Protein AF-A0A7J4LGB4-F1 (afdb_monomer_lite)

Secondary structure (DSSP, 8-state):
--PPP--SSSHHHHHHHTTSPPPGGGB--TTTS-HHHHHHHHHHTT----HHHHHHHHHHHTSPPBHHHHHHHHHHTSHHHH-TTTHHHHTTS----TTEEE-TTSSSEEEESSSSEEEEEEEEE-HHHHHHSHHHHHHHHHHHHHHHHHHTTPEEEEEEEEEEE------TT-S-HHHHHHHHHHHHHHHHHHHHHHHHHHHHHHHHT--EEEEEEEE-GGGSS--EEEEEEEEEEETT-PPBSSPPTT-TTPEEEEEESPB-STTTTHHHHTTS---GGGTTTTGGG-----HHHHHHHHHHHHHHHHHHHHHT---EEEE--TTHHHHHHHHHHHHTT-EEEEEGGGS-BSSTT--HHHHHH---SSEEEEEE-HHHHHHHHHIIIIIS-HHHHSTT-EEEEEEEEESSSEEEEEETTEEEEEEEHHHHHS--------------S--TTPPP-----S--HHHHHHHHHSTTTS--HHHHTTS-SSTTS-EEE-TTTSSSEEE--STTS---EEE-----HHHHHH-HHHHHHHHHHHHHHHHHHTTPPP---------S-TTSTT-

Sequence (571 aa):
MKGHETGNKQEKLDSNSAKNEVDNSELVNISEMNDKQVAEFLKKNAISLKLNEARKIVELIGRNPTITELHIFNIQWSEHSSYKSSKNSLKLLPTTGPTVILGPKEDAGILKLNDEYGIVISHESHNHPSQVVPYEGAATGIGGNVRDVLCMGAKVIGGADPLRFGDPFYDEEDKNKENKNTNKAVANRTKYIASQVINGIATYGNAIGVPVIAGDIYMNSSFNDNCLVNVVHIGLIKNNEIIHSCAPENSIDYDVIVIGKPTDNSGFGGAAFASLILDEKDKENNRGAVQVPDPFLKNVLMRASYKVFEAARKEKVTLGFKDCGAGGIMCATSELGASGDIGIELNLDDFPVSMQNLPPYVIACSETQERFCWISPKSFTKTILDIYNKEFELPNVAEGACAKVIGKVIAEKKYILKFNNKIVCNADIHVITEGIRYNRESKAPEEKKQDKNSEPELIDTADFNSPLLDVLKLPQIASKYTVYEHYDNTVQANTIIRCGEADAGLIAPLPGKKYGVALKVDSNPRYNRVNPYHGAVNAIAEVMRNIAAIGATPIGLTDCLNYGNPEKPEQ

pLDDT: mean 89.27, std 14.19, range [26.67, 98.81]

Radius of gyration: 25.84 Å; chains: 1; bounding box: 91×68×90 Å

Structure (mmCIF, N/CA/C/O backbone):
data_AF-A0A7J4LGB4-F1
#
_entry.id   AF-A0A7J4LGB4-F1
#
loop_
_atom_site.group_PDB
_atom_site.id
_atom_site.type_symbol
_atom_site.label_atom_id
_atom_site.label_alt_id
_atom_site.label_comp_id
_atom_site.label_asym_id
_atom_site.label_entity_id
_atom_site.label_seq_id
_atom_site.pdbx_PDB_ins_code
_atom_site.Cartn_x
_atom_site.Cartn_y
_atom_site.Cartn_z
_atom_site.occupancy
_atom_site.B_iso_or_equiv
_atom_site.auth_seq_id
_atom_site.auth_comp_id
_atom_site.auth_asym_id
_atom_site.auth_atom_id
_atom_site.pdbx_PDB_model_num
ATOM 1 N N . MET A 1 1 ? -52.699 24.214 44.625 1.00 32.88 1 MET A N 1
ATOM 2 C CA . MET A 1 1 ? -52.831 22.982 43.818 1.00 32.88 1 MET A CA 1
ATOM 3 C C . MET A 1 1 ? -51.985 23.145 42.563 1.00 32.88 1 MET A C 1
ATOM 5 O O . MET A 1 1 ? -52.264 24.035 41.781 1.00 32.88 1 MET A O 1
ATOM 9 N N . LYS A 1 2 ? -50.914 22.343 42.497 1.00 32.97 2 LYS A N 1
ATOM 10 C CA . LYS A 1 2 ? -50.026 21.964 41.377 1.00 32.97 2 LYS A CA 1
ATOM 11 C C . LYS A 1 2 ? -49.891 22.909 40.165 1.00 32.97 2 LYS A C 1
ATOM 13 O O . LYS A 1 2 ? -50.711 22.870 39.257 1.00 32.97 2 LYS A O 1
ATOM 18 N N . GLY A 1 3 ? -48.762 23.622 40.112 1.00 26.67 3 GLY A N 1
ATOM 19 C CA . GLY A 1 3 ? -48.079 23.999 38.868 1.00 26.67 3 GLY A CA 1
ATOM 20 C C . GLY A 1 3 ? -46.990 22.963 38.558 1.00 26.67 3 GLY A C 1
ATOM 21 O O . GLY A 1 3 ? -46.319 22.504 39.481 1.00 26.67 3 GLY A O 1
ATOM 22 N N . HIS A 1 4 ? -46.874 22.546 37.296 1.00 34.12 4 HIS A N 1
ATOM 23 C CA . HIS A 1 4 ? -45.909 21.546 36.830 1.00 34.12 4 HIS A CA 1
ATOM 24 C C . HIS A 1 4 ? -44.738 22.219 36.105 1.00 34.12 4 HIS A C 1
ATOM 26 O O . HIS A 1 4 ? -44.942 23.030 35.206 1.00 34.12 4 HIS A O 1
ATOM 32 N N . GLU A 1 5 ? -43.528 21.847 36.520 1.00 34.09 5 GLU A N 1
ATOM 33 C CA . GLU A 1 5 ? -42.230 22.264 35.992 1.00 34.09 5 GLU A CA 1
ATOM 34 C C . GLU A 1 5 ? -41.967 21.712 34.582 1.00 34.09 5 GLU A C 1
ATOM 36 O O . GLU A 1 5 ? -42.004 20.504 34.347 1.00 34.09 5 GLU A O 1
ATOM 41 N N . THR A 1 6 ? -41.620 22.604 33.654 1.00 36.06 6 THR A N 1
ATOM 42 C CA . THR A 1 6 ? -40.965 22.289 32.380 1.00 36.06 6 THR A CA 1
ATOM 43 C C . THR A 1 6 ? -39.550 22.855 32.413 1.00 36.06 6 THR A C 1
ATOM 45 O O . THR A 1 6 ? -39.317 23.991 32.012 1.00 36.06 6 THR A O 1
ATOM 48 N N . GLY A 1 7 ? -38.598 22.073 32.910 1.00 37.19 7 GLY A N 1
ATOM 49 C CA . GLY A 1 7 ? -37.188 22.451 32.910 1.00 37.19 7 GLY A CA 1
ATOM 50 C C . GLY A 1 7 ? -36.309 21.243 33.175 1.00 37.19 7 GLY A C 1
ATOM 51 O O . GLY A 1 7 ? -36.002 20.986 34.328 1.00 37.19 7 GLY A O 1
ATOM 52 N N . ASN A 1 8 ? -35.975 20.461 32.133 1.00 38.06 8 ASN A N 1
ATOM 53 C CA . ASN A 1 8 ? -34.799 19.567 32.160 1.00 38.06 8 ASN A CA 1
ATOM 54 C C . ASN A 1 8 ? -34.442 18.857 30.828 1.00 38.06 8 ASN A C 1
ATOM 56 O O . ASN A 1 8 ? -33.962 17.722 30.836 1.00 38.06 8 ASN A O 1
ATOM 60 N N . LYS A 1 9 ? -34.695 19.464 29.657 1.00 35.50 9 LYS A N 1
ATOM 61 C CA . LYS A 1 9 ? -34.266 18.873 28.366 1.00 35.50 9 LYS A CA 1
ATOM 62 C C . LYS A 1 9 ? -33.287 19.721 27.549 1.00 35.50 9 LYS A C 1
ATOM 64 O O . LYS A 1 9 ? -32.547 19.134 26.772 1.00 35.50 9 LYS A O 1
ATOM 69 N N . GLN A 1 10 ? -33.209 21.036 27.769 1.00 32.78 10 GLN A N 1
ATOM 70 C CA . GLN A 1 10 ? -32.269 21.901 27.042 1.00 32.78 10 GLN A CA 1
ATOM 71 C C . GLN A 1 10 ? -30.850 21.887 27.659 1.00 32.78 10 GLN A C 1
ATOM 73 O O . GLN A 1 10 ? -29.873 21.748 26.937 1.00 32.78 10 GLN A O 1
ATOM 78 N N . GLU A 1 11 ? -30.718 21.876 28.993 1.00 31.70 11 GLU A N 1
ATOM 79 C CA . GLU A 1 11 ? -29.404 21.903 29.680 1.00 31.70 11 GLU A CA 1
ATOM 80 C C . GLU A 1 11 ? -28.575 20.607 29.536 1.00 31.70 11 GLU A C 1
ATOM 82 O O . GLU A 1 11 ? -27.354 20.606 29.708 1.00 31.70 11 GLU A O 1
ATOM 87 N N . LYS A 1 12 ? -29.207 19.484 29.170 1.00 31.12 12 LYS A N 1
ATOM 88 C CA . LYS A 1 12 ? -28.497 18.225 28.873 1.00 31.12 12 LYS A CA 1
ATOM 89 C C . LYS A 1 12 ? -27.947 18.137 27.445 1.00 31.12 12 LYS A C 1
ATOM 91 O O . LYS A 1 12 ? -27.126 17.263 27.191 1.00 31.12 12 LYS A O 1
ATOM 96 N N . LEU A 1 13 ? -28.374 19.016 26.536 1.00 30.92 13 LEU A N 1
ATOM 97 C CA . LEU A 1 13 ? -27.829 19.103 25.174 1.00 30.92 13 LEU A CA 1
ATOM 98 C C . LEU A 1 13 ? -26.638 20.073 25.104 1.00 30.92 13 LEU A C 1
ATOM 100 O O . LEU A 1 13 ? -25.662 19.768 24.425 1.00 30.92 13 LEU A O 1
ATOM 104 N N . ASP A 1 14 ? -26.647 21.149 25.897 1.00 32.06 14 ASP A N 1
ATOM 105 C CA . ASP A 1 14 ? -25.541 22.123 25.944 1.00 32.06 14 ASP A CA 1
ATOM 106 C C . ASP A 1 14 ? -24.332 21.665 26.786 1.00 32.06 14 ASP A C 1
ATOM 108 O O . ASP A 1 14 ? -23.228 22.175 26.625 1.00 32.06 14 ASP A O 1
ATOM 112 N N . SER A 1 15 ? -24.483 20.663 27.661 1.00 31.41 15 SER A N 1
ATOM 113 C CA . SER A 1 15 ? -23.363 20.149 28.477 1.00 31.41 15 SER A CA 1
ATOM 114 C C . SER A 1 15 ? -22.503 19.082 27.781 1.00 31.41 15 SER A C 1
ATOM 116 O O . SER A 1 15 ? -21.417 18.762 28.270 1.00 31.41 15 SER A O 1
ATOM 118 N N . ASN A 1 16 ? -22.948 18.547 26.636 1.00 35.66 16 ASN A N 1
ATOM 119 C CA . ASN A 1 16 ? -22.161 17.620 25.813 1.00 35.66 16 ASN A CA 1
ATOM 120 C C . ASN A 1 16 ? -21.396 18.316 24.673 1.00 35.66 16 ASN A C 1
ATOM 122 O O . ASN A 1 16 ? -20.383 17.776 24.233 1.00 35.66 16 ASN A O 1
ATOM 126 N N . SER A 1 17 ? -21.810 19.508 24.225 1.00 38.28 17 SER A N 1
ATOM 127 C CA . SER A 1 17 ? -21.081 20.272 23.197 1.00 38.28 17 SER A CA 1
ATOM 128 C C . SER A 1 17 ? -19.741 20.807 23.718 1.00 38.28 17 SER A C 1
ATOM 130 O O . SER A 1 17 ? -18.737 20.715 23.019 1.00 38.28 17 SER A O 1
ATOM 132 N N . ALA A 1 18 ? -19.682 21.230 24.986 1.00 38.62 18 ALA A N 1
ATOM 133 C CA . ALA A 1 18 ? -18.454 21.715 25.627 1.00 38.62 18 ALA A CA 1
ATOM 134 C C . ALA A 1 18 ? -17.389 20.624 25.886 1.00 38.62 18 ALA A C 1
ATOM 136 O O . ALA A 1 18 ? -16.239 20.945 26.174 1.00 38.62 18 ALA A O 1
ATOM 137 N N . LYS A 1 19 ? -17.736 19.328 25.803 1.00 49.28 19 LYS A N 1
ATOM 138 C CA . LYS A 1 19 ? -16.784 18.219 26.030 1.00 49.28 19 LYS A CA 1
ATOM 139 C C . LYS A 1 19 ? -15.946 17.851 24.808 1.00 49.28 19 LYS A C 1
ATOM 141 O O . LYS A 1 19 ? -14.990 17.096 24.958 1.00 49.28 19 LYS A O 1
ATOM 146 N N . ASN A 1 20 ? -16.301 18.376 23.637 1.00 59.12 20 ASN A N 1
ATOM 147 C CA . ASN A 1 20 ? -15.670 18.021 22.371 1.00 59.12 20 ASN A CA 1
ATOM 148 C C . ASN A 1 20 ? -14.921 19.194 21.719 1.00 59.12 20 ASN A C 1
ATOM 150 O O . ASN A 1 20 ? -14.515 19.085 20.566 1.00 59.12 20 ASN A O 1
ATOM 154 N N . GLU A 1 21 ? -14.712 20.313 22.411 1.00 72.62 21 GLU A N 1
ATOM 155 C CA . GLU A 1 21 ? -13.921 21.415 21.858 1.00 72.62 21 GLU A CA 1
ATOM 156 C C . GLU A 1 21 ? -12.415 21.152 21.980 1.00 72.62 21 GLU A C 1
ATOM 158 O O . GLU A 1 21 ? -11.928 20.584 22.960 1.00 72.62 21 GLU A O 1
ATOM 163 N N . VAL A 1 22 ? -11.676 21.553 20.946 1.00 76.50 22 VAL A N 1
ATOM 164 C CA . VAL A 1 22 ? -10.212 21.529 20.953 1.00 76.50 22 VAL A CA 1
ATOM 165 C C . VAL A 1 22 ? -9.700 22.540 21.973 1.00 76.50 22 VAL A C 1
ATOM 167 O O . VAL A 1 22 ? -10.222 23.648 22.071 1.00 76.50 22 VAL A O 1
ATOM 170 N N . ASP A 1 23 ? -8.659 22.171 22.717 1.00 76.38 23 ASP A N 1
ATOM 171 C CA . ASP A 1 23 ? -8.026 23.073 23.678 1.00 76.38 23 ASP A CA 1
ATOM 172 C C . ASP A 1 23 ? -7.416 24.284 22.944 1.00 76.38 23 ASP A C 1
ATOM 174 O O . ASP A 1 23 ? -6.593 24.130 22.041 1.00 76.38 23 ASP A O 1
ATOM 178 N N . ASN A 1 24 ? -7.794 25.501 23.355 1.00 77.50 24 ASN A N 1
ATOM 179 C CA . ASN A 1 24 ? -7.306 26.753 22.766 1.00 77.50 24 ASN A CA 1
ATOM 180 C C . ASN A 1 24 ? -5.771 26.870 22.759 1.00 77.50 24 ASN A C 1
ATOM 182 O O . ASN A 1 24 ? -5.224 27.571 21.910 1.00 77.50 24 ASN A O 1
ATOM 186 N N . SER A 1 25 ? -5.072 26.196 23.680 1.00 75.12 25 SER A N 1
ATOM 187 C CA . SER A 1 25 ? -3.602 26.169 23.720 1.00 75.12 25 SER A CA 1
ATOM 188 C C . SER A 1 25 ? -2.954 25.378 22.576 1.00 75.12 25 SER A C 1
ATOM 190 O O . SER A 1 25 ? -1.773 25.580 22.303 1.00 75.12 25 SER A O 1
ATOM 192 N N . GLU A 1 26 ? -3.713 24.530 21.880 1.00 80.19 26 GLU A N 1
ATOM 193 C CA . GLU A 1 26 ? -3.234 23.720 20.753 1.00 80.19 26 GLU A CA 1
ATOM 194 C C . GLU A 1 26 ? -3.434 24.415 19.394 1.00 80.19 26 GLU A C 1
ATOM 196 O O . GLU A 1 26 ? -2.951 23.925 18.369 1.00 80.19 26 GLU A O 1
ATOM 201 N N . LEU A 1 27 ? -4.164 25.538 19.359 1.00 91.44 27 LEU A N 1
ATOM 202 C CA . LEU A 1 27 ? -4.563 26.209 18.122 1.00 91.44 27 LEU A CA 1
ATOM 203 C C . LEU A 1 27 ? -3.417 27.015 17.499 1.00 91.44 27 LEU A C 1
ATOM 205 O O . LEU A 1 27 ? -2.733 27.803 18.153 1.00 91.44 27 LEU A O 1
ATOM 209 N N . VAL A 1 28 ? -3.261 26.870 16.185 1.00 93.25 28 VAL A N 1
ATOM 210 C CA . VAL A 1 28 ? -2.331 27.644 15.363 1.00 93.25 28 VAL A CA 1
ATOM 211 C C . VAL A 1 28 ? -3.110 28.748 14.657 1.00 93.25 28 VAL A C 1
ATOM 213 O O . VAL A 1 28 ? -3.972 28.458 13.832 1.00 93.25 28 VAL A O 1
ATOM 216 N N . ASN A 1 29 ? -2.778 30.015 14.926 1.00 93.25 29 ASN A N 1
ATOM 217 C CA . ASN A 1 29 ? -3.496 31.198 14.419 1.00 93.25 29 ASN A CA 1
ATOM 218 C C . ASN A 1 29 ? -3.276 31.479 12.919 1.00 93.25 29 ASN A C 1
ATOM 220 O O . ASN A 1 29 ? -2.911 32.590 12.529 1.00 93.25 29 ASN A O 1
ATOM 224 N N . ILE A 1 30 ? -3.505 30.484 12.060 1.00 94.25 30 ILE A N 1
ATOM 225 C CA . ILE A 1 30 ? -3.377 30.604 10.608 1.00 94.25 30 ILE A CA 1
ATOM 226 C C . ILE A 1 30 ? -4.215 31.777 10.107 1.00 94.25 30 ILE A C 1
ATOM 228 O O . ILE A 1 30 ? -3.681 32.574 9.341 1.00 94.25 30 ILE A O 1
ATOM 232 N N . SER A 1 31 ? -5.461 31.939 10.574 1.00 92.25 31 SER A N 1
ATOM 233 C CA . SER A 1 31 ? -6.394 32.991 10.139 1.00 92.25 31 SER A CA 1
ATOM 234 C C . SER A 1 31 ? -5.831 34.410 10.257 1.00 92.25 31 SER A C 1
ATOM 236 O O . SER A 1 31 ? -6.064 35.225 9.368 1.00 92.25 31 SER A O 1
ATOM 238 N N . GLU A 1 32 ? -5.056 34.688 11.303 1.00 92.75 32 GLU A N 1
ATOM 239 C CA . GLU A 1 32 ? -4.542 36.026 11.631 1.00 92.75 32 GLU A CA 1
ATOM 240 C C . GLU A 1 32 ? -3.146 36.299 11.059 1.00 92.75 32 GLU A C 1
ATOM 242 O O . GLU A 1 32 ? -2.752 37.454 10.902 1.00 92.75 32 GLU A O 1
ATOM 247 N N . MET A 1 33 ? -2.388 35.249 10.733 1.00 94.69 33 MET A N 1
ATOM 248 C CA . MET A 1 33 ? -1.077 35.383 10.101 1.00 94.69 33 MET A CA 1
ATOM 249 C C . MET A 1 33 ? -1.198 36.024 8.710 1.00 94.69 33 MET A C 1
ATOM 251 O O . MET A 1 33 ? -2.168 35.800 7.987 1.00 94.69 33 MET A O 1
ATOM 255 N N . ASN A 1 34 ? -0.191 36.779 8.280 1.00 95.62 34 ASN A N 1
ATOM 256 C CA . ASN A 1 34 ? -0.026 37.115 6.864 1.00 95.62 34 ASN A CA 1
ATOM 257 C C . ASN A 1 34 ? 0.615 35.945 6.089 1.00 95.62 34 ASN A C 1
ATOM 259 O O . ASN A 1 34 ? 1.135 35.000 6.685 1.00 95.62 34 ASN A O 1
ATOM 263 N N . ASP A 1 35 ? 0.615 36.013 4.757 1.00 95.88 35 ASP A N 1
ATOM 264 C CA . ASP A 1 35 ? 1.115 34.934 3.890 1.00 95.88 35 ASP A CA 1
ATOM 265 C C . ASP A 1 35 ? 2.566 34.535 4.187 1.00 95.88 35 ASP A C 1
ATOM 267 O O . ASP A 1 35 ? 2.905 33.351 4.191 1.00 95.88 35 ASP A O 1
ATOM 271 N N . LYS A 1 36 ? 3.425 35.514 4.495 1.00 95.88 36 LYS A N 1
ATOM 272 C CA . LYS A 1 36 ? 4.827 35.258 4.842 1.00 95.88 36 LYS A CA 1
ATOM 273 C C . LYS A 1 36 ? 4.935 34.485 6.157 1.00 95.88 36 LYS A C 1
ATOM 275 O O . LYS A 1 36 ? 5.696 33.526 6.233 1.00 95.88 36 LYS A O 1
ATOM 280 N N . GLN A 1 37 ? 4.151 34.866 7.163 1.00 96.12 37 GLN A N 1
ATOM 281 C CA . GLN A 1 37 ? 4.115 34.184 8.457 1.00 96.12 37 GLN A CA 1
ATOM 282 C C . GLN A 1 37 ? 3.601 32.746 8.331 1.00 96.12 37 GLN A C 1
ATOM 284 O O . GLN A 1 37 ? 4.180 31.849 8.940 1.00 96.12 37 GLN A O 1
ATOM 289 N N . VAL A 1 38 ? 2.570 32.501 7.511 1.00 95.50 38 VAL A N 1
ATOM 290 C CA . VAL A 1 38 ? 2.094 31.131 7.255 1.00 95.50 38 VAL A CA 1
ATOM 291 C C . VAL A 1 38 ? 3.167 30.311 6.548 1.00 95.50 38 VAL A C 1
ATOM 293 O O . VAL A 1 38 ? 3.469 29.209 6.995 1.00 95.50 38 VAL A O 1
ATOM 296 N N . ALA A 1 39 ? 3.791 30.840 5.493 1.00 94.12 39 ALA A N 1
ATOM 297 C CA . ALA A 1 39 ? 4.852 30.129 4.777 1.00 94.12 39 ALA A CA 1
ATOM 298 C C . ALA A 1 39 ? 6.029 29.765 5.701 1.00 94.12 39 ALA A C 1
ATOM 300 O O . ALA A 1 39 ? 6.516 28.633 5.679 1.00 94.12 39 ALA A O 1
ATOM 301 N N . GLU A 1 40 ? 6.468 30.707 6.540 1.00 94.06 40 GLU A N 1
ATOM 302 C CA . GLU A 1 40 ? 7.527 30.478 7.527 1.00 94.06 40 GLU A CA 1
ATOM 303 C C . GLU A 1 40 ? 7.120 29.428 8.567 1.00 94.06 40 GLU A C 1
ATOM 305 O O . GLU A 1 40 ? 7.925 28.553 8.895 1.00 94.06 40 GLU A O 1
ATOM 310 N N . PHE A 1 41 ? 5.873 29.465 9.047 1.00 94.50 41 PHE A N 1
ATOM 311 C CA . PHE A 1 41 ? 5.346 28.478 9.987 1.00 94.50 41 PHE A CA 1
ATOM 312 C C . PHE A 1 41 ? 5.314 27.070 9.383 1.00 94.50 41 PHE A C 1
ATOM 314 O O . PHE A 1 41 ? 5.828 26.134 9.997 1.00 94.50 41 PHE A O 1
ATOM 321 N N . LEU A 1 42 ? 4.740 26.911 8.188 1.00 93.25 42 LEU A N 1
ATOM 322 C CA . LEU A 1 42 ? 4.620 25.610 7.526 1.00 93.25 42 LEU A CA 1
ATOM 323 C C . LEU A 1 42 ? 6.007 25.011 7.270 1.00 93.25 42 LEU A C 1
ATOM 325 O O . LEU A 1 42 ? 6.271 23.874 7.659 1.00 93.25 42 LEU A O 1
ATOM 329 N N . LYS A 1 43 ? 6.940 25.817 6.746 1.00 89.44 43 LYS A N 1
ATOM 330 C CA . LYS A 1 43 ? 8.328 25.397 6.523 1.00 89.44 43 LYS A CA 1
ATOM 331 C C . LYS A 1 43 ? 9.024 24.979 7.819 1.00 89.44 43 LYS A C 1
ATOM 333 O O . LYS A 1 43 ? 9.687 23.946 7.846 1.00 89.44 43 LYS A O 1
ATOM 338 N N . LYS A 1 44 ? 8.881 25.764 8.893 1.00 88.69 44 LYS A N 1
ATOM 339 C CA . LYS A 1 44 ? 9.504 25.476 10.196 1.00 88.69 44 LYS A CA 1
ATOM 340 C C . LYS A 1 44 ? 9.030 24.147 10.790 1.00 88.69 44 LYS A C 1
ATOM 342 O O . LYS A 1 44 ? 9.801 23.504 11.493 1.00 88.69 44 LYS A O 1
ATOM 347 N N . ASN A 1 45 ? 7.791 23.748 10.510 1.00 88.44 45 ASN A N 1
ATOM 348 C CA . ASN A 1 45 ? 7.187 22.523 11.034 1.00 88.44 45 ASN A CA 1
ATOM 349 C C . ASN A 1 45 ? 7.181 21.363 10.018 1.00 88.44 45 ASN A C 1
ATOM 351 O O . ASN A 1 45 ? 6.486 20.379 10.237 1.00 88.44 45 ASN A O 1
ATOM 355 N N . ALA A 1 46 ? 7.940 21.462 8.918 1.00 87.62 46 ALA A N 1
ATOM 356 C CA . ALA A 1 46 ? 7.995 20.441 7.863 1.00 87.62 46 ALA A CA 1
ATOM 357 C C . ALA A 1 46 ? 6.613 20.086 7.267 1.00 87.62 46 ALA A C 1
ATOM 359 O O . ALA A 1 46 ? 6.308 18.929 6.980 1.00 87.62 46 ALA A O 1
ATOM 360 N N . ILE A 1 47 ? 5.769 21.101 7.074 1.00 90.12 47 ILE A N 1
ATOM 361 C CA . ILE A 1 47 ? 4.443 20.980 6.468 1.00 90.12 47 ILE A CA 1
ATOM 362 C C . ILE A 1 47 ? 4.518 21.501 5.030 1.00 90.12 47 ILE A C 1
ATOM 364 O O . ILE A 1 47 ? 4.913 22.641 4.791 1.00 90.12 47 ILE A O 1
ATOM 368 N N . SER A 1 48 ? 4.130 20.659 4.075 1.00 90.31 48 SER A N 1
ATOM 369 C CA . SER A 1 48 ? 4.210 20.904 2.626 1.00 90.31 48 SER A CA 1
ATOM 370 C C . SER A 1 48 ? 2.940 21.499 2.006 1.00 90.31 48 SER A C 1
ATOM 372 O O . SER A 1 48 ? 2.892 21.718 0.796 1.00 90.31 48 SER A O 1
ATOM 374 N N . LEU A 1 49 ? 1.918 21.773 2.823 1.00 91.94 49 LEU A N 1
ATOM 375 C CA . LEU A 1 49 ? 0.690 22.435 2.387 1.00 91.94 49 LEU A CA 1
ATOM 376 C C . LEU A 1 49 ? 0.989 23.772 1.698 1.00 91.94 49 LEU A C 1
ATOM 378 O O . LEU A 1 49 ? 1.817 24.567 2.150 1.00 91.94 49 LEU A O 1
AT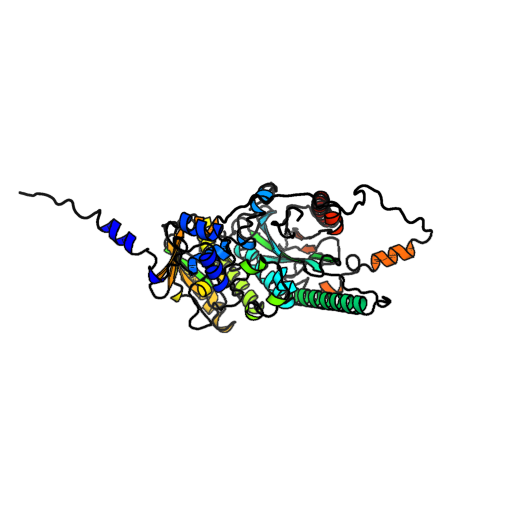OM 382 N N . LYS A 1 50 ? 0.249 24.064 0.632 1.00 92.19 50 LYS A N 1
ATOM 383 C CA . LYS A 1 50 ? 0.252 25.389 0.007 1.00 92.19 50 LYS A CA 1
ATOM 384 C C . LYS A 1 50 ? -0.481 26.396 0.893 1.00 92.19 50 LYS A C 1
ATOM 386 O O . LYS A 1 50 ? -1.364 26.043 1.672 1.00 92.19 50 LYS A O 1
ATOM 391 N N . LEU A 1 51 ? -0.171 27.683 0.722 1.00 93.12 51 LEU A N 1
ATOM 392 C CA . LEU A 1 51 ? -0.818 28.770 1.471 1.00 93.12 51 LEU A CA 1
ATOM 393 C C . LEU A 1 51 ? -2.349 28.714 1.374 1.00 93.12 51 LEU A C 1
ATOM 395 O O . LEU A 1 51 ? -3.041 28.790 2.386 1.00 93.12 51 LEU A O 1
ATOM 399 N N . ASN A 1 52 ? -2.881 28.530 0.166 1.00 93.31 52 ASN A N 1
ATOM 400 C CA . ASN A 1 52 ? -4.318 28.407 -0.060 1.00 93.31 52 ASN A CA 1
ATOM 401 C C . ASN A 1 52 ? -4.910 27.127 0.553 1.00 93.31 52 ASN A C 1
ATOM 403 O O . ASN A 1 52 ? -6.030 27.176 1.049 1.00 93.31 52 ASN A O 1
ATOM 407 N N . GLU A 1 53 ? -4.177 26.009 0.560 1.00 94.62 53 GLU A N 1
ATOM 408 C CA . GLU A 1 53 ? -4.604 24.769 1.224 1.00 94.62 53 GLU A CA 1
ATOM 409 C C . GLU A 1 53 ? -4.708 24.986 2.747 1.00 94.62 53 GLU A C 1
ATOM 411 O O . GLU A 1 53 ? -5.749 24.702 3.334 1.00 94.62 53 GLU A O 1
ATOM 416 N N . ALA A 1 54 ? -3.698 25.602 3.376 1.00 95.25 54 ALA A N 1
ATOM 417 C CA . ALA A 1 54 ? -3.711 25.926 4.807 1.00 95.25 54 ALA A CA 1
ATOM 418 C C . ALA A 1 54 ? -4.873 26.857 5.199 1.00 95.25 54 ALA A C 1
ATOM 420 O O . ALA A 1 54 ? -5.517 26.664 6.229 1.00 95.25 54 ALA A O 1
ATOM 421 N N . ARG A 1 55 ? -5.184 27.850 4.357 1.00 95.06 55 ARG A N 1
ATOM 422 C CA . ARG A 1 55 ? -6.346 28.736 4.546 1.00 95.06 55 ARG A CA 1
ATOM 423 C C . ARG A 1 55 ? -7.664 27.989 4.391 1.00 95.06 55 ARG A C 1
ATOM 425 O O . ARG A 1 55 ? -8.576 28.193 5.186 1.00 95.06 55 ARG A O 1
ATOM 432 N N . LYS A 1 56 ? -7.746 27.086 3.412 1.00 94.88 56 LYS A N 1
ATOM 433 C CA . LYS A 1 56 ? -8.941 26.277 3.167 1.00 94.88 56 LYS A CA 1
ATOM 434 C C . LYS A 1 56 ? -9.277 25.371 4.349 1.00 94.88 56 LYS A C 1
ATOM 436 O O . LYS A 1 56 ? -10.452 25.202 4.654 1.00 94.88 56 LYS A O 1
ATOM 441 N N . ILE A 1 57 ? -8.270 24.842 5.042 1.00 95.06 57 ILE A N 1
ATOM 442 C CA . ILE A 1 57 ? -8.466 24.045 6.262 1.00 95.06 57 ILE A CA 1
ATOM 443 C C . ILE A 1 57 ? -9.216 24.855 7.332 1.00 95.06 57 ILE A C 1
ATOM 445 O O . ILE A 1 57 ? -10.172 24.348 7.913 1.00 95.06 57 ILE A O 1
ATOM 449 N N . VAL A 1 58 ? -8.848 26.126 7.544 1.00 95.12 58 VAL A N 1
ATOM 450 C CA . VAL A 1 58 ? -9.544 27.016 8.496 1.00 95.12 58 VAL A CA 1
ATOM 451 C C . VAL A 1 58 ? -11.021 27.165 8.123 1.00 95.12 58 VAL A C 1
ATOM 453 O O . VAL A 1 58 ? -11.890 27.060 8.986 1.00 95.12 58 VAL A O 1
ATOM 456 N N . GLU A 1 59 ? -11.316 27.374 6.836 1.00 92.94 59 GLU A N 1
ATOM 457 C CA . GLU A 1 59 ? -12.693 27.498 6.339 1.00 92.94 59 GLU A CA 1
ATOM 458 C C . GLU A 1 59 ? -13.507 26.213 6.539 1.00 92.94 59 GLU A C 1
ATOM 460 O O . GLU A 1 59 ? -14.671 26.284 6.924 1.00 92.94 59 GLU A O 1
ATOM 465 N N . LEU A 1 60 ? -12.910 25.047 6.272 1.00 92.56 60 LEU A N 1
ATOM 466 C CA . LEU A 1 60 ? -13.600 23.755 6.337 1.00 92.56 60 LEU A CA 1
ATOM 467 C C . LEU A 1 60 ? -13.846 23.286 7.775 1.00 92.56 60 LEU A C 1
ATOM 469 O O . LEU A 1 60 ? -14.891 22.704 8.055 1.00 92.56 60 LEU A O 1
ATOM 473 N N . ILE A 1 61 ? -12.903 23.537 8.686 1.00 91.56 61 ILE A N 1
ATOM 474 C CA . ILE A 1 61 ? -13.059 23.191 10.107 1.00 91.56 61 ILE A CA 1
ATOM 475 C C . ILE A 1 61 ? -13.898 24.254 10.839 1.00 91.56 61 ILE A C 1
ATOM 477 O O . ILE A 1 61 ? -14.555 23.944 11.832 1.00 91.56 61 ILE A O 1
ATOM 481 N N . GLY A 1 62 ? -13.902 25.503 10.361 1.00 92.81 62 GLY A N 1
ATOM 482 C CA . GLY A 1 62 ? -14.631 26.625 10.966 1.00 92.81 62 GLY A CA 1
ATOM 483 C C . GLY A 1 62 ? -13.909 27.287 12.146 1.00 92.81 62 GLY A C 1
ATOM 484 O O . GLY A 1 62 ? -14.492 28.121 12.836 1.00 92.81 62 GLY A O 1
ATOM 485 N N . ARG A 1 63 ? -12.643 26.930 12.385 1.00 94.56 63 ARG A N 1
ATOM 486 C CA . ARG A 1 63 ? -11.749 27.522 13.393 1.00 94.56 63 ARG A CA 1
ATOM 487 C C . ARG A 1 63 ? -10.292 27.383 12.956 1.00 94.56 63 ARG A C 1
ATOM 489 O O . ARG A 1 63 ? -9.987 26.681 11.994 1.00 94.56 63 ARG A O 1
ATOM 496 N N . ASN A 1 64 ? -9.383 28.016 13.693 1.00 96.12 64 ASN A N 1
ATOM 497 C CA . ASN A 1 64 ? -7.958 27.736 13.546 1.00 96.12 64 ASN A CA 1
ATOM 498 C C . ASN A 1 64 ? -7.663 26.243 13.823 1.00 96.12 64 ASN A C 1
ATOM 500 O O . ASN A 1 64 ? -8.289 25.664 14.718 1.00 96.12 64 ASN A O 1
ATOM 504 N N . PRO A 1 65 ? -6.766 25.599 13.054 1.00 96.75 65 PRO A N 1
ATOM 505 C CA . PRO A 1 65 ? -6.424 24.191 13.233 1.00 96.75 65 PRO A CA 1
ATOM 506 C C . PRO A 1 65 ? -5.394 23.996 14.351 1.00 96.75 65 PRO A C 1
ATOM 508 O O . PRO A 1 65 ? -4.632 24.912 14.669 1.00 96.75 65 PRO A O 1
ATOM 511 N N . THR A 1 66 ? -5.316 22.791 14.910 1.00 97.06 66 THR A N 1
ATOM 512 C CA . THR A 1 66 ? -4.155 22.383 15.717 1.00 97.06 66 THR A CA 1
ATOM 513 C C . THR A 1 66 ? -2.956 22.034 14.840 1.00 97.06 66 THR A C 1
ATOM 515 O O . THR A 1 66 ? -3.087 21.798 13.635 1.00 97.06 66 THR A O 1
ATOM 518 N N . ILE A 1 67 ? -1.769 21.927 15.444 1.00 94.88 67 ILE A N 1
ATOM 519 C CA . ILE A 1 67 ? -0.596 21.381 14.744 1.00 94.88 67 ILE A CA 1
ATOM 520 C C . ILE A 1 67 ? -0.836 19.939 14.260 1.00 94.88 67 ILE A C 1
ATOM 522 O O . ILE A 1 67 ? -0.439 19.585 13.152 1.00 94.88 67 ILE A O 1
ATOM 526 N N . THR A 1 68 ? -1.545 19.126 15.049 1.00 95.62 68 THR A N 1
ATOM 527 C CA . THR A 1 68 ? -1.922 17.753 14.686 1.00 95.62 68 THR A CA 1
ATOM 528 C C . THR A 1 68 ? -2.845 17.735 13.479 1.00 95.62 68 THR A C 1
ATOM 530 O O . THR A 1 68 ? -2.595 16.986 12.540 1.00 95.62 68 THR A O 1
ATOM 533 N N . GLU A 1 69 ? -3.863 18.593 13.449 1.00 96.81 69 GLU A N 1
ATOM 534 C CA . GLU A 1 69 ? -4.761 18.723 12.300 1.00 96.81 69 GLU A CA 1
ATOM 535 C C . GLU A 1 69 ? -3.997 19.154 11.051 1.00 96.81 69 GLU A C 1
ATOM 537 O O . GLU A 1 69 ? -4.163 18.541 10.001 1.00 96.81 69 GLU A O 1
ATOM 542 N N . LEU A 1 70 ? -3.093 20.132 11.156 1.00 96.06 70 LEU A N 1
ATOM 543 C CA . LEU A 1 70 ? -2.267 20.542 10.019 1.00 96.06 70 LEU A CA 1
ATOM 544 C C . LEU A 1 70 ? -1.417 19.389 9.463 1.00 96.06 70 LEU A C 1
ATOM 546 O O . LEU A 1 70 ? -1.328 19.259 8.245 1.00 96.06 70 LEU A O 1
ATOM 550 N N . HIS A 1 71 ? -0.834 18.533 10.309 1.00 95.06 71 HIS A N 1
ATOM 551 C CA . HIS A 1 71 ? -0.105 17.344 9.844 1.00 95.06 71 HIS A CA 1
ATOM 552 C C . HIS A 1 71 ? -1.024 16.283 9.226 1.00 95.06 71 HIS A C 1
ATOM 554 O O . HIS A 1 71 ? -0.665 15.709 8.197 1.00 95.06 71 HIS A O 1
ATOM 560 N N . ILE A 1 72 ? -2.211 16.064 9.798 1.00 95.75 72 ILE A N 1
ATOM 561 C CA . ILE A 1 72 ? -3.228 15.163 9.239 1.00 95.75 72 ILE A CA 1
ATOM 562 C C . ILE A 1 72 ? -3.605 15.609 7.824 1.00 95.75 72 ILE A C 1
ATOM 564 O O . ILE A 1 72 ? -3.491 14.827 6.882 1.00 95.75 72 ILE A O 1
ATOM 568 N N . PHE A 1 73 ? -3.972 16.881 7.653 1.00 95.19 73 PHE A N 1
ATOM 569 C CA . PHE A 1 73 ? -4.319 17.431 6.344 1.00 95.19 73 PHE A CA 1
ATOM 570 C C . PHE A 1 73 ? -3.125 17.457 5.390 1.00 95.19 73 PHE A C 1
ATOM 572 O O . PHE A 1 73 ? -3.292 17.164 4.214 1.00 95.19 73 PHE A O 1
ATOM 579 N N . ASN A 1 74 ? -1.914 17.749 5.870 1.00 93.56 74 ASN A N 1
ATOM 580 C CA . ASN A 1 74 ? -0.702 17.709 5.048 1.00 93.56 74 ASN A CA 1
ATOM 581 C C . ASN A 1 74 ? -0.478 16.347 4.383 1.00 93.56 74 ASN A C 1
ATOM 583 O O . ASN A 1 74 ? -0.054 16.285 3.232 1.00 93.56 74 ASN A O 1
ATOM 587 N N . ILE A 1 75 ? -0.766 15.271 5.109 1.00 91.94 75 ILE A N 1
ATOM 588 C CA . ILE A 1 75 ? -0.636 13.904 4.610 1.00 91.94 75 ILE A CA 1
ATOM 589 C C . ILE A 1 75 ? -1.819 13.562 3.707 1.00 91.94 75 ILE A C 1
ATOM 591 O O . ILE A 1 75 ? -1.617 13.214 2.547 1.00 91.94 75 ILE A O 1
ATOM 595 N N . GLN A 1 76 ? -3.047 13.736 4.198 1.00 93.00 76 GLN A N 1
ATOM 596 C CA . GLN A 1 76 ? -4.261 13.359 3.470 1.00 93.00 76 GLN A CA 1
ATOM 597 C C . GLN A 1 76 ? -4.445 14.142 2.165 1.00 93.00 76 GLN A C 1
ATOM 599 O O . GLN A 1 76 ? -4.983 13.623 1.194 1.00 93.00 76 GLN A O 1
ATOM 604 N N . TRP A 1 77 ? -3.971 15.390 2.103 1.00 92.62 77 TRP A N 1
ATOM 605 C CA . TRP A 1 77 ? -4.028 16.238 0.906 1.00 92.62 77 TRP A CA 1
ATOM 606 C C . TRP A 1 77 ? -2.726 16.231 0.087 1.00 92.62 77 TRP A C 1
ATOM 608 O O . TRP A 1 77 ? -2.570 17.027 -0.850 1.00 92.62 77 TRP A O 1
ATOM 618 N N . SER A 1 78 ? -1.784 15.337 0.404 1.00 90.06 78 SER A N 1
ATOM 619 C CA . SER A 1 78 ? -0.629 15.055 -0.456 1.00 90.06 78 SER A CA 1
ATOM 620 C C . SER A 1 78 ? -1.084 14.456 -1.794 1.00 90.06 78 SER A C 1
ATOM 622 O O . SER A 1 78 ? -2.196 13.932 -1.903 1.00 90.06 78 SER A O 1
ATOM 624 N N . GLU A 1 79 ? -0.248 14.534 -2.835 1.00 89.00 79 GLU A N 1
ATOM 625 C CA . GLU A 1 79 ? -0.569 13.886 -4.119 1.00 89.00 79 GLU A CA 1
ATOM 626 C C . GLU A 1 79 ? -0.688 12.367 -3.942 1.00 89.00 79 GLU A C 1
ATOM 628 O O . GLU A 1 79 ? -1.602 11.766 -4.499 1.00 89.00 79 GLU A O 1
ATOM 633 N N . HIS A 1 80 ? 0.171 11.789 -3.097 1.00 87.69 80 HIS A N 1
ATOM 634 C CA . HIS A 1 80 ? 0.210 10.363 -2.790 1.00 87.69 80 HIS A CA 1
ATOM 635 C C . HIS A 1 80 ? -1.108 9.827 -2.201 1.00 87.69 80 HIS A C 1
ATOM 637 O O . HIS A 1 80 ? -1.583 8.787 -2.644 1.00 87.69 80 HIS A O 1
ATOM 643 N N . SER A 1 81 ? -1.725 10.542 -1.252 1.00 89.00 81 SER A N 1
ATOM 644 C CA . SER A 1 81 ? -2.968 10.084 -0.603 1.00 89.00 81 SER A CA 1
ATOM 645 C C . SER A 1 81 ? -4.234 10.532 -1.340 1.00 89.00 81 SER A C 1
ATOM 647 O O . SER A 1 81 ? -5.173 9.760 -1.508 1.00 89.00 81 SER A O 1
ATOM 649 N N . SER A 1 82 ? -4.286 11.780 -1.816 1.00 90.06 82 SER A N 1
ATOM 650 C CA . SER A 1 82 ? -5.528 12.342 -2.377 1.00 90.06 82 SER A CA 1
ATOM 651 C C . SER A 1 82 ? -5.714 12.107 -3.873 1.00 90.06 82 SER A C 1
ATOM 653 O O . SER A 1 82 ? -6.833 12.277 -4.378 1.00 90.06 82 SER A O 1
ATOM 655 N N . TYR A 1 83 ? -4.633 11.780 -4.595 1.00 90.88 83 TYR A N 1
ATOM 656 C CA . TYR A 1 83 ? -4.609 11.737 -6.059 1.00 90.88 83 TYR A CA 1
ATOM 657 C C . TYR A 1 83 ? -5.107 13.063 -6.663 1.00 90.88 83 TYR A C 1
ATOM 659 O O . TYR A 1 83 ? -5.825 13.084 -7.667 1.00 90.88 83 TYR A O 1
ATOM 667 N N . LYS A 1 84 ? -4.803 14.198 -6.014 1.00 90.94 84 LYS A N 1
ATOM 668 C CA . LYS A 1 84 ? -5.424 15.497 -6.322 1.00 90.94 84 LYS A CA 1
ATOM 669 C C . LYS A 1 84 ? -5.266 15.944 -7.769 1.00 90.94 84 LYS A C 1
ATOM 671 O O . LYS A 1 84 ? -6.119 16.700 -8.236 1.00 90.94 84 LYS A O 1
ATOM 676 N N . SER A 1 85 ? -4.241 15.486 -8.483 1.00 92.31 85 SER A N 1
ATOM 677 C CA . SER A 1 85 ? -4.035 15.804 -9.898 1.00 92.31 85 SER A CA 1
ATOM 678 C C . SER A 1 85 ? -4.577 14.720 -10.845 1.00 92.31 85 SER A C 1
ATOM 680 O O . SER A 1 85 ? -4.978 15.041 -11.961 1.00 92.31 85 SER A O 1
ATOM 682 N N . SER A 1 86 ? -4.655 13.456 -10.416 1.00 91.31 86 SER A N 1
ATOM 683 C CA . SER A 1 86 ? -5.000 12.307 -11.278 1.00 91.31 86 SER A CA 1
ATOM 684 C C . SER A 1 86 ? -6.420 11.754 -11.086 1.00 91.31 86 SER A C 1
ATOM 686 O O . SER A 1 86 ? -6.977 11.167 -12.016 1.00 91.31 86 SER A O 1
ATOM 688 N N . LYS A 1 87 ? -7.070 11.995 -9.939 1.00 90.31 87 LYS A N 1
ATOM 689 C CA . LYS A 1 87 ? -8.400 11.453 -9.573 1.00 90.31 87 LYS A CA 1
ATOM 690 C C . LYS A 1 87 ? -9.494 11.754 -10.599 1.00 90.31 87 LYS A C 1
ATOM 692 O O . LYS A 1 87 ? -10.441 10.983 -10.729 1.00 90.31 87 LYS A O 1
ATOM 697 N N . ASN A 1 88 ? -9.397 12.867 -11.327 1.00 89.50 88 ASN A N 1
ATOM 698 C CA . ASN A 1 88 ? -10.349 13.194 -12.393 1.00 89.50 88 ASN A CA 1
ATOM 699 C C . ASN A 1 88 ? -10.134 12.336 -13.647 1.00 89.50 88 ASN A C 1
ATOM 701 O O . ASN A 1 88 ? -11.112 11.867 -14.224 1.00 89.50 88 ASN A O 1
ATOM 705 N N . SER A 1 89 ? -8.882 12.088 -14.028 1.00 90.06 89 SER A N 1
ATOM 706 C CA . SER A 1 89 ? -8.529 11.252 -15.180 1.00 90.06 89 SER A CA 1
ATOM 707 C C . SER A 1 89 ? -8.816 9.774 -14.917 1.00 90.06 89 SER A C 1
ATOM 709 O O . SER A 1 89 ? -9.343 9.089 -15.787 1.00 90.06 89 SER A O 1
ATOM 711 N N . LEU A 1 90 ? -8.561 9.290 -13.696 1.00 90.81 90 LEU A N 1
ATOM 712 C CA . LEU A 1 90 ? -8.800 7.892 -13.311 1.00 90.81 90 LEU A CA 1
ATOM 713 C C . LEU A 1 90 ? -10.278 7.481 -13.404 1.00 90.81 90 LEU A C 1
ATOM 715 O O . LEU A 1 90 ? -10.584 6.329 -13.695 1.00 90.81 90 LEU A O 1
ATOM 719 N N . LYS A 1 91 ? -11.215 8.425 -13.243 1.00 88.69 91 LYS A N 1
ATOM 720 C CA . LYS A 1 91 ? -12.659 8.166 -13.408 1.00 88.69 91 LYS A CA 1
ATOM 721 C C . LYS A 1 91 ? -13.065 7.796 -14.835 1.00 88.69 91 LYS A C 1
ATOM 723 O O . LYS A 1 91 ? -14.188 7.342 -15.033 1.00 88.69 91 LYS A O 1
ATOM 728 N N . LEU A 1 92 ? -12.194 8.027 -15.817 1.00 90.75 92 LEU A N 1
ATOM 729 C CA . LEU A 1 92 ? -12.437 7.672 -17.214 1.00 90.75 92 LEU A CA 1
ATOM 730 C C . LEU A 1 92 ? -12.211 6.176 -17.476 1.00 90.75 92 LEU A C 1
ATOM 732 O O . LEU A 1 92 ? -12.660 5.669 -18.503 1.00 90.75 92 LEU A O 1
ATOM 736 N N . LEU A 1 93 ? -11.518 5.473 -16.574 1.00 91.50 93 LEU A N 1
ATOM 737 C CA . LEU A 1 93 ? -11.218 4.055 -16.729 1.00 91.50 93 LEU A CA 1
ATOM 738 C C . LEU A 1 93 ? -12.457 3.190 -16.428 1.00 91.50 93 LEU A C 1
ATOM 740 O O . LEU A 1 93 ? -13.195 3.468 -15.477 1.00 91.50 93 LEU A O 1
ATOM 744 N N . PRO A 1 94 ? -12.702 2.121 -17.206 1.00 90.75 94 PRO A N 1
ATOM 745 C CA . PRO A 1 94 ? -13.786 1.190 -16.925 1.00 90.75 94 PRO A CA 1
ATOM 746 C C . PRO A 1 94 ? -13.464 0.361 -15.675 1.00 90.75 94 PRO A C 1
ATOM 748 O O . PRO A 1 94 ? -12.516 -0.416 -15.657 1.00 90.75 94 PRO A O 1
ATOM 751 N N . THR A 1 95 ? -14.286 0.502 -14.637 1.00 91.31 95 THR A N 1
ATOM 752 C CA . THR A 1 95 ? -14.091 -0.154 -13.327 1.00 91.31 95 THR A CA 1
ATOM 753 C C . THR A 1 95 ? -15.142 -1.215 -13.001 1.00 91.31 95 THR A C 1
ATOM 755 O O . THR A 1 95 ? -15.161 -1.764 -11.901 1.00 91.31 95 THR A O 1
ATOM 758 N N . THR A 1 96 ? -16.036 -1.511 -13.945 1.00 91.31 96 THR A N 1
ATOM 759 C CA . THR A 1 96 ? -17.096 -2.515 -13.794 1.00 91.31 96 THR A CA 1
ATOM 760 C C . THR A 1 96 ? -17.046 -3.508 -14.946 1.00 91.31 96 THR A C 1
ATOM 762 O O . THR A 1 96 ? -16.638 -3.170 -16.057 1.00 91.31 96 THR A O 1
ATOM 765 N N . GLY A 1 97 ? -17.462 -4.744 -14.686 1.00 91.56 97 GLY A N 1
ATOM 766 C CA . GLY A 1 97 ? -17.504 -5.797 -15.692 1.00 91.56 97 GLY A CA 1
ATOM 767 C C . GLY A 1 97 ? -18.025 -7.115 -15.117 1.00 91.56 97 GLY A C 1
ATOM 768 O O . GLY A 1 97 ? -18.128 -7.243 -13.898 1.00 91.56 97 GLY A O 1
ATOM 769 N N . PRO A 1 98 ? -18.340 -8.114 -15.962 1.00 92.00 98 PRO A N 1
ATOM 770 C CA . PRO A 1 98 ? -18.936 -9.383 -15.522 1.00 92.00 98 PRO A CA 1
ATOM 771 C C . PRO A 1 98 ? -18.070 -10.189 -14.545 1.00 92.00 98 PRO A C 1
ATOM 773 O O . PRO A 1 98 ? -18.580 -11.000 -13.776 1.00 92.00 98 PRO A O 1
ATOM 776 N N . THR A 1 99 ? -16.756 -9.988 -14.605 1.00 93.88 99 THR A N 1
ATOM 777 C CA . THR A 1 99 ? -15.752 -10.642 -13.763 1.00 93.88 99 THR A CA 1
ATOM 778 C C . THR A 1 99 ? -15.354 -9.799 -12.556 1.00 93.88 99 THR A C 1
ATOM 780 O O . THR A 1 99 ? -14.589 -10.281 -11.734 1.00 93.88 99 THR A O 1
ATOM 783 N N . VAL A 1 100 ? -15.845 -8.567 -12.409 1.00 95.56 100 VAL A N 1
ATOM 784 C CA . VAL A 1 100 ? -15.478 -7.688 -11.290 1.00 95.56 100 VAL A CA 1
ATOM 785 C C . VAL A 1 100 ? -16.426 -7.942 -10.121 1.00 95.56 100 VAL A C 1
ATOM 787 O O . VAL A 1 100 ? -17.617 -7.654 -10.216 1.00 95.56 100 VAL A O 1
ATOM 790 N N . ILE A 1 101 ? -15.896 -8.473 -9.017 1.00 94.94 101 ILE A N 1
ATOM 791 C CA . ILE A 1 101 ? -16.618 -8.600 -7.741 1.00 94.94 101 ILE A CA 1
ATOM 792 C C . ILE A 1 101 ? -16.543 -7.271 -6.986 1.00 94.94 101 ILE A C 1
ATOM 794 O O . ILE A 1 101 ? -17.559 -6.775 -6.504 1.00 94.94 101 ILE A O 1
ATOM 798 N N . LEU A 1 102 ? -15.348 -6.677 -6.934 1.00 94.19 102 LEU A N 1
ATOM 799 C CA . LEU A 1 102 ? -15.094 -5.386 -6.305 1.00 94.19 102 LEU A CA 1
ATOM 800 C C . LEU A 1 102 ? -14.118 -4.581 -7.171 1.00 94.19 102 LEU A C 1
ATOM 802 O O . LEU A 1 102 ? -13.045 -5.069 -7.523 1.00 94.19 102 LEU A O 1
ATOM 806 N N . GLY A 1 103 ? -14.516 -3.364 -7.548 1.00 90.69 103 GLY A N 1
ATOM 807 C CA . GLY A 1 103 ? -13.661 -2.423 -8.280 1.00 90.69 103 GLY A CA 1
ATOM 808 C C . GLY A 1 103 ? -12.686 -1.666 -7.360 1.00 90.69 103 GLY A C 1
ATOM 809 O O . GLY A 1 103 ? -12.598 -1.980 -6.176 1.00 90.69 103 GLY A O 1
ATOM 810 N N . PRO A 1 104 ? -11.995 -0.628 -7.864 1.00 81.62 104 PRO A N 1
ATOM 811 C CA . PRO A 1 104 ? -11.022 0.159 -7.102 1.00 81.62 104 PRO A CA 1
ATOM 812 C C . PRO A 1 104 ? -11.729 1.128 -6.137 1.00 81.62 104 PRO A C 1
ATOM 814 O O . PRO A 1 104 ? -11.867 2.321 -6.413 1.00 81.62 104 PRO A O 1
ATOM 817 N N . LYS A 1 105 ? -12.269 0.592 -5.040 1.00 81.69 105 LYS A N 1
ATOM 818 C CA . LYS A 1 105 ? -12.937 1.356 -3.970 1.00 81.69 105 LYS A CA 1
ATOM 819 C C . LYS A 1 105 ? -12.338 1.123 -2.587 1.00 81.69 105 LYS A C 1
ATOM 821 O O . LYS A 1 105 ? -12.484 1.982 -1.729 1.00 81.69 105 LYS A O 1
ATOM 826 N N . GLU A 1 106 ? -11.734 -0.038 -2.391 1.00 88.75 106 GLU A N 1
ATOM 827 C CA . GLU A 1 106 ? -11.104 -0.471 -1.145 1.00 88.75 106 GLU A CA 1
ATOM 828 C C . GLU A 1 106 ? -9.612 -0.711 -1.413 1.00 88.75 106 GLU A C 1
ATOM 830 O O . GLU A 1 106 ? -9.128 -0.367 -2.495 1.00 88.75 106 GLU A O 1
ATOM 835 N N . ASP A 1 107 ? -8.890 -1.294 -0.454 1.00 86.31 107 ASP A N 1
ATOM 836 C CA . ASP A 1 107 ? -7.428 -1.447 -0.531 1.00 86.31 107 ASP A CA 1
ATOM 837 C C . ASP A 1 107 ? -6.987 -2.282 -1.752 1.00 86.31 107 ASP A C 1
ATOM 839 O O . ASP A 1 107 ? -5.909 -2.077 -2.302 1.00 86.31 107 ASP A O 1
ATOM 843 N N . ALA A 1 108 ? -7.836 -3.201 -2.228 1.00 93.31 108 ALA A N 1
ATOM 844 C CA . ALA A 1 108 ? -7.562 -4.008 -3.411 1.00 93.31 108 ALA A CA 1
ATOM 845 C C . ALA A 1 108 ? -8.823 -4.316 -4.238 1.00 93.31 108 ALA A C 1
ATOM 847 O O . ALA A 1 108 ? -9.947 -4.371 -3.732 1.00 93.31 108 ALA A O 1
ATOM 848 N N . GLY A 1 109 ? -8.631 -4.565 -5.537 1.00 95.12 109 GLY A N 1
ATOM 849 C CA . GLY A 1 109 ? -9.696 -5.022 -6.434 1.00 95.12 109 GLY A CA 1
ATOM 850 C C . GLY A 1 109 ? -9.921 -6.531 -6.326 1.00 95.12 109 GLY A C 1
ATOM 851 O O . GLY A 1 109 ? -8.998 -7.278 -6.005 1.00 95.12 109 GLY A O 1
ATOM 852 N N . ILE A 1 110 ? -11.133 -7.007 -6.630 1.00 96.69 110 ILE A N 1
ATOM 853 C CA . ILE A 1 110 ? -11.466 -8.440 -6.608 1.00 96.69 110 ILE A CA 1
ATOM 854 C C . ILE A 1 110 ? -12.086 -8.867 -7.936 1.00 96.69 110 ILE A C 1
ATOM 856 O O . ILE A 1 110 ? -13.129 -8.355 -8.356 1.00 96.69 110 ILE A O 1
ATOM 860 N N . LEU A 1 111 ? -11.473 -9.867 -8.566 1.00 96.25 111 LEU A N 1
ATOM 861 C CA . LEU A 1 111 ? -11.947 -10.499 -9.792 1.00 96.25 111 LEU A CA 1
ATOM 862 C C . LEU A 1 111 ? -12.492 -11.901 -9.509 1.00 96.25 111 LEU A C 1
ATOM 864 O O . LEU A 1 111 ? -11.927 -12.661 -8.729 1.00 96.25 111 LEU A O 1
ATOM 868 N N . LYS A 1 112 ? -13.580 -12.281 -10.171 1.00 95.81 112 LYS A N 1
ATOM 869 C CA . LYS A 1 112 ? -14.197 -13.602 -10.074 1.00 95.81 112 LYS A CA 1
ATOM 870 C C . LYS A 1 112 ? -13.320 -14.647 -10.762 1.00 95.81 112 LYS A C 1
ATOM 872 O O . LYS A 1 112 ? -13.121 -14.582 -11.973 1.00 95.81 112 LYS A O 1
ATOM 877 N N . LEU A 1 113 ? -12.872 -15.650 -10.006 1.00 95.00 113 LEU A N 1
ATOM 878 C CA . LEU A 1 113 ? -12.200 -16.833 -10.553 1.00 95.00 113 LEU A CA 1
ATOM 879 C C . LEU A 1 113 ? -13.219 -17.895 -10.979 1.00 95.00 113 LEU A C 1
ATOM 881 O O . LEU A 1 113 ? -13.106 -18.492 -12.046 1.00 95.00 113 LEU A O 1
ATOM 885 N N . ASN A 1 114 ? -14.214 -18.144 -10.128 1.00 93.25 114 ASN A N 1
ATOM 886 C CA . ASN A 1 114 ? -15.360 -19.012 -10.391 1.00 93.25 114 ASN A CA 1
ATOM 887 C C . ASN A 1 114 ? -16.524 -18.633 -9.453 1.00 93.25 114 ASN A C 1
ATOM 889 O O . ASN A 1 114 ? -16.498 -17.585 -8.810 1.00 93.25 114 ASN A O 1
ATOM 893 N N . ASP A 1 115 ? -17.575 -19.450 -9.388 1.00 93.06 115 ASP A N 1
ATOM 894 C CA . ASP A 1 115 ? -18.762 -19.144 -8.574 1.00 93.06 115 ASP A CA 1
ATOM 895 C C . ASP A 1 115 ? -18.496 -19.124 -7.057 1.00 93.06 115 ASP A C 1
ATOM 897 O O . ASP A 1 115 ? -19.228 -18.467 -6.319 1.00 93.06 115 ASP A O 1
ATOM 901 N N . GLU A 1 116 ? -17.436 -19.785 -6.588 1.00 95.44 116 GLU A N 1
ATOM 902 C CA . GLU A 1 116 ? -17.092 -19.893 -5.164 1.00 95.44 116 GLU A CA 1
ATOM 903 C C . GLU A 1 116 ? -15.940 -18.954 -4.755 1.00 95.44 116 GLU A C 1
ATOM 905 O O . GLU A 1 116 ? -15.924 -18.475 -3.621 1.00 95.44 116 GLU A O 1
ATOM 910 N N . TYR A 1 117 ? -14.998 -18.666 -5.661 1.00 97.00 117 TYR A N 1
ATOM 911 C CA . TYR A 1 117 ? -13.758 -17.944 -5.356 1.00 97.00 117 TYR A CA 1
ATOM 912 C C . TYR A 1 117 ? -13.535 -16.695 -6.208 1.00 97.00 117 TYR A C 1
ATOM 914 O O . TYR A 1 117 ? -13.866 -16.653 -7.399 1.00 97.00 117 TYR A O 1
ATOM 922 N N . GLY A 1 118 ? -12.847 -15.736 -5.595 1.00 96.94 118 GLY A N 1
ATOM 923 C CA . GLY A 1 118 ? -12.300 -14.539 -6.210 1.00 96.94 118 GLY A CA 1
ATOM 924 C C . GLY A 1 118 ? -10.786 -14.452 -6.018 1.00 96.94 118 GLY A C 1
ATOM 925 O O . GLY A 1 118 ? -10.212 -15.093 -5.132 1.00 96.94 118 GLY A O 1
ATOM 926 N N . ILE A 1 119 ? -10.154 -13.652 -6.871 1.00 97.44 119 ILE A N 1
ATOM 927 C CA . ILE A 1 119 ? -8.764 -13.229 -6.766 1.00 97.44 119 ILE A CA 1
ATOM 928 C C . ILE A 1 119 ? -8.731 -11.755 -6.396 1.00 97.44 119 ILE A C 1
ATOM 930 O O . ILE A 1 119 ? -9.202 -10.910 -7.156 1.00 97.44 119 ILE A O 1
ATOM 934 N N . VAL A 1 120 ? -8.165 -11.474 -5.230 1.00 97.56 120 VAL A N 1
ATOM 935 C CA . VAL A 1 120 ? -7.808 -10.125 -4.798 1.00 97.56 120 VAL A CA 1
ATOM 936 C C . VAL A 1 120 ? -6.520 -9.721 -5.504 1.00 97.56 120 VAL A C 1
ATOM 938 O O . VAL A 1 120 ? -5.615 -10.548 -5.601 1.00 97.56 120 VAL A O 1
ATOM 941 N N . ILE A 1 121 ? -6.432 -8.490 -5.996 1.00 96.69 121 ILE A N 1
ATOM 942 C CA . ILE A 1 121 ? -5.251 -7.951 -6.673 1.00 96.69 121 ILE A CA 1
ATOM 943 C C . ILE A 1 121 ? -4.940 -6.538 -6.171 1.00 96.69 121 ILE A C 1
ATOM 945 O O . ILE A 1 121 ? -5.801 -5.658 -6.226 1.00 96.69 121 ILE A O 1
ATOM 949 N N . SER A 1 122 ? -3.703 -6.327 -5.714 1.00 96.56 122 SER A N 1
ATOM 950 C CA . SER A 1 122 ? -3.142 -5.002 -5.407 1.00 96.56 122 SER A CA 1
ATOM 951 C C . SER A 1 122 ? -1.898 -4.754 -6.262 1.00 96.56 122 SER A C 1
ATOM 953 O O . SER A 1 122 ? -1.124 -5.676 -6.531 1.00 96.56 122 SER A O 1
ATOM 955 N N . HIS A 1 123 ? -1.710 -3.515 -6.720 1.00 96.12 123 HIS A N 1
ATOM 956 C CA . HIS A 1 123 ? -0.588 -3.079 -7.554 1.00 96.12 123 HIS A CA 1
ATOM 957 C C . HIS A 1 123 ? -0.117 -1.704 -7.082 1.00 96.12 123 HIS A C 1
ATOM 959 O O . HIS A 1 123 ? -0.815 -0.709 -7.255 1.00 96.12 123 HIS A O 1
ATOM 965 N N . GLU A 1 124 ? 1.080 -1.652 -6.509 1.00 94.38 124 GLU A N 1
ATOM 966 C CA . GLU A 1 124 ? 1.614 -0.452 -5.864 1.00 94.38 124 GLU A CA 1
ATOM 967 C C . GLU A 1 124 ? 3.013 -0.111 -6.377 1.00 94.38 124 GLU A C 1
ATOM 969 O O . GLU A 1 124 ? 3.662 -0.919 -7.044 1.00 94.38 124 GLU A O 1
ATOM 974 N N . SER A 1 125 ? 3.490 1.088 -6.032 1.00 94.50 125 SER A N 1
ATOM 975 C CA . SER A 1 125 ? 4.852 1.538 -6.322 1.00 94.50 125 SER A CA 1
ATOM 976 C C . SER A 1 125 ? 5.553 2.056 -5.075 1.00 94.50 125 SER A C 1
ATOM 978 O O . SER A 1 125 ? 4.933 2.684 -4.220 1.00 94.50 125 SER A O 1
ATOM 980 N N . HIS A 1 126 ? 6.866 1.852 -5.012 1.00 93.19 126 HIS A N 1
ATOM 981 C CA . HIS A 1 126 ? 7.724 2.327 -3.929 1.00 93.19 126 HIS A CA 1
ATOM 982 C C . HIS A 1 126 ? 8.991 3.007 -4.481 1.00 93.19 126 HIS A C 1
ATOM 984 O O . HIS A 1 126 ? 10.120 2.758 -4.053 1.00 93.19 126 HIS A O 1
ATOM 990 N N . ASN A 1 127 ? 8.789 3.876 -5.476 1.00 93.38 127 ASN A N 1
ATOM 991 C CA . ASN A 1 127 ? 9.832 4.458 -6.331 1.00 93.38 127 ASN A CA 1
ATOM 992 C C . ASN A 1 127 ? 10.828 5.337 -5.559 1.00 93.38 127 ASN A C 1
ATOM 994 O O . ASN A 1 127 ? 12.028 5.062 -5.535 1.00 93.38 127 ASN A O 1
ATOM 998 N N . HIS A 1 128 ? 10.331 6.393 -4.902 1.00 87.06 128 HIS A N 1
ATOM 999 C CA . HIS A 1 128 ? 11.181 7.378 -4.227 1.00 87.06 128 HIS A CA 1
ATOM 1000 C C . HIS A 1 128 ? 12.045 6.758 -3.119 1.00 87.06 128 HIS A C 1
ATOM 1002 O O . HIS A 1 128 ? 13.260 6.983 -3.139 1.00 87.06 128 HIS A O 1
ATOM 1008 N N . PRO A 1 129 ? 11.499 5.940 -2.195 1.00 87.94 129 PRO A N 1
ATOM 1009 C CA . PRO A 1 129 ? 12.322 5.288 -1.181 1.00 87.94 129 PRO A CA 1
ATOM 1010 C C . PRO A 1 129 ? 13.350 4.338 -1.798 1.00 87.94 129 PRO A C 1
ATOM 1012 O O . PRO A 1 129 ? 14.510 4.358 -1.392 1.00 87.94 129 PRO A O 1
ATOM 1015 N N . SER A 1 130 ? 12.977 3.590 -2.843 1.00 93.12 130 SER A N 1
ATOM 1016 C CA . SER A 1 130 ? 13.892 2.668 -3.529 1.00 93.12 130 SER A CA 1
ATOM 1017 C C . SER A 1 130 ? 15.036 3.375 -4.268 1.00 93.12 130 SER A C 1
ATOM 1019 O O . SER A 1 130 ? 16.097 2.796 -4.482 1.00 93.12 130 SER A O 1
ATOM 1021 N N . GLN A 1 131 ? 14.879 4.649 -4.626 1.00 91.88 131 GLN A N 1
ATOM 1022 C CA . GLN A 1 131 ? 15.960 5.434 -5.224 1.00 91.88 131 GLN A CA 1
ATOM 1023 C C . GLN A 1 131 ? 17.004 5.905 -4.193 1.00 91.88 131 GLN A C 1
ATOM 1025 O O . GLN A 1 131 ? 18.153 6.195 -4.557 1.00 91.88 131 GLN A O 1
ATOM 1030 N N . VAL A 1 132 ? 16.608 6.018 -2.920 1.00 88.31 132 VAL A N 1
ATOM 1031 C CA . VAL A 1 132 ? 17.430 6.557 -1.821 1.00 88.31 132 VAL A CA 1
ATOM 1032 C C . VAL A 1 132 ? 18.041 5.435 -0.979 1.00 88.31 132 VAL A C 1
ATOM 1034 O O . VAL A 1 132 ? 19.251 5.429 -0.758 1.00 88.31 132 VAL A O 1
ATOM 1037 N N . VAL A 1 133 ? 17.213 4.484 -0.548 1.00 90.19 133 VAL A N 1
ATOM 1038 C CA . VAL A 1 133 ? 17.557 3.304 0.258 1.00 90.19 133 VAL A CA 1
ATOM 1039 C C . VAL A 1 133 ? 16.997 2.059 -0.444 1.00 90.19 133 VAL A C 1
ATOM 1041 O O . VAL A 1 133 ? 15.921 1.579 -0.104 1.00 90.19 133 VAL A O 1
ATOM 1044 N N . PRO A 1 134 ? 17.667 1.567 -1.504 1.00 93.94 134 PRO A N 1
ATOM 1045 C CA . PRO A 1 134 ? 17.069 0.625 -2.454 1.00 93.94 134 PRO A CA 1
ATOM 1046 C C . PRO A 1 134 ? 16.622 -0.705 -1.852 1.00 93.94 134 PRO A C 1
ATOM 1048 O O . PRO A 1 134 ? 15.613 -1.254 -2.288 1.00 93.94 134 PRO A O 1
ATOM 1051 N N . TYR A 1 135 ? 17.339 -1.214 -0.851 1.00 95.75 135 TYR A N 1
ATOM 1052 C CA . TYR A 1 135 ? 16.974 -2.463 -0.192 1.00 95.75 135 TYR A CA 1
ATOM 1053 C C . TYR A 1 135 ? 15.710 -2.292 0.654 1.00 95.75 135 TYR A C 1
ATOM 1055 O O . TYR A 1 135 ? 14.715 -2.984 0.440 1.00 95.75 135 TYR A O 1
ATOM 1063 N N . GLU A 1 136 ? 15.728 -1.335 1.582 1.00 92.69 136 GLU A N 1
ATOM 1064 C CA . GLU A 1 136 ? 14.625 -1.049 2.495 1.00 92.69 136 GLU A CA 1
ATOM 1065 C C . GLU A 1 136 ? 13.389 -0.572 1.732 1.00 92.69 136 GLU A C 1
ATOM 1067 O O . GLU A 1 136 ? 12.283 -1.032 2.007 1.00 92.69 136 GLU A O 1
ATOM 1072 N N . GLY A 1 137 ? 13.576 0.294 0.734 1.00 92.31 137 GLY A N 1
ATOM 1073 C CA . GLY A 1 137 ? 12.507 0.818 -0.107 1.00 92.31 137 GLY A CA 1
ATOM 1074 C C . GLY A 1 137 ? 11.780 -0.279 -0.881 1.00 92.31 137 GLY A C 1
ATOM 1075 O O . GLY A 1 137 ? 10.554 -0.294 -0.895 1.00 92.31 137 GLY A O 1
ATOM 1076 N N . ALA A 1 138 ? 12.500 -1.236 -1.464 1.00 95.69 138 ALA A N 1
ATOM 1077 C CA . ALA A 1 138 ? 11.864 -2.338 -2.179 1.00 95.69 138 ALA A CA 1
ATOM 1078 C C . ALA A 1 138 ? 11.207 -3.351 -1.224 1.00 95.69 138 ALA A C 1
ATOM 1080 O O . ALA A 1 138 ? 10.089 -3.807 -1.465 1.00 95.69 138 ALA A O 1
ATOM 1081 N N . ALA A 1 139 ? 11.874 -3.669 -0.112 1.00 95.50 139 ALA A N 1
ATOM 1082 C CA . ALA A 1 139 ? 11.374 -4.602 0.895 1.00 95.50 139 ALA A CA 1
ATOM 1083 C C . ALA A 1 139 ? 10.067 -4.109 1.547 1.00 95.50 139 ALA A C 1
ATOM 1085 O O . ALA A 1 139 ? 9.103 -4.862 1.675 1.00 95.50 139 ALA A O 1
ATOM 1086 N N . THR A 1 140 ? 10.009 -2.829 1.916 1.00 92.25 140 THR A N 1
ATOM 1087 C CA . THR A 1 140 ? 8.801 -2.199 2.476 1.00 92.25 140 THR A CA 1
ATOM 1088 C C . THR A 1 140 ? 7.683 -2.068 1.446 1.00 92.25 140 THR A C 1
ATOM 1090 O O . THR A 1 140 ? 6.527 -2.251 1.816 1.00 92.25 140 THR A O 1
ATOM 1093 N N . GLY A 1 141 ? 8.007 -1.900 0.158 1.00 94.12 141 GLY A N 1
ATOM 1094 C CA . GLY A 1 141 ? 7.037 -1.996 -0.937 1.00 94.12 141 GLY A CA 1
ATOM 1095 C C . GLY A 1 141 ? 6.334 -3.359 -0.998 1.00 94.12 141 GLY A C 1
ATOM 1096 O O . GLY A 1 141 ? 5.108 -3.415 -1.063 1.00 94.12 141 GLY A O 1
ATOM 1097 N N . ILE A 1 142 ? 7.079 -4.469 -0.881 1.00 95.88 142 ILE A N 1
ATOM 1098 C CA . ILE A 1 142 ? 6.478 -5.815 -0.762 1.00 95.88 142 ILE A CA 1
ATOM 1099 C C . ILE A 1 142 ? 5.614 -5.906 0.494 1.00 95.88 142 ILE A C 1
ATOM 1101 O O . ILE A 1 142 ? 4.466 -6.349 0.444 1.00 95.88 142 ILE A O 1
ATOM 1105 N N . GLY A 1 143 ? 6.165 -5.471 1.627 1.00 93.19 143 GLY A N 1
ATOM 1106 C CA . GLY A 1 143 ? 5.473 -5.489 2.905 1.00 93.19 143 GLY A CA 1
ATOM 1107 C C . GLY A 1 143 ? 4.206 -4.642 2.940 1.00 93.19 143 GLY A C 1
ATOM 1108 O O . GLY A 1 143 ? 3.342 -4.956 3.756 1.00 93.19 143 GLY A O 1
ATOM 1109 N N . GLY A 1 144 ? 4.110 -3.593 2.117 1.00 92.56 144 GLY A N 1
ATOM 1110 C CA . GLY A 1 144 ? 2.948 -2.734 1.876 1.00 92.56 144 GLY A CA 1
ATOM 1111 C C . GLY A 1 144 ? 1.844 -3.468 1.145 1.00 92.56 144 GLY A C 1
ATOM 1112 O O . GLY A 1 144 ? 0.870 -3.872 1.767 1.00 92.56 144 GLY A O 1
ATOM 1113 N N . ASN A 1 145 ? 2.086 -3.773 -0.122 1.00 95.81 145 ASN A N 1
ATOM 1114 C CA . ASN A 1 145 ? 1.102 -4.354 -1.030 1.00 95.81 145 ASN A CA 1
ATOM 1115 C C . ASN A 1 145 ? 0.541 -5.718 -0.556 1.00 95.81 145 ASN A C 1
ATOM 1117 O O . ASN A 1 145 ? -0.636 -6.035 -0.735 1.00 95.81 145 ASN A O 1
ATOM 1121 N N . VAL A 1 146 ? 1.352 -6.528 0.141 1.00 96.44 146 VAL A N 1
ATOM 1122 C CA . VAL A 1 146 ? 0.878 -7.764 0.802 1.00 96.44 146 VAL A CA 1
ATOM 1123 C C . VAL A 1 146 ? -0.217 -7.481 1.835 1.00 96.44 146 VAL A C 1
ATOM 1125 O O . VAL A 1 146 ? -1.103 -8.320 2.025 1.00 96.44 146 VAL A O 1
ATOM 1128 N N . ARG A 1 147 ? -0.167 -6.334 2.528 1.00 94.75 147 ARG A N 1
ATOM 1129 C CA . ARG A 1 147 ? -1.204 -5.950 3.491 1.00 94.75 147 ARG A CA 1
ATOM 1130 C C . ARG A 1 147 ? -2.524 -5.686 2.804 1.00 94.75 147 ARG A C 1
ATOM 1132 O O . ARG A 1 147 ? -3.509 -6.200 3.307 1.00 94.75 147 ARG A O 1
ATOM 1139 N N . ASP A 1 148 ? -2.542 -4.983 1.680 1.00 95.31 148 ASP A N 1
ATOM 1140 C CA . ASP A 1 148 ? -3.788 -4.652 0.978 1.00 95.31 148 ASP A CA 1
ATOM 1141 C C . ASP A 1 148 ? -4.569 -5.919 0.636 1.00 95.31 148 ASP A C 1
ATOM 1143 O O . ASP A 1 148 ? -5.759 -6.044 0.919 1.00 95.31 148 ASP A O 1
ATOM 1147 N N . VAL A 1 149 ? -3.865 -6.927 0.110 1.00 97.31 149 VAL A N 1
ATOM 1148 C CA . VAL A 1 149 ? -4.458 -8.232 -0.197 1.00 97.31 149 VAL A CA 1
ATOM 1149 C C . VAL A 1 149 ? -4.962 -8.922 1.073 1.00 97.31 149 VAL A C 1
ATOM 1151 O O . VAL A 1 149 ? -6.051 -9.504 1.079 1.00 97.31 149 VAL A O 1
ATOM 1154 N N . LEU A 1 150 ? -4.182 -8.866 2.153 1.00 97.25 150 LEU A N 1
ATOM 1155 C CA . LEU A 1 150 ? -4.542 -9.462 3.437 1.00 97.25 150 LEU A CA 1
ATOM 1156 C C . LEU A 1 150 ? -5.761 -8.771 4.075 1.00 97.25 150 LEU A C 1
ATOM 1158 O O . LEU A 1 150 ? -6.588 -9.458 4.674 1.00 97.25 150 LEU A O 1
ATOM 1162 N N . CYS A 1 151 ? -5.893 -7.451 3.929 1.00 96.75 151 CYS A N 1
ATOM 1163 C CA . CYS A 1 151 ? -6.979 -6.646 4.491 1.00 96.75 151 CYS A CA 1
ATOM 1164 C C . CYS A 1 151 ? -8.347 -7.024 3.921 1.00 96.75 151 CYS A C 1
ATOM 1166 O O . CYS A 1 151 ? -9.327 -7.055 4.661 1.00 96.75 151 CYS A O 1
ATOM 1168 N N . MET A 1 152 ? -8.379 -7.500 2.674 1.00 96.94 152 MET A N 1
ATOM 1169 C CA . MET A 1 152 ? -9.584 -8.062 2.054 1.00 96.94 152 MET A CA 1
ATOM 1170 C C . MET A 1 152 ? -9.991 -9.446 2.606 1.00 96.94 152 MET A C 1
ATOM 1172 O O . MET A 1 152 ? -10.944 -10.066 2.124 1.00 96.94 152 MET A O 1
ATOM 1176 N N . GLY A 1 153 ? -9.252 -9.988 3.582 1.00 96.56 153 GLY A N 1
ATOM 1177 C CA . GLY A 1 153 ? -9.459 -11.324 4.150 1.00 96.56 153 GLY A CA 1
ATOM 1178 C C . GLY A 1 153 ? -8.828 -12.461 3.337 1.00 96.56 153 GLY A C 1
ATOM 1179 O O . GLY A 1 153 ? -9.036 -13.639 3.652 1.00 96.56 153 GLY A O 1
ATOM 1180 N N . ALA A 1 154 ? -8.068 -12.139 2.286 1.00 97.25 154 ALA A N 1
ATOM 1181 C CA . ALA A 1 154 ? -7.550 -13.112 1.331 1.00 97.25 154 ALA A CA 1
ATOM 1182 C C . ALA A 1 154 ? -6.242 -13.765 1.777 1.00 97.25 154 ALA A C 1
ATOM 1184 O O . ALA A 1 154 ? -5.397 -13.161 2.437 1.00 97.25 154 ALA A O 1
ATOM 1185 N N . LYS A 1 155 ? -6.040 -15.014 1.347 1.00 97.12 155 LYS A N 1
ATOM 1186 C CA . LYS A 1 155 ? -4.745 -15.688 1.457 1.00 97.12 155 LYS A CA 1
ATOM 1187 C C . LYS A 1 155 ? -3.853 -15.238 0.309 1.00 97.12 155 LYS A C 1
ATOM 1189 O O . LYS A 1 155 ? -4.192 -15.512 -0.835 1.00 97.12 155 LYS A O 1
ATOM 1194 N N . VAL A 1 156 ? -2.704 -14.634 0.591 1.00 97.38 156 VAL A N 1
ATOM 1195 C CA . VAL A 1 156 ? -1.735 -14.222 -0.441 1.00 97.38 156 VAL A CA 1
ATOM 1196 C C . VAL A 1 156 ? -1.089 -15.453 -1.091 1.00 97.38 156 VAL A C 1
ATOM 1198 O O . VAL A 1 156 ? -0.563 -16.322 -0.389 1.00 97.38 156 VAL A O 1
ATOM 1201 N N . ILE A 1 157 ? -1.150 -15.547 -2.423 1.00 96.50 157 ILE A N 1
ATOM 1202 C CA . ILE A 1 157 ? -0.772 -16.752 -3.194 1.00 96.50 157 ILE A CA 1
ATOM 1203 C C . ILE A 1 157 ? 0.317 -16.519 -4.246 1.00 96.50 157 ILE A C 1
ATOM 1205 O O . ILE A 1 157 ? 0.814 -17.494 -4.806 1.00 96.50 157 ILE A O 1
ATOM 1209 N N . GLY A 1 158 ? 0.678 -15.269 -4.532 1.00 96.06 158 GLY A N 1
ATOM 1210 C CA . GLY A 1 158 ? 1.751 -14.947 -5.468 1.00 96.06 158 GLY A CA 1
ATOM 1211 C C . GLY A 1 158 ? 1.901 -13.449 -5.701 1.00 96.06 158 GLY A C 1
ATOM 1212 O O . GLY A 1 158 ? 1.044 -12.665 -5.286 1.00 96.06 158 GLY A O 1
ATOM 1213 N N . GLY A 1 159 ? 2.977 -13.067 -6.380 1.00 96.06 159 GLY A N 1
ATOM 1214 C CA . GLY A 1 159 ? 3.233 -11.685 -6.767 1.00 96.06 159 GLY A CA 1
ATOM 1215 C C . GLY A 1 159 ? 4.040 -11.523 -8.053 1.00 96.06 159 GLY A C 1
ATOM 1216 O O . GLY A 1 159 ? 4.442 -12.509 -8.680 1.00 96.06 159 GLY A O 1
ATOM 1217 N N . ALA A 1 160 ? 4.242 -10.268 -8.449 1.00 96.19 160 ALA A N 1
ATOM 1218 C CA . ALA A 1 160 ? 5.052 -9.878 -9.598 1.00 96.19 160 ALA A CA 1
ATOM 1219 C C . ALA A 1 160 ? 5.754 -8.527 -9.400 1.00 96.19 160 ALA A C 1
ATOM 1221 O O . ALA A 1 160 ? 5.278 -7.697 -8.627 1.00 96.19 160 ALA A O 1
ATOM 1222 N N . ASP A 1 161 ? 6.848 -8.292 -10.125 1.00 95.62 161 ASP A N 1
ATOM 1223 C CA . ASP A 1 161 ? 7.687 -7.094 -9.998 1.00 95.62 161 ASP A CA 1
ATOM 1224 C C . ASP A 1 161 ? 7.974 -6.402 -11.355 1.00 95.62 161 ASP A C 1
ATOM 1226 O O . ASP A 1 161 ? 8.906 -6.761 -12.081 1.00 95.62 161 ASP A O 1
ATOM 1230 N N . PRO A 1 162 ? 7.181 -5.382 -11.741 1.00 96.50 162 PRO A N 1
ATOM 1231 C CA . PRO A 1 162 ? 7.558 -4.463 -12.810 1.00 96.50 162 PRO A CA 1
ATOM 1232 C C . PRO A 1 162 ? 8.618 -3.457 -12.328 1.00 96.50 162 PRO A C 1
ATOM 1234 O O . PRO A 1 162 ? 8.337 -2.553 -11.542 1.00 96.50 162 PRO A O 1
ATOM 1237 N N . LEU A 1 163 ? 9.844 -3.585 -12.839 1.00 97.69 163 LEU A N 1
ATOM 1238 C CA . LEU A 1 163 ? 11.008 -2.793 -12.442 1.00 97.69 163 LEU A CA 1
ATOM 1239 C C . LEU A 1 163 ? 11.564 -1.968 -13.610 1.00 97.69 163 LEU A C 1
ATOM 1241 O O . LEU A 1 163 ? 11.709 -2.453 -14.740 1.00 97.69 163 LEU A O 1
ATOM 1245 N N . ARG A 1 164 ? 11.923 -0.710 -13.341 1.00 97.81 164 ARG A N 1
ATOM 1246 C CA . ARG A 1 164 ? 12.626 0.177 -14.281 1.00 97.81 164 ARG A CA 1
ATOM 1247 C C . ARG A 1 164 ? 13.871 0.755 -13.633 1.00 97.81 164 ARG A C 1
ATOM 1249 O O . ARG A 1 164 ? 13.784 1.417 -12.602 1.00 97.81 164 ARG A O 1
ATOM 1256 N N . PHE A 1 165 ? 15.020 0.555 -14.268 1.00 97.69 165 PHE A N 1
ATOM 1257 C CA . PHE A 1 165 ? 16.302 1.072 -13.789 1.00 97.69 165 PHE A CA 1
ATOM 1258 C C . PHE A 1 165 ? 16.994 1.934 -14.842 1.00 97.69 165 PHE A C 1
ATOM 1260 O O . PHE A 1 165 ? 16.658 1.883 -16.028 1.00 97.69 165 PHE A O 1
ATOM 1267 N N . GLY A 1 166 ? 17.971 2.718 -14.384 1.00 95.81 166 GLY A N 1
ATOM 1268 C CA . GLY A 1 166 ? 18.881 3.480 -15.234 1.00 95.81 166 GLY A CA 1
ATOM 1269 C C . GLY A 1 166 ? 19.678 2.612 -16.212 1.00 95.81 166 GLY A C 1
ATOM 1270 O O . GLY A 1 166 ? 19.532 1.390 -16.266 1.00 95.81 166 GLY A O 1
ATOM 1271 N N . ASP A 1 167 ? 20.565 3.241 -16.976 1.00 92.75 167 ASP A N 1
ATOM 1272 C CA . ASP A 1 167 ? 21.504 2.515 -17.833 1.00 92.75 167 ASP A CA 1
ATOM 1273 C C . ASP A 1 167 ? 22.628 1.893 -16.977 1.00 92.75 167 ASP A C 1
ATOM 1275 O O . ASP A 1 167 ? 23.300 2.621 -16.234 1.00 92.75 167 ASP A O 1
ATOM 1279 N N . PRO A 1 168 ? 22.830 0.560 -17.002 1.00 92.62 168 PRO A N 1
ATOM 1280 C CA . PRO A 1 168 ? 23.907 -0.092 -16.262 1.00 92.62 168 PRO A CA 1
ATOM 1281 C C . PRO A 1 168 ? 25.246 -0.062 -17.015 1.00 92.62 168 PRO A C 1
ATOM 1283 O O . PRO A 1 168 ? 26.247 -0.567 -16.495 1.00 92.62 168 PRO A O 1
ATOM 1286 N N . PHE A 1 169 ? 25.292 0.460 -18.239 1.00 90.69 169 PHE A N 1
ATOM 1287 C CA . PHE A 1 169 ? 26.495 0.485 -19.058 1.00 90.69 169 PHE A CA 1
ATOM 1288 C C . PHE A 1 169 ? 27.047 1.900 -19.215 1.00 90.69 169 PHE A C 1
ATOM 1290 O O . PHE A 1 169 ? 26.363 2.902 -19.031 1.00 90.69 169 PHE A O 1
ATOM 1297 N N . TYR A 1 170 ? 28.335 1.970 -19.529 1.00 86.56 170 TYR A N 1
ATOM 1298 C CA . TYR A 1 170 ? 29.020 3.198 -19.902 1.00 86.56 170 TYR A CA 1
ATOM 1299 C C . TYR A 1 170 ? 30.061 2.860 -20.967 1.00 86.56 170 TYR A C 1
ATOM 1301 O O . TYR A 1 170 ? 30.575 1.740 -20.999 1.00 86.56 170 TYR A O 1
ATOM 1309 N N . ASP A 1 171 ? 30.367 3.824 -21.831 1.00 83.75 171 ASP A N 1
ATOM 1310 C CA . ASP A 1 171 ? 31.401 3.661 -22.845 1.00 83.75 171 ASP A CA 1
ATOM 1311 C C . ASP A 1 171 ? 32.791 3.775 -22.197 1.00 83.75 171 ASP A C 1
ATOM 1313 O O . ASP A 1 171 ? 33.180 4.823 -21.670 1.00 83.75 171 ASP A O 1
ATOM 1317 N N . GLU A 1 172 ? 33.547 2.675 -22.196 1.00 80.88 172 GLU A N 1
ATOM 1318 C CA . GLU A 1 172 ? 34.918 2.672 -21.685 1.00 80.88 172 GLU A CA 1
ATOM 1319 C C . GLU A 1 172 ? 35.895 3.396 -22.618 1.00 80.88 172 GLU A C 1
ATOM 1321 O O . GLU A 1 172 ? 36.969 3.810 -22.168 1.00 80.88 172 GLU A O 1
ATOM 1326 N N . GLU A 1 173 ? 35.535 3.593 -23.881 1.00 85.19 173 GLU A N 1
ATOM 1327 C CA . GLU A 1 173 ? 36.357 4.248 -24.896 1.00 85.19 173 GLU A CA 1
ATOM 1328 C C . GLU A 1 173 ? 36.085 5.756 -25.007 1.00 85.19 173 GLU A C 1
ATOM 1330 O O . GLU A 1 173 ? 36.783 6.446 -25.759 1.00 85.19 173 GLU A O 1
ATOM 1335 N N . ASP A 1 174 ? 35.149 6.301 -24.213 1.00 81.25 174 ASP A N 1
ATOM 1336 C CA . ASP A 1 174 ? 34.874 7.741 -24.176 1.00 81.25 174 ASP A CA 1
ATOM 1337 C C . ASP A 1 174 ? 36.159 8.523 -23.840 1.00 81.25 174 ASP A C 1
ATOM 1339 O O . ASP A 1 174 ? 36.762 8.400 -22.763 1.00 81.25 174 ASP A O 1
ATOM 1343 N N . LYS A 1 175 ? 36.600 9.330 -24.812 1.00 83.00 175 LYS A N 1
ATOM 1344 C CA . LYS A 1 175 ? 37.839 10.116 -24.749 1.00 83.00 175 LYS A CA 1
ATOM 1345 C C . LYS A 1 175 ? 37.717 11.308 -23.801 1.00 83.00 175 LYS A C 1
ATOM 1347 O O . LYS A 1 175 ? 38.746 11.828 -23.356 1.00 83.00 175 LYS A O 1
ATOM 1352 N N . ASN A 1 176 ? 36.501 11.747 -23.474 1.00 86.62 176 ASN A N 1
ATOM 1353 C CA . ASN A 1 176 ? 36.281 12.780 -22.473 1.00 86.62 176 ASN A CA 1
ATOM 1354 C C . ASN A 1 176 ? 36.279 12.148 -21.073 1.00 86.62 176 ASN A C 1
ATOM 1356 O O . ASN A 1 176 ? 35.309 11.531 -20.640 1.00 86.62 176 ASN A O 1
ATOM 1360 N N . LYS A 1 177 ? 37.382 12.338 -20.336 1.00 78.50 177 LYS A N 1
ATOM 1361 C CA . LYS A 1 177 ? 37.563 11.768 -18.991 1.00 78.50 177 LYS A CA 1
ATOM 1362 C C . LYS A 1 177 ? 36.480 12.192 -17.995 1.00 78.50 177 LYS A C 1
ATOM 1364 O O . LYS A 1 177 ? 36.143 11.400 -17.120 1.00 78.50 177 LYS A O 1
ATOM 1369 N N . GLU A 1 178 ? 35.965 13.414 -18.101 1.00 78.12 178 GLU A N 1
ATOM 1370 C CA . GLU A 1 178 ? 34.934 13.924 -17.193 1.00 78.12 178 GLU A CA 1
ATOM 1371 C C . GLU A 1 178 ? 33.596 13.224 -17.451 1.00 78.12 178 GLU A C 1
ATOM 1373 O O . GLU A 1 178 ? 33.035 12.624 -16.535 1.00 78.12 178 GLU A O 1
ATOM 1378 N N . ASN A 1 179 ? 33.160 13.169 -18.714 1.00 79.25 179 ASN A N 1
ATOM 1379 C CA . ASN A 1 179 ? 31.956 12.432 -19.116 1.00 79.25 179 ASN A CA 1
ATOM 1380 C C . ASN A 1 179 ? 32.057 10.947 -18.764 1.00 79.25 179 ASN A C 1
ATOM 1382 O O . ASN A 1 179 ? 31.132 10.383 -18.180 1.00 79.25 179 ASN A O 1
ATOM 1386 N N . LYS A 1 180 ? 33.204 10.324 -19.051 1.00 82.62 180 LYS A N 1
ATOM 1387 C CA . LYS A 1 180 ? 33.464 8.922 -18.724 1.00 82.62 180 LYS A CA 1
ATOM 1388 C C . LYS A 1 180 ? 33.318 8.647 -17.229 1.00 82.62 180 LYS A C 1
ATOM 1390 O O . LYS A 1 180 ? 32.674 7.672 -16.849 1.00 82.62 180 LYS A O 1
ATOM 1395 N N . ASN A 1 181 ? 33.901 9.489 -16.374 1.00 80.75 181 ASN A N 1
ATOM 1396 C CA . ASN A 1 181 ? 33.810 9.319 -14.923 1.00 80.75 181 ASN A CA 1
ATOM 1397 C C . ASN A 1 181 ? 32.368 9.470 -14.429 1.00 80.75 181 ASN A C 1
ATOM 1399 O O . ASN A 1 181 ? 31.911 8.644 -13.637 1.00 80.75 181 ASN A O 1
ATOM 1403 N N . THR A 1 182 ? 31.644 10.470 -14.932 1.00 84.00 182 THR A N 1
ATOM 1404 C CA . THR A 1 182 ? 30.234 10.697 -14.596 1.00 84.00 182 THR A CA 1
ATOM 1405 C C . THR A 1 182 ? 29.358 9.521 -15.029 1.00 84.00 182 THR A C 1
ATOM 1407 O O . THR A 1 182 ? 28.652 8.943 -14.204 1.00 84.00 182 THR A O 1
ATOM 1410 N N . ASN A 1 183 ? 29.462 9.084 -16.286 1.00 86.50 183 ASN A N 1
ATOM 1411 C CA . ASN A 1 183 ? 28.692 7.957 -16.819 1.00 86.50 183 ASN A CA 1
ATOM 1412 C C . ASN A 1 183 ? 29.018 6.649 -16.090 1.00 86.50 183 ASN A C 1
ATOM 1414 O O . ASN A 1 183 ? 28.117 5.880 -15.761 1.00 86.50 183 ASN A O 1
ATOM 1418 N N . LYS A 1 184 ? 30.292 6.419 -15.752 1.00 90.00 184 LYS A N 1
ATOM 1419 C CA . LYS A 1 184 ? 30.707 5.272 -14.937 1.00 90.00 184 LYS A CA 1
ATOM 1420 C C . LYS A 1 184 ? 30.095 5.309 -13.535 1.00 90.00 184 LYS A C 1
ATOM 1422 O O . LYS A 1 184 ? 29.661 4.272 -13.035 1.00 90.00 184 LYS A O 1
ATOM 1427 N N . ALA A 1 185 ? 30.059 6.476 -12.891 1.00 90.75 185 ALA A N 1
ATOM 1428 C CA . ALA A 1 185 ? 29.444 6.634 -11.576 1.00 90.75 185 ALA A CA 1
ATOM 1429 C C . ALA A 1 185 ? 27.934 6.352 -11.623 1.00 90.75 185 ALA A C 1
ATOM 1431 O O . ALA A 1 185 ? 27.433 5.600 -10.785 1.00 90.75 185 ALA A O 1
ATOM 1432 N N . VAL A 1 186 ? 27.235 6.876 -12.636 1.00 91.56 186 VAL A N 1
ATOM 1433 C CA . VAL A 1 186 ? 25.809 6.603 -12.875 1.00 91.56 186 VAL A CA 1
ATOM 1434 C C . VAL A 1 186 ? 25.571 5.110 -13.104 1.00 91.56 186 VAL A C 1
ATOM 1436 O O . VAL A 1 186 ? 24.764 4.517 -12.396 1.00 91.56 186 VAL A O 1
ATOM 1439 N N . ALA A 1 187 ? 26.329 4.470 -13.996 1.00 93.56 187 ALA A N 1
ATOM 1440 C CA . ALA A 1 187 ? 26.202 3.042 -14.282 1.00 93.56 187 ALA A CA 1
ATOM 1441 C C . ALA A 1 187 ? 26.434 2.164 -13.039 1.00 93.56 187 ALA A C 1
ATOM 1443 O O . ALA A 1 187 ? 25.685 1.220 -12.780 1.00 93.56 187 ALA A O 1
ATOM 1444 N N . ASN A 1 188 ? 27.446 2.480 -12.225 1.00 95.44 188 ASN A N 1
ATOM 1445 C CA . ASN A 1 188 ? 27.704 1.762 -10.975 1.00 95.44 188 ASN A CA 1
ATOM 1446 C C . ASN A 1 188 ? 26.588 1.976 -9.944 1.00 95.44 188 ASN A C 1
ATOM 1448 O O . ASN A 1 188 ? 26.193 1.025 -9.268 1.00 95.44 188 ASN A O 1
ATOM 1452 N N . ARG A 1 189 ? 26.048 3.197 -9.847 1.00 95.12 189 ARG A N 1
ATOM 1453 C CA . ARG A 1 189 ? 24.896 3.496 -8.989 1.00 95.12 189 ARG A CA 1
ATOM 1454 C C . ARG A 1 189 ? 23.654 2.731 -9.442 1.00 95.12 189 ARG A C 1
ATOM 1456 O O . ARG A 1 189 ? 22.987 2.141 -8.599 1.00 95.12 189 ARG A O 1
ATOM 1463 N N . THR A 1 190 ? 23.382 2.672 -10.745 1.00 96.00 190 THR A N 1
ATOM 1464 C CA . THR A 1 190 ? 22.296 1.868 -11.324 1.00 96.00 190 THR A CA 1
ATOM 1465 C C . THR A 1 190 ? 22.432 0.398 -10.937 1.00 96.00 190 THR A C 1
ATOM 1467 O O . THR A 1 190 ? 21.471 -0.193 -10.451 1.00 96.00 190 THR A O 1
ATOM 1470 N N . LYS A 1 191 ? 23.626 -0.195 -11.096 1.00 96.00 191 LYS A N 1
ATOM 1471 C CA . LYS A 1 191 ? 23.883 -1.592 -10.699 1.00 96.00 191 LYS A CA 1
ATOM 1472 C C . LYS A 1 191 ? 23.630 -1.817 -9.211 1.00 96.00 191 LYS A C 1
ATOM 1474 O O . LYS A 1 191 ? 23.005 -2.809 -8.846 1.00 96.00 191 LYS A O 1
ATOM 1479 N N . TYR A 1 192 ? 24.088 -0.892 -8.367 1.00 97.50 192 TYR A N 1
ATOM 1480 C CA . TYR A 1 192 ? 23.842 -0.941 -6.928 1.00 97.50 192 TYR A CA 1
ATOM 1481 C C . TYR A 1 192 ? 22.341 -0.913 -6.620 1.00 97.50 192 TYR A C 1
ATOM 1483 O O . TYR A 1 192 ? 21.854 -1.845 -5.985 1.00 97.50 192 TYR A O 1
ATOM 1491 N N . ILE A 1 193 ? 21.604 0.079 -7.134 1.00 97.69 193 ILE A N 1
ATOM 1492 C CA . ILE A 1 193 ? 20.153 0.210 -6.932 1.00 97.69 193 ILE A CA 1
ATOM 1493 C C . ILE A 1 193 ? 19.432 -1.059 -7.387 1.00 97.69 193 ILE A C 1
ATOM 1495 O O . ILE A 1 193 ? 18.716 -1.654 -6.590 1.00 97.69 193 ILE A O 1
ATOM 1499 N N . ALA A 1 194 ? 19.679 -1.523 -8.614 1.00 97.31 194 ALA A N 1
ATOM 1500 C CA . ALA A 1 194 ? 19.040 -2.725 -9.143 1.00 97.31 194 ALA A CA 1
ATOM 1501 C C . ALA A 1 194 ? 19.312 -3.954 -8.261 1.00 97.31 194 ALA A C 1
ATOM 1503 O O . ALA A 1 194 ? 18.380 -4.660 -7.885 1.00 97.31 194 ALA A O 1
ATOM 1504 N N . SER A 1 195 ? 20.572 -4.176 -7.866 1.00 97.25 195 SER A N 1
ATOM 1505 C CA . SER A 1 195 ? 20.938 -5.312 -7.010 1.00 97.25 195 SER A CA 1
ATOM 1506 C C . SER A 1 195 ? 20.266 -5.263 -5.635 1.00 97.25 195 SER A C 1
ATOM 1508 O O . SER A 1 195 ? 19.800 -6.284 -5.136 1.00 97.25 195 SER A O 1
ATOM 1510 N N . GLN A 1 196 ? 20.192 -4.081 -5.021 1.00 97.94 196 GLN A N 1
ATOM 1511 C CA . GLN A 1 196 ? 19.612 -3.912 -3.694 1.00 97.94 196 GLN A CA 1
ATOM 1512 C C . GLN A 1 196 ? 18.086 -3.999 -3.723 1.00 97.94 196 GLN A C 1
ATOM 1514 O O . GLN A 1 196 ? 17.521 -4.620 -2.830 1.00 97.94 196 GLN A O 1
ATOM 1519 N N . VAL A 1 197 ? 17.436 -3.474 -4.765 1.00 98.06 197 VAL A N 1
ATOM 1520 C CA . VAL A 1 197 ? 15.989 -3.632 -4.977 1.00 98.06 197 VAL A CA 1
ATOM 1521 C C . VAL A 1 197 ? 15.624 -5.110 -5.109 1.00 98.06 197 VAL A C 1
ATOM 1523 O O . VAL A 1 197 ? 14.765 -5.590 -4.373 1.00 98.06 197 VAL A O 1
ATOM 1526 N N . ILE A 1 198 ? 16.324 -5.856 -5.972 1.00 97.50 198 ILE A N 1
ATOM 1527 C CA . ILE A 1 198 ? 16.100 -7.301 -6.151 1.00 97.50 198 ILE A CA 1
ATOM 1528 C C . ILE A 1 198 ? 16.305 -8.047 -4.824 1.00 97.50 198 ILE A C 1
ATOM 1530 O O . ILE A 1 198 ? 15.478 -8.871 -4.440 1.00 97.50 198 ILE A O 1
ATOM 1534 N N . ASN A 1 199 ? 17.367 -7.726 -4.079 1.00 97.25 199 ASN A N 1
ATOM 1535 C CA . ASN A 1 199 ? 17.617 -8.330 -2.769 1.00 97.25 199 ASN A CA 1
ATOM 1536 C C . ASN A 1 199 ? 16.539 -7.980 -1.733 1.00 97.25 199 ASN A C 1
ATOM 1538 O O . ASN A 1 199 ? 16.189 -8.836 -0.919 1.00 97.25 199 ASN A O 1
ATOM 1542 N N . GLY A 1 200 ? 16.015 -6.753 -1.747 1.00 96.88 200 GLY A N 1
ATOM 1543 C CA . GLY A 1 200 ? 14.934 -6.316 -0.864 1.00 96.88 200 GLY A CA 1
ATOM 1544 C C . GLY A 1 200 ? 13.638 -7.078 -1.139 1.00 96.88 200 GLY A C 1
ATOM 1545 O O . GLY A 1 200 ? 13.048 -7.635 -0.211 1.00 96.88 200 GLY A O 1
ATOM 1546 N N . ILE A 1 201 ? 13.260 -7.192 -2.420 1.00 96.88 201 ILE A N 1
ATOM 1547 C CA . ILE A 1 201 ? 12.104 -7.984 -2.873 1.00 96.88 201 ILE A CA 1
ATOM 1548 C C . ILE A 1 201 ? 12.256 -9.443 -2.443 1.00 96.88 201 ILE A C 1
ATOM 1550 O O . ILE A 1 201 ? 11.376 -9.993 -1.779 1.00 96.88 201 ILE A O 1
ATOM 1554 N N . ALA A 1 202 ? 13.403 -10.044 -2.762 1.00 96.00 202 ALA A N 1
ATOM 1555 C CA . ALA A 1 202 ? 13.713 -11.430 -2.443 1.00 96.00 202 ALA A CA 1
ATOM 1556 C C . ALA A 1 202 ? 13.661 -11.705 -0.939 1.00 96.00 202 ALA A C 1
ATOM 1558 O O . ALA A 1 202 ? 12.982 -12.628 -0.500 1.00 96.00 202 ALA A O 1
ATOM 1559 N N . THR A 1 203 ? 14.349 -10.894 -0.130 1.00 95.06 203 THR A N 1
ATOM 1560 C CA . THR A 1 203 ? 14.403 -11.109 1.324 1.00 95.06 203 THR A CA 1
ATOM 1561 C C . THR A 1 203 ? 12.999 -11.080 1.910 1.00 95.06 203 THR A C 1
ATOM 1563 O O . THR A 1 203 ? 12.630 -11.984 2.660 1.00 95.06 203 THR A O 1
ATOM 1566 N N . TYR A 1 204 ? 12.211 -10.062 1.558 1.00 96.69 204 TYR A N 1
ATOM 1567 C CA . TYR A 1 204 ? 10.892 -9.895 2.144 1.00 96.69 204 TYR A CA 1
ATOM 1568 C C . TYR A 1 204 ? 9.936 -10.997 1.672 1.00 96.69 204 TYR A C 1
ATOM 1570 O O . TYR A 1 204 ? 9.368 -11.694 2.512 1.00 96.69 204 TYR A O 1
ATOM 1578 N N . GLY A 1 205 ? 9.821 -11.210 0.354 1.00 95.31 205 GLY A N 1
ATOM 1579 C CA . GLY A 1 205 ? 8.952 -12.221 -0.262 1.00 95.31 205 GLY A CA 1
ATOM 1580 C C . GLY A 1 205 ? 9.248 -13.648 0.209 1.00 95.31 205 GLY A C 1
ATOM 1581 O O . GLY A 1 205 ? 8.336 -14.377 0.616 1.00 95.31 205 GLY A O 1
ATOM 1582 N N . ASN A 1 206 ? 10.531 -14.021 0.260 1.00 95.81 206 ASN A N 1
ATOM 1583 C CA . ASN A 1 206 ? 10.959 -15.352 0.698 1.00 95.81 206 ASN A CA 1
ATOM 1584 C C . ASN A 1 206 ? 10.637 -15.578 2.181 1.00 95.81 206 ASN A C 1
ATOM 1586 O O . ASN A 1 206 ? 10.112 -16.629 2.548 1.00 95.81 206 ASN A O 1
ATOM 1590 N N . ALA A 1 207 ? 10.900 -14.588 3.040 1.00 95.88 207 ALA A N 1
ATOM 1591 C CA . ALA A 1 207 ? 10.642 -14.698 4.475 1.00 95.88 207 ALA A CA 1
ATOM 1592 C C . ALA A 1 207 ? 9.139 -14.751 4.806 1.00 95.88 207 ALA A C 1
ATOM 1594 O O . ALA A 1 207 ? 8.738 -15.473 5.723 1.00 95.88 207 ALA A O 1
ATOM 1595 N N . ILE A 1 208 ? 8.286 -14.060 4.038 1.00 96.31 208 ILE A N 1
ATOM 1596 C CA . ILE A 1 208 ? 6.830 -14.187 4.195 1.00 96.31 208 ILE A CA 1
ATOM 1597 C C . ILE A 1 208 ? 6.251 -15.440 3.521 1.00 96.31 208 ILE A C 1
ATOM 1599 O O . ILE A 1 208 ? 5.102 -15.790 3.796 1.00 96.31 208 ILE A O 1
ATOM 1603 N N . GLY A 1 209 ? 7.024 -16.139 2.687 1.00 95.50 209 GLY A N 1
ATOM 1604 C CA . GLY A 1 209 ? 6.596 -17.354 1.996 1.00 95.50 209 GLY A CA 1
ATOM 1605 C C . GLY A 1 209 ? 5.566 -17.095 0.894 1.00 95.50 209 GLY A C 1
ATOM 1606 O O . GLY A 1 209 ? 4.593 -17.847 0.768 1.00 95.50 209 GLY A O 1
ATOM 1607 N N . VAL A 1 210 ? 5.751 -16.021 0.123 1.00 95.25 210 VAL A N 1
ATOM 1608 C CA . VAL A 1 210 ? 4.918 -15.675 -1.038 1.00 95.25 210 VAL A CA 1
ATOM 1609 C C . VAL A 1 210 ? 5.782 -15.744 -2.298 1.00 95.25 210 VAL A C 1
ATOM 1611 O O . VAL A 1 210 ? 6.803 -15.060 -2.347 1.00 95.25 210 VAL A O 1
ATOM 1614 N N . PRO A 1 211 ? 5.404 -16.547 -3.311 1.00 94.25 211 PRO A N 1
ATOM 1615 C CA . PRO A 1 211 ? 6.236 -16.707 -4.493 1.00 94.25 211 PRO A CA 1
ATOM 1616 C C . PRO A 1 211 ? 6.108 -15.517 -5.452 1.00 94.25 211 PRO A C 1
ATOM 1618 O O . PRO A 1 211 ? 5.000 -15.033 -5.705 1.00 94.25 211 PRO A O 1
ATOM 1621 N N . VAL A 1 212 ? 7.219 -15.101 -6.062 1.00 94.00 212 VAL A N 1
ATOM 1622 C CA . VAL A 1 212 ? 7.203 -14.173 -7.208 1.00 94.00 212 VAL A CA 1
ATOM 1623 C C . VAL A 1 212 ? 7.119 -14.998 -8.491 1.00 94.00 212 VAL A C 1
ATOM 1625 O O . VAL A 1 212 ? 8.022 -15.773 -8.807 1.00 94.00 212 VAL A O 1
ATOM 1628 N N . ILE A 1 213 ? 6.007 -14.873 -9.217 1.00 94.25 213 ILE A N 1
ATOM 1629 C CA . ILE A 1 213 ? 5.663 -15.765 -10.339 1.00 94.25 213 ILE A CA 1
ATOM 1630 C C . ILE A 1 213 ? 5.722 -15.084 -11.708 1.00 94.25 213 ILE A C 1
ATOM 1632 O O . ILE A 1 213 ? 5.714 -15.769 -12.727 1.00 94.25 213 ILE A O 1
ATOM 1636 N N . ALA A 1 214 ? 5.790 -13.756 -11.747 1.00 94.56 214 ALA A N 1
ATOM 1637 C CA . ALA A 1 214 ? 5.930 -12.973 -12.968 1.00 94.56 214 ALA A CA 1
ATOM 1638 C C . ALA A 1 214 ? 6.736 -11.699 -12.686 1.00 94.56 214 ALA A C 1
ATOM 1640 O O . ALA A 1 214 ? 6.945 -11.345 -11.535 1.00 94.56 214 ALA A O 1
ATOM 1641 N N . GLY A 1 215 ? 7.169 -10.999 -13.730 1.00 93.81 215 GLY A N 1
ATOM 1642 C CA . GLY A 1 215 ? 7.903 -9.744 -13.599 1.00 93.81 215 GLY A CA 1
ATOM 1643 C C . GLY A 1 215 ? 8.186 -9.121 -14.959 1.00 93.81 215 GLY A C 1
ATOM 1644 O O . GLY A 1 215 ? 7.913 -9.730 -16.002 1.00 93.81 215 GLY A O 1
ATOM 1645 N N . ASP A 1 216 ? 8.735 -7.911 -14.935 1.00 95.44 216 ASP A N 1
ATOM 1646 C CA . ASP A 1 216 ? 9.123 -7.166 -16.132 1.00 95.44 216 ASP A CA 1
ATOM 1647 C C . ASP A 1 216 ? 10.228 -6.160 -15.800 1.00 95.44 216 ASP A C 1
ATOM 1649 O O . ASP A 1 216 ? 10.016 -5.231 -15.027 1.00 95.44 216 ASP A O 1
ATOM 1653 N N . ILE A 1 217 ? 11.409 -6.321 -16.399 1.00 95.75 217 ILE A N 1
ATOM 1654 C CA . ILE A 1 217 ? 12.576 -5.481 -16.116 1.00 95.75 217 ILE A CA 1
ATOM 1655 C C . ILE A 1 217 ? 13.002 -4.754 -17.380 1.00 95.75 217 ILE A C 1
ATOM 1657 O O . ILE A 1 217 ? 13.415 -5.375 -18.364 1.00 95.75 217 ILE A O 1
ATOM 1661 N N . TYR A 1 218 ? 13.019 -3.427 -17.300 1.00 96.06 218 TYR A N 1
ATOM 1662 C CA . TYR A 1 218 ? 13.497 -2.566 -18.372 1.00 96.06 218 TYR A CA 1
ATOM 1663 C C . TYR A 1 218 ? 14.593 -1.630 -17.861 1.00 96.06 218 TYR A C 1
ATOM 1665 O O . TYR A 1 218 ? 14.457 -1.019 -16.802 1.00 96.06 218 TYR A O 1
ATOM 1673 N N . MET A 1 219 ? 15.666 -1.470 -18.635 1.00 95.06 219 MET A N 1
ATOM 1674 C CA . MET A 1 219 ? 16.747 -0.537 -18.307 1.00 95.06 219 MET A CA 1
ATOM 1675 C C . MET A 1 219 ? 16.841 0.561 -19.364 1.00 95.06 219 MET A C 1
ATOM 1677 O O . MET A 1 219 ? 16.868 0.290 -20.568 1.00 95.06 219 MET A O 1
ATOM 1681 N N . ASN A 1 220 ? 16.835 1.818 -18.926 1.00 92.88 220 ASN A N 1
ATOM 1682 C CA . ASN A 1 220 ? 16.976 2.975 -19.801 1.00 92.88 220 ASN A CA 1
ATOM 1683 C C . ASN A 1 220 ? 17.531 4.179 -19.042 1.00 92.88 220 ASN A C 1
ATOM 1685 O O . ASN A 1 220 ? 17.152 4.427 -17.901 1.00 92.88 220 ASN A O 1
ATOM 1689 N N . SER A 1 221 ? 18.340 4.997 -19.715 1.00 92.00 221 SER A N 1
ATOM 1690 C CA . SER A 1 221 ? 18.906 6.217 -19.137 1.00 92.00 221 SER A CA 1
ATOM 1691 C C . SER A 1 221 ? 17.859 7.214 -18.616 1.00 92.00 221 SER A C 1
ATOM 1693 O O . SER A 1 221 ? 18.179 8.023 -17.751 1.00 92.00 221 SER A O 1
ATOM 1695 N N . SER A 1 222 ? 16.605 7.162 -19.088 1.00 90.75 222 SER A N 1
ATOM 1696 C CA . SER A 1 222 ? 15.506 7.982 -18.550 1.00 90.75 222 SER A CA 1
ATOM 1697 C C . SER A 1 222 ? 15.192 7.713 -17.075 1.00 90.75 222 SER A C 1
ATOM 1699 O O . SER A 1 222 ? 14.549 8.541 -16.440 1.00 90.75 222 SER A O 1
ATOM 1701 N N . PHE A 1 223 ? 15.637 6.579 -16.531 1.00 94.62 223 PHE A N 1
ATOM 1702 C CA . PHE A 1 223 ? 15.430 6.174 -15.138 1.00 94.62 223 PHE A CA 1
ATOM 1703 C C . PHE A 1 223 ? 16.704 6.301 -14.285 1.00 94.62 223 PHE A C 1
ATOM 1705 O O . PHE A 1 223 ? 16.769 5.755 -13.186 1.00 94.62 223 PHE A O 1
ATOM 1712 N N . ASN A 1 224 ? 17.738 7.002 -14.770 1.00 93.19 224 ASN A N 1
ATOM 1713 C CA . ASN A 1 224 ? 18.985 7.200 -14.017 1.00 93.19 224 ASN A CA 1
ATOM 1714 C C . ASN A 1 224 ? 18.743 7.919 -12.679 1.00 93.19 224 ASN A C 1
ATOM 1716 O O . ASN A 1 224 ? 19.338 7.569 -11.657 1.00 93.19 224 ASN A O 1
ATOM 1720 N N . ASP A 1 225 ? 17.849 8.909 -12.685 1.00 90.00 225 ASP A N 1
ATOM 1721 C CA . ASP A 1 225 ? 17.573 9.729 -11.506 1.00 90.00 225 ASP A CA 1
ATOM 1722 C C . ASP A 1 225 ? 16.467 9.155 -10.626 1.00 90.00 225 ASP A C 1
ATOM 1724 O O . ASP A 1 225 ? 16.509 9.360 -9.412 1.00 90.00 225 ASP A O 1
ATOM 1728 N N . ASN A 1 226 ? 15.535 8.399 -11.217 1.00 91.62 226 ASN A N 1
ATOM 1729 C CA . ASN A 1 226 ? 14.399 7.779 -10.542 1.00 91.62 226 ASN A CA 1
ATOM 1730 C C . ASN A 1 226 ? 14.157 6.375 -11.111 1.00 91.62 226 ASN A C 1
ATOM 1732 O O . ASN A 1 226 ? 13.702 6.238 -12.250 1.00 91.62 226 ASN A O 1
ATOM 1736 N N . CYS A 1 227 ? 14.445 5.341 -10.319 1.00 96.12 227 CYS A N 1
ATOM 1737 C CA . CYS A 1 227 ? 13.968 3.993 -10.605 1.00 96.12 227 CYS A CA 1
ATOM 1738 C C . CYS A 1 227 ? 12.451 3.892 -10.389 1.00 96.12 227 CYS A C 1
ATOM 1740 O O . CYS A 1 227 ? 11.877 4.649 -9.602 1.00 96.12 227 CYS A O 1
ATOM 1742 N N . LEU A 1 228 ? 11.815 2.945 -11.082 1.00 97.62 228 LEU A N 1
ATOM 1743 C CA . LEU A 1 228 ? 10.441 2.538 -10.793 1.00 97.62 228 LEU A CA 1
ATOM 1744 C C . LEU A 1 228 ? 10.479 1.136 -10.191 1.00 97.62 228 LEU A C 1
ATOM 1746 O O . LEU A 1 228 ? 11.009 0.211 -10.810 1.00 97.62 228 LEU A O 1
ATOM 1750 N N . VAL A 1 229 ? 9.959 1.006 -8.976 1.00 97.88 229 VAL A N 1
ATOM 1751 C CA . VAL A 1 229 ? 9.869 -0.247 -8.230 1.00 97.88 229 VAL A CA 1
ATOM 1752 C C . VAL A 1 229 ? 8.406 -0.453 -7.916 1.00 97.88 229 VAL A C 1
ATOM 1754 O O . VAL A 1 229 ? 7.898 0.040 -6.908 1.00 97.88 229 VAL A O 1
ATOM 1757 N N . ASN A 1 230 ? 7.736 -1.156 -8.819 1.00 97.94 230 ASN A N 1
ATOM 1758 C CA . ASN A 1 230 ? 6.347 -1.521 -8.654 1.00 97.94 230 ASN A CA 1
ATOM 1759 C C . ASN A 1 230 ? 6.266 -2.983 -8.238 1.00 97.94 230 ASN A C 1
ATOM 1761 O O . ASN A 1 230 ? 7.142 -3.791 -8.559 1.00 97.94 230 ASN A O 1
ATOM 1765 N N . VAL A 1 231 ? 5.209 -3.317 -7.513 1.00 96.88 231 VAL A N 1
ATOM 1766 C CA . VAL A 1 231 ? 4.958 -4.666 -7.013 1.00 96.88 231 VAL A CA 1
ATOM 1767 C C . VAL A 1 231 ? 3.479 -4.986 -7.156 1.00 96.88 231 VAL A C 1
ATOM 1769 O O . VAL A 1 231 ? 2.627 -4.106 -7.044 1.00 96.88 231 VAL A O 1
ATOM 1772 N N . VAL A 1 232 ? 3.175 -6.249 -7.422 1.00 97.44 232 VAL A N 1
ATOM 1773 C CA . VAL A 1 232 ? 1.815 -6.781 -7.510 1.00 97.44 232 VAL A CA 1
ATOM 1774 C C . VAL A 1 232 ? 1.713 -7.964 -6.572 1.00 97.44 232 VAL A C 1
ATOM 1776 O O . VAL A 1 232 ? 2.585 -8.830 -6.608 1.00 97.44 232 VAL A O 1
ATOM 1779 N N . HIS A 1 233 ? 0.631 -8.059 -5.806 1.00 97.69 233 HIS A N 1
ATOM 1780 C CA . HIS A 1 233 ? 0.277 -9.288 -5.105 1.00 97.69 233 HIS A CA 1
ATOM 1781 C C . HIS A 1 233 ? -1.146 -9.709 -5.427 1.00 97.69 233 HIS A C 1
ATOM 1783 O O . HIS A 1 233 ? -2.044 -8.889 -5.628 1.00 97.69 233 HIS A O 1
ATOM 1789 N N . ILE A 1 234 ? -1.333 -11.025 -5.462 1.00 97.56 234 ILE A N 1
ATOM 1790 C CA . ILE A 1 234 ? -2.631 -11.657 -5.637 1.00 97.56 234 ILE A CA 1
ATOM 1791 C C . ILE A 1 234 ? -2.969 -12.549 -4.448 1.00 97.56 234 ILE A C 1
ATOM 1793 O O . ILE A 1 234 ? -2.104 -13.223 -3.875 1.00 97.56 234 ILE A O 1
ATOM 1797 N N . GLY A 1 235 ? -4.250 -12.581 -4.092 1.00 97.38 235 GLY A N 1
ATOM 1798 C CA . GLY A 1 235 ? -4.773 -13.397 -3.004 1.00 97.38 235 GLY A CA 1
ATOM 1799 C C . GLY A 1 235 ? -5.993 -14.210 -3.407 1.00 97.38 235 GLY A C 1
ATOM 1800 O O . GLY A 1 235 ? -6.810 -13.762 -4.201 1.00 97.38 235 GLY A O 1
ATOM 1801 N N . LEU A 1 236 ? -6.134 -15.407 -2.843 1.00 97.62 236 LEU A N 1
ATOM 1802 C CA . LEU A 1 236 ? -7.326 -16.237 -2.981 1.00 97.62 236 LEU A CA 1
ATOM 1803 C C . LEU A 1 236 ? -8.315 -15.918 -1.859 1.00 97.62 236 LEU A C 1
ATOM 1805 O O . LEU A 1 236 ? -7.957 -15.984 -0.679 1.00 97.62 236 LEU A O 1
ATOM 1809 N N . ILE A 1 237 ? -9.569 -15.676 -2.223 1.00 97.25 237 ILE A N 1
ATOM 1810 C CA . ILE A 1 237 ? -10.666 -15.480 -1.275 1.00 97.25 237 ILE A CA 1
ATOM 1811 C C . ILE A 1 237 ? -11.913 -16.225 -1.745 1.00 97.25 237 ILE A C 1
ATOM 1813 O O . ILE A 1 237 ? -12.115 -16.432 -2.941 1.00 97.25 237 ILE A O 1
ATOM 1817 N N . LYS A 1 238 ? -12.755 -16.660 -0.810 1.00 96.75 238 LYS A N 1
ATOM 1818 C CA . LYS A 1 238 ? -14.111 -17.106 -1.137 1.00 96.75 238 LYS A CA 1
ATOM 1819 C C . LYS A 1 238 ? -15.025 -15.898 -1.259 1.00 96.75 238 LYS A C 1
ATOM 1821 O O . LYS A 1 238 ? -14.947 -14.984 -0.445 1.00 96.75 238 LYS A O 1
ATOM 1826 N N . ASN A 1 239 ? -15.934 -15.922 -2.227 1.00 93.12 239 ASN A N 1
ATOM 1827 C CA . ASN A 1 239 ? -16.775 -14.767 -2.566 1.00 93.12 239 ASN A CA 1
ATOM 1828 C C . ASN A 1 239 ? -17.622 -14.247 -1.385 1.00 93.12 239 ASN A C 1
ATOM 1830 O O . ASN A 1 239 ? -17.993 -13.082 -1.369 1.00 93.12 239 ASN A O 1
ATOM 1834 N N . ASN A 1 240 ? -17.923 -15.095 -0.398 1.00 94.25 240 ASN A N 1
ATOM 1835 C CA . ASN A 1 240 ? -18.706 -14.765 0.796 1.00 94.25 240 ASN A CA 1
ATOM 1836 C C . ASN A 1 240 ? -17.862 -14.560 2.071 1.00 94.25 240 ASN A C 1
ATOM 1838 O O . ASN A 1 240 ? -18.427 -14.506 3.161 1.00 94.25 240 ASN A O 1
ATOM 1842 N N . GLU A 1 241 ? -16.534 -14.511 1.958 1.00 96.12 241 GLU A N 1
ATOM 1843 C CA . GLU A 1 241 ? -15.605 -14.359 3.090 1.00 96.12 241 GLU A CA 1
ATOM 1844 C C . GLU A 1 241 ? -14.795 -13.055 3.016 1.00 96.12 241 GLU A C 1
ATOM 1846 O O . GLU A 1 241 ? -13.833 -12.895 3.764 1.00 96.12 241 GLU A O 1
ATOM 1851 N N . ILE A 1 242 ? -15.176 -12.142 2.117 1.00 96.19 242 ILE A N 1
ATOM 1852 C CA . ILE A 1 242 ? -14.531 -10.839 1.942 1.00 96.19 242 ILE A CA 1
ATOM 1853 C C . ILE A 1 242 ? -14.668 -10.039 3.239 1.00 96.19 242 ILE A C 1
ATOM 1855 O O . ILE A 1 242 ? -15.767 -9.901 3.784 1.00 96.19 242 ILE A O 1
ATOM 1859 N N . ILE A 1 243 ? -13.544 -9.522 3.723 1.00 96.62 243 ILE A N 1
ATOM 1860 C CA . ILE A 1 243 ? -13.510 -8.515 4.782 1.00 96.62 243 ILE A CA 1
ATOM 1861 C C . ILE A 1 243 ? -13.387 -7.164 4.091 1.00 96.62 243 ILE A C 1
ATOM 1863 O O . ILE A 1 243 ? -12.570 -7.017 3.189 1.00 96.62 243 ILE A O 1
ATOM 1867 N N . HIS A 1 244 ? -14.230 -6.215 4.483 1.00 96.00 244 HIS A N 1
ATOM 1868 C CA . HIS A 1 244 ? -14.251 -4.895 3.871 1.00 96.00 244 HIS A CA 1
ATOM 1869 C C . HIS A 1 244 ? -13.381 -3.910 4.648 1.00 96.00 244 HIS A C 1
ATOM 1871 O O . HIS A 1 244 ? -13.360 -3.919 5.888 1.00 96.00 244 HIS A O 1
ATOM 1877 N N . SER A 1 245 ? -12.741 -2.998 3.920 1.00 94.69 245 SER A N 1
ATOM 1878 C CA . SER A 1 245 ? -11.950 -1.892 4.477 1.00 94.69 245 SER A CA 1
ATOM 1879 C C . SER A 1 245 ? -12.844 -0.733 4.938 1.00 94.69 245 SER A C 1
ATOM 1881 O O . SER A 1 245 ? -12.576 0.439 4.672 1.00 94.69 245 SER A O 1
ATOM 1883 N N . CYS A 1 246 ? -13.926 -1.053 5.652 1.00 95.88 246 CYS A N 1
ATOM 1884 C CA . CYS A 1 246 ? -14.860 -0.100 6.245 1.00 95.88 246 CYS A CA 1
ATOM 1885 C C . CYS A 1 246 ? -15.268 -0.527 7.660 1.00 95.88 246 CYS A C 1
ATOM 1887 O O . CYS A 1 246 ? -15.261 -1.710 8.007 1.00 95.88 246 CYS A O 1
ATOM 1889 N N . ALA A 1 247 ? -15.673 0.435 8.489 1.00 97.19 247 ALA A N 1
ATOM 1890 C CA . ALA A 1 247 ? -16.373 0.118 9.727 1.00 97.19 247 ALA A CA 1
ATOM 1891 C C . ALA A 1 247 ? -17.673 -0.654 9.401 1.00 97.19 247 ALA A C 1
ATOM 1893 O O . ALA A 1 247 ? -18.412 -0.224 8.512 1.00 97.19 247 ALA A O 1
ATOM 1894 N N . PRO A 1 248 ? -17.962 -1.791 10.068 1.00 96.69 248 PRO A N 1
ATOM 1895 C CA . PRO A 1 248 ? -19.187 -2.545 9.817 1.00 96.69 248 PRO A CA 1
ATOM 1896 C C . PRO A 1 248 ? -20.455 -1.717 10.051 1.00 96.69 248 PRO A C 1
ATOM 1898 O O . PRO A 1 248 ? -20.488 -0.821 10.891 1.00 96.69 248 PRO A O 1
ATOM 1901 N N . GLU A 1 249 ? -21.552 -2.067 9.383 1.00 93.94 249 GLU A N 1
ATOM 1902 C CA . GLU A 1 249 ? -22.849 -1.470 9.710 1.00 93.94 249 GLU A CA 1
ATOM 1903 C C . GLU A 1 249 ? -23.209 -1.713 11.187 1.00 93.94 249 GLU A C 1
ATOM 1905 O O . GLU A 1 249 ? -22.980 -2.794 11.735 1.00 93.94 249 GLU A O 1
ATOM 1910 N N . ASN A 1 250 ? -23.820 -0.715 11.834 1.00 93.38 250 ASN A N 1
ATOM 1911 C CA . ASN A 1 250 ? -24.185 -0.748 13.257 1.00 93.38 250 ASN A CA 1
ATOM 1912 C C . ASN A 1 250 ? -22.996 -0.959 14.217 1.00 93.38 250 ASN A C 1
ATOM 1914 O O . ASN A 1 250 ? -23.174 -1.489 15.313 1.00 93.38 250 ASN A O 1
ATOM 1918 N N . SER A 1 251 ? -21.795 -0.511 13.846 1.00 97.31 251 SER A N 1
ATOM 1919 C CA . SER A 1 251 ? -20.583 -0.678 14.653 1.00 97.31 251 SER A CA 1
ATOM 1920 C C . SER A 1 251 ? -20.377 0.375 15.748 1.00 97.31 251 SER A C 1
ATOM 1922 O O . SER A 1 251 ? -19.256 0.525 16.221 1.00 97.31 251 SER A O 1
ATOM 1924 N N . ILE A 1 252 ? -21.395 1.142 16.155 1.00 98.06 252 ILE A N 1
ATOM 1925 C CA . ILE A 1 252 ? -21.245 2.102 17.267 1.00 98.06 252 ILE A CA 1
ATOM 1926 C C . ILE A 1 252 ? -20.748 1.346 18.510 1.00 98.06 252 ILE A C 1
ATOM 1928 O O . ILE A 1 252 ? -21.220 0.247 18.800 1.00 98.06 252 ILE A O 1
ATOM 1932 N N . ASP A 1 253 ? -19.785 1.926 19.231 1.00 97.94 253 ASP A N 1
ATOM 1933 C CA . ASP A 1 253 ? -19.105 1.315 20.381 1.00 97.94 253 ASP A CA 1
ATOM 1934 C C . ASP A 1 253 ? -18.261 0.067 20.068 1.00 97.94 253 ASP A C 1
ATOM 1936 O O . ASP A 1 253 ? -17.802 -0.593 21.007 1.00 97.94 253 ASP A O 1
ATOM 1940 N N . TYR A 1 254 ? -18.016 -0.260 18.795 1.00 98.69 254 TYR A N 1
ATOM 1941 C CA . TYR A 1 254 ? -17.008 -1.259 18.437 1.00 98.69 254 TYR A CA 1
ATOM 1942 C C . TYR A 1 254 ? -15.621 -0.737 18.805 1.00 98.69 254 TYR A C 1
ATOM 1944 O O . TYR A 1 254 ? -15.349 0.463 18.709 1.00 98.69 254 TYR A O 1
ATOM 1952 N N . ASP A 1 255 ? -14.752 -1.648 19.225 1.00 98.81 255 ASP A N 1
ATOM 1953 C CA . ASP A 1 255 ? -13.381 -1.330 19.592 1.00 98.81 255 ASP A CA 1
ATOM 1954 C C . ASP A 1 255 ? -12.540 -1.133 18.329 1.00 98.81 255 ASP A C 1
ATOM 1956 O O . ASP A 1 255 ? -12.640 -1.906 17.370 1.00 98.81 255 ASP A O 1
ATOM 1960 N N . VAL A 1 256 ? -11.676 -0.121 18.364 1.00 98.75 256 VAL A N 1
ATOM 1961 C CA . VAL A 1 256 ? -10.604 0.072 17.386 1.00 98.75 256 VAL A CA 1
ATOM 1962 C C . VAL A 1 256 ? -9.330 -0.521 17.974 1.00 98.75 256 VAL A C 1
ATOM 1964 O O . VAL A 1 256 ? -8.895 -0.120 19.057 1.00 98.75 256 VAL A O 1
ATOM 1967 N N . ILE A 1 257 ? -8.736 -1.486 17.278 1.00 98.75 257 ILE A N 1
ATOM 1968 C CA . ILE A 1 257 ? -7.580 -2.252 17.752 1.00 98.75 257 ILE A CA 1
ATOM 1969 C C . ILE A 1 257 ? -6.426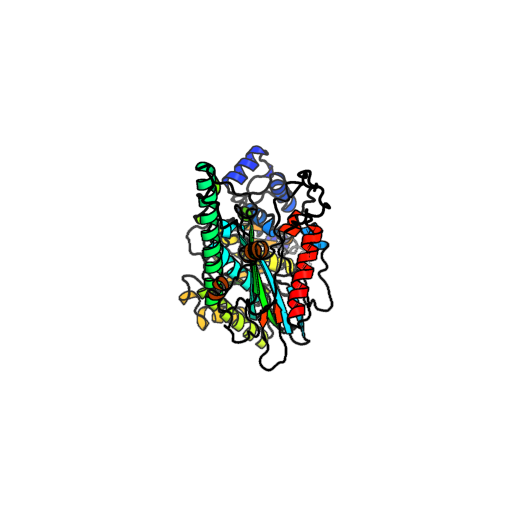 -2.036 16.779 1.00 98.75 257 ILE A C 1
ATOM 1971 O O . ILE A 1 257 ? -6.554 -2.326 15.592 1.00 98.75 257 ILE A O 1
ATOM 1975 N N . VAL A 1 258 ? -5.286 -1.570 17.282 1.00 98.25 258 VAL A N 1
ATOM 1976 C CA . VAL A 1 258 ? -4.030 -1.572 16.523 1.00 98.25 258 VAL A CA 1
ATOM 1977 C C . VAL A 1 258 ? -3.290 -2.874 16.785 1.00 98.25 258 VAL A C 1
ATOM 1979 O O . VAL A 1 258 ? -3.285 -3.368 17.916 1.00 98.25 258 VAL A O 1
ATOM 1982 N N . ILE A 1 259 ? -2.666 -3.429 15.751 1.00 97.94 259 ILE A N 1
ATOM 1983 C CA . ILE A 1 259 ? -1.785 -4.592 15.866 1.00 97.94 259 ILE A CA 1
ATOM 1984 C C . ILE A 1 259 ? -0.441 -4.311 15.200 1.00 97.94 259 ILE A C 1
ATOM 1986 O O . ILE A 1 259 ? -0.392 -3.602 14.195 1.00 97.94 259 ILE A O 1
ATOM 1990 N N . GLY A 1 260 ? 0.630 -4.910 15.718 1.00 96.50 260 GLY A N 1
ATOM 1991 C CA . GLY A 1 260 ? 1.962 -4.846 15.114 1.00 96.50 260 GLY A CA 1
ATOM 1992 C C . GLY A 1 260 ? 2.982 -4.1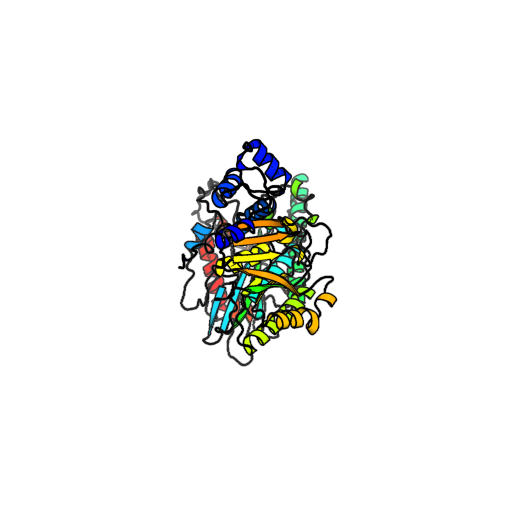26 15.982 1.00 96.50 260 GLY A C 1
ATOM 1993 O O . GLY A 1 260 ? 2.871 -4.144 17.208 1.00 96.50 260 GLY A O 1
ATOM 1994 N N . LYS A 1 261 ? 3.995 -3.529 15.343 1.00 95.19 261 LYS A N 1
ATOM 1995 C CA . LYS A 1 261 ? 5.084 -2.813 16.025 1.00 95.19 261 LYS A CA 1
ATOM 1996 C C . LYS A 1 261 ? 4.576 -1.629 16.860 1.00 95.19 261 LYS A C 1
ATOM 1998 O O . LYS A 1 261 ? 3.584 -0.997 16.485 1.00 95.19 261 LYS A O 1
ATOM 2003 N N . PRO A 1 262 ? 5.273 -1.280 17.955 1.00 94.56 262 PRO A N 1
ATOM 2004 C CA . PRO A 1 262 ? 5.020 -0.032 18.655 1.00 94.56 262 PRO A CA 1
ATOM 2005 C C . PRO A 1 262 ? 5.394 1.154 17.764 1.00 94.56 262 PRO A C 1
ATOM 2007 O O . PRO A 1 262 ? 6.362 1.101 17.009 1.00 94.56 262 PRO A O 1
ATOM 2010 N N . THR A 1 263 ? 4.621 2.229 17.858 1.00 92.81 263 THR A N 1
ATOM 2011 C CA . THR A 1 263 ? 4.813 3.430 17.043 1.00 92.81 263 THR A CA 1
ATOM 2012 C C . THR A 1 263 ? 6.138 4.105 17.391 1.00 92.81 263 THR A C 1
ATOM 2014 O O . THR A 1 263 ? 6.435 4.353 18.564 1.00 92.81 263 THR A O 1
ATOM 2017 N N . ASP A 1 264 ? 6.914 4.420 16.361 1.00 89.00 264 ASP A N 1
ATOM 2018 C CA . ASP A 1 264 ? 8.152 5.196 16.423 1.00 89.00 264 ASP A CA 1
ATOM 2019 C C . ASP A 1 264 ? 8.034 6.453 15.542 1.00 89.00 264 ASP A C 1
ATOM 2021 O O . ASP A 1 264 ? 6.938 6.834 15.132 1.00 89.00 264 ASP A O 1
ATOM 2025 N N . ASN A 1 265 ? 9.142 7.142 15.272 1.00 83.06 265 ASN A N 1
ATOM 2026 C CA . ASN A 1 265 ? 9.177 8.283 14.354 1.00 83.06 265 ASN A CA 1
ATOM 2027 C C . ASN A 1 265 ? 9.561 7.897 12.911 1.00 83.06 265 ASN A C 1
ATOM 2029 O O . ASN A 1 265 ? 9.784 8.790 12.088 1.00 83.06 265 ASN A O 1
ATOM 2033 N N . SER A 1 266 ? 9.654 6.600 12.593 1.00 81.94 266 SER A N 1
ATOM 2034 C CA . SER A 1 266 ? 10.053 6.145 11.260 1.00 81.94 266 SER A CA 1
ATOM 2035 C C . SER A 1 266 ? 8.980 6.477 10.222 1.00 81.94 266 SER A C 1
ATOM 2037 O O . SER A 1 266 ? 7.775 6.420 10.483 1.00 81.94 266 SER A O 1
ATOM 2039 N N . GLY A 1 267 ? 9.432 6.894 9.038 1.00 77.25 267 GLY A N 1
ATOM 2040 C CA . GLY A 1 267 ? 8.558 7.282 7.933 1.00 77.25 267 GLY A CA 1
ATOM 2041 C C . GLY A 1 267 ? 7.628 8.472 8.211 1.00 77.25 267 GLY A C 1
ATOM 2042 O O . GLY A 1 267 ? 6.786 8.773 7.372 1.00 77.25 267 GLY A O 1
ATOM 2043 N N . PHE A 1 268 ? 7.739 9.176 9.346 1.00 83.00 268 PHE A N 1
ATOM 2044 C CA . PHE A 1 268 ? 6.908 10.354 9.598 1.00 83.00 268 PHE A CA 1
ATOM 2045 C C . PHE A 1 268 ? 7.154 11.425 8.521 1.00 83.00 268 PHE A C 1
ATOM 2047 O O . PHE A 1 268 ? 8.279 11.887 8.329 1.00 83.00 268 PHE A O 1
ATOM 2054 N N . GLY A 1 269 ? 6.088 11.814 7.814 1.00 72.62 269 GLY A N 1
ATOM 2055 C CA . GLY A 1 269 ? 6.164 12.727 6.670 1.00 72.62 269 GLY A CA 1
ATOM 2056 C C . GLY A 1 269 ? 6.540 12.060 5.340 1.00 72.62 269 GLY A C 1
ATOM 2057 O O . GLY A 1 269 ? 6.680 12.774 4.347 1.00 72.62 269 GLY A O 1
ATOM 2058 N N . GLY A 1 270 ? 6.659 10.729 5.292 1.00 69.56 270 GLY A N 1
ATOM 2059 C CA . GLY A 1 270 ? 7.010 9.947 4.103 1.00 69.56 270 GLY A CA 1
ATOM 2060 C C . GLY A 1 270 ? 6.081 10.198 2.916 1.00 69.56 270 GLY A C 1
ATOM 2061 O O . GLY A 1 270 ? 6.564 10.534 1.837 1.00 69.56 270 GLY A O 1
ATOM 2062 N N . ALA A 1 271 ? 4.761 10.155 3.115 1.00 63.56 271 ALA A N 1
ATOM 2063 C CA . ALA A 1 271 ? 3.773 10.430 2.063 1.00 63.56 271 ALA A CA 1
ATOM 2064 C C . ALA A 1 271 ? 3.878 11.846 1.460 1.00 63.56 271 ALA A C 1
ATOM 2066 O O . ALA A 1 271 ? 3.833 12.039 0.240 1.00 63.56 271 ALA A O 1
ATOM 2067 N N . ALA A 1 272 ? 4.059 12.855 2.319 1.00 59.56 272 ALA A N 1
ATOM 2068 C CA . ALA A 1 272 ? 4.261 14.235 1.885 1.00 59.56 272 ALA A CA 1
ATOM 2069 C C . ALA A 1 272 ? 5.600 14.388 1.144 1.00 59.56 272 ALA A C 1
ATOM 2071 O O . ALA A 1 272 ? 5.666 15.054 0.113 1.00 59.56 272 ALA A O 1
ATOM 2072 N N . PHE A 1 273 ? 6.650 13.714 1.620 1.00 63.75 273 PHE A N 1
ATOM 2073 C CA . PHE A 1 273 ? 7.968 13.703 0.992 1.00 63.75 273 PHE A CA 1
ATOM 2074 C C . PHE A 1 273 ? 7.986 12.986 -0.363 1.00 63.75 273 PHE A C 1
ATOM 2076 O O . PHE A 1 273 ? 8.593 13.491 -1.303 1.00 63.75 273 PHE A O 1
ATOM 2083 N N . ALA A 1 274 ? 7.274 11.865 -0.508 1.00 55.69 274 ALA A N 1
ATOM 2084 C CA . ALA A 1 274 ? 7.122 11.149 -1.777 1.00 55.69 274 ALA A CA 1
ATOM 2085 C C . ALA A 1 274 ? 6.431 11.997 -2.862 1.00 55.69 274 ALA A C 1
ATOM 2087 O O . ALA A 1 274 ? 6.469 11.643 -4.035 1.00 55.69 274 ALA A O 1
ATOM 2088 N N . SER A 1 275 ? 5.819 13.122 -2.475 1.00 54.25 275 SER A N 1
ATOM 2089 C CA . SER A 1 275 ? 5.224 14.102 -3.385 1.00 54.25 275 SER A CA 1
ATOM 2090 C C . SER A 1 275 ? 6.184 15.249 -3.774 1.00 54.25 275 SER A C 1
ATOM 2092 O O . SER A 1 275 ? 5.790 16.122 -4.548 1.00 54.25 275 SER A O 1
ATOM 2094 N N . LEU A 1 276 ? 7.419 15.294 -3.247 1.00 60.28 276 LEU A N 1
ATOM 2095 C CA . LEU A 1 276 ? 8.415 16.348 -3.505 1.00 60.28 276 LEU A CA 1
ATOM 2096 C C . LEU A 1 276 ? 9.467 15.926 -4.549 1.00 60.28 276 LEU A C 1
ATOM 2098 O O . LEU A 1 276 ? 9.789 14.751 -4.715 1.00 60.28 276 LEU A O 1
ATOM 2102 N N . ILE A 1 277 ? 10.047 16.911 -5.243 1.00 55.38 277 ILE A N 1
ATOM 2103 C CA . ILE A 1 277 ? 11.160 16.700 -6.182 1.00 55.38 277 ILE A CA 1
ATOM 2104 C C . ILE A 1 277 ? 12.464 16.538 -5.386 1.00 55.38 277 ILE A C 1
ATOM 2106 O O . ILE A 1 277 ? 12.750 17.343 -4.506 1.00 55.38 277 ILE A O 1
ATOM 2110 N N . LEU A 1 278 ? 13.262 15.514 -5.708 1.00 52.16 278 LEU A N 1
ATOM 2111 C CA . LEU A 1 278 ? 14.545 15.247 -5.051 1.00 52.16 278 LEU A CA 1
ATOM 2112 C C . LEU A 1 278 ? 15.613 16.287 -5.437 1.00 52.16 278 LEU A C 1
ATOM 2114 O O . LEU A 1 278 ? 16.157 16.212 -6.539 1.00 52.16 278 LEU A O 1
ATOM 2118 N N . ASP A 1 279 ? 15.999 17.157 -4.503 1.00 51.75 279 ASP A N 1
ATOM 2119 C CA . ASP A 1 279 ? 17.250 17.922 -4.581 1.00 51.75 279 ASP A CA 1
ATOM 2120 C C . ASP A 1 279 ? 18.388 17.183 -3.848 1.00 51.75 279 ASP A C 1
ATOM 2122 O O . ASP A 1 279 ? 18.182 16.482 -2.855 1.00 51.75 279 ASP A O 1
ATOM 2126 N N . GLU A 1 280 ? 19.633 17.333 -4.315 1.00 43.94 280 GLU A N 1
ATOM 2127 C CA . GLU A 1 280 ? 20.797 16.641 -3.727 1.00 43.94 280 GLU A CA 1
ATOM 2128 C C . GLU A 1 280 ? 21.023 16.967 -2.242 1.00 43.94 280 GLU A C 1
ATOM 2130 O O . GLU A 1 280 ? 21.515 16.118 -1.500 1.00 43.94 280 GLU A O 1
ATOM 2135 N N . LYS A 1 281 ? 20.616 18.162 -1.793 1.00 45.94 281 LYS A N 1
ATOM 2136 C CA . LYS A 1 281 ? 20.756 18.608 -0.397 1.00 45.94 281 LYS A CA 1
ATOM 2137 C C . LYS A 1 281 ? 19.772 17.931 0.562 1.00 45.94 281 LYS A C 1
ATOM 2139 O O . LYS A 1 281 ? 20.068 17.833 1.750 1.00 45.94 281 LYS A O 1
ATOM 2144 N N . ASP A 1 282 ? 18.649 17.420 0.062 1.00 51.44 282 ASP A N 1
ATOM 2145 C CA . ASP A 1 282 ? 17.605 16.800 0.889 1.00 51.44 282 ASP A CA 1
ATOM 2146 C C . ASP A 1 282 ? 17.862 15.307 1.152 1.00 51.44 282 ASP A C 1
ATOM 2148 O O . ASP A 1 282 ? 17.216 14.696 2.004 1.00 51.44 282 ASP A O 1
ATOM 2152 N N . LYS A 1 283 ? 18.842 14.702 0.467 1.00 49.56 283 LYS A N 1
ATOM 2153 C CA . LYS A 1 283 ? 19.187 13.278 0.624 1.00 49.56 283 LYS A CA 1
ATOM 2154 C C . LYS A 1 283 ? 19.895 12.965 1.947 1.00 49.56 283 LYS A C 1
ATOM 2156 O O . LYS A 1 283 ? 19.678 11.893 2.505 1.00 49.56 283 LYS A O 1
ATOM 2161 N N . GLU A 1 284 ? 20.732 13.870 2.461 1.00 43.09 284 GLU A N 1
ATOM 2162 C CA . GLU A 1 284 ? 21.513 13.621 3.688 1.00 43.09 284 GLU A CA 1
ATOM 2163 C C . GLU A 1 284 ? 20.695 13.801 4.976 1.00 43.09 284 GLU A C 1
ATOM 2165 O O . GLU A 1 284 ? 20.879 13.037 5.924 1.00 43.09 284 GLU A O 1
ATOM 2170 N N . ASN A 1 285 ? 19.740 14.737 4.998 1.00 45.19 285 ASN A N 1
ATOM 2171 C CA . ASN A 1 285 ? 18.904 15.014 6.175 1.00 45.19 285 ASN A CA 1
ATOM 2172 C C . ASN A 1 285 ? 17.879 13.905 6.491 1.00 45.19 285 ASN A C 1
ATOM 2174 O O . ASN A 1 285 ? 17.315 13.889 7.582 1.00 45.19 285 ASN A O 1
ATOM 2178 N N . ASN A 1 286 ? 17.655 12.960 5.572 1.00 52.19 286 ASN A N 1
ATOM 2179 C CA . ASN A 1 286 ? 16.502 12.053 5.597 1.00 52.19 286 ASN A CA 1
ATOM 2180 C C . ASN A 1 286 ? 16.817 10.590 5.942 1.00 52.19 286 ASN A C 1
ATOM 2182 O O . ASN A 1 286 ? 15.932 9.739 5.872 1.00 52.19 286 ASN A O 1
ATOM 2186 N N . ARG A 1 287 ? 18.034 10.273 6.408 1.00 49.66 287 ARG A N 1
ATOM 2187 C CA . ARG A 1 287 ? 18.336 8.921 6.931 1.00 49.66 287 ARG A CA 1
ATOM 2188 C C . ARG A 1 287 ? 17.475 8.531 8.142 1.00 49.66 287 ARG A C 1
ATOM 2190 O O . ARG A 1 287 ? 17.300 7.346 8.390 1.00 49.66 287 ARG A O 1
ATOM 2197 N N . GLY A 1 288 ? 16.924 9.502 8.875 1.00 45.78 288 GLY A N 1
ATOM 2198 C CA . GLY A 1 288 ? 16.031 9.254 10.014 1.00 45.78 288 GLY A CA 1
ATOM 2199 C C . GLY A 1 288 ? 14.603 8.833 9.637 1.00 45.78 288 GLY A C 1
ATOM 2200 O O . GLY A 1 288 ? 13.886 8.339 10.497 1.00 45.78 288 GLY A O 1
ATOM 2201 N N . ALA A 1 289 ? 14.197 8.993 8.371 1.00 55.59 289 ALA A N 1
ATOM 2202 C CA . ALA A 1 289 ? 12.880 8.591 7.869 1.00 55.59 289 ALA A CA 1
ATOM 2203 C C . ALA A 1 289 ? 12.873 7.181 7.245 1.00 55.59 289 ALA A C 1
ATOM 2205 O O . ALA A 1 289 ? 11.849 6.751 6.717 1.00 55.59 289 ALA A O 1
ATOM 2206 N N . VAL A 1 290 ? 14.003 6.463 7.286 1.00 67.31 290 VAL A N 1
ATOM 2207 C CA . VAL A 1 290 ? 14.142 5.135 6.678 1.00 67.31 290 VAL A CA 1
ATOM 2208 C C . VAL A 1 290 ? 13.234 4.145 7.401 1.00 67.31 290 VAL A C 1
ATOM 2210 O O . VAL A 1 290 ? 13.429 3.836 8.575 1.00 67.31 290 VAL A O 1
ATOM 2213 N N . GLN A 1 291 ? 12.224 3.660 6.684 1.00 72.88 291 GLN A N 1
ATOM 2214 C CA . GLN A 1 291 ? 11.367 2.575 7.136 1.00 72.88 291 GLN A CA 1
ATOM 2215 C C . GLN A 1 291 ? 12.201 1.292 7.229 1.00 72.88 291 GLN A C 1
ATOM 2217 O O . GLN A 1 291 ? 12.926 0.948 6.297 1.00 72.88 291 GLN A O 1
ATOM 2222 N N . VAL A 1 292 ? 12.106 0.585 8.356 1.00 80.62 292 VAL A N 1
ATOM 2223 C CA . VAL A 1 292 ? 12.867 -0.649 8.587 1.00 80.62 292 VAL A CA 1
ATOM 2224 C C . VAL A 1 292 ? 11.957 -1.856 8.351 1.00 80.62 292 VAL A C 1
ATOM 2226 O O . VAL A 1 292 ? 11.009 -2.042 9.123 1.00 80.62 292 VAL A O 1
ATOM 2229 N N . PRO A 1 293 ? 12.222 -2.684 7.323 1.00 89.12 293 PRO A N 1
ATOM 2230 C CA . PRO A 1 293 ? 11.411 -3.863 7.048 1.00 89.12 293 PRO A CA 1
ATOM 2231 C C . PRO A 1 293 ? 11.583 -4.927 8.140 1.00 89.12 293 PRO A C 1
ATOM 2233 O O . PRO A 1 293 ? 12.695 -5.179 8.600 1.00 89.12 293 PRO A O 1
ATOM 2236 N N . ASP A 1 294 ? 10.495 -5.603 8.512 1.00 94.38 294 ASP A N 1
ATOM 2237 C CA . ASP A 1 294 ? 10.539 -6.804 9.358 1.00 94.38 294 ASP A CA 1
ATOM 2238 C C . ASP A 1 294 ? 9.645 -7.912 8.779 1.00 94.38 294 ASP A C 1
ATOM 2240 O O . ASP A 1 294 ? 8.483 -8.085 9.171 1.00 94.38 294 ASP A O 1
ATOM 2244 N N . PRO A 1 295 ? 10.169 -8.673 7.801 1.00 95.00 295 PRO A N 1
ATOM 2245 C CA . PRO A 1 295 ? 9.381 -9.692 7.127 1.00 95.00 295 PRO A CA 1
ATOM 2246 C C . PRO A 1 295 ? 9.047 -10.889 8.026 1.00 95.00 295 PRO A C 1
ATOM 2248 O O . PRO A 1 295 ? 8.055 -11.577 7.782 1.00 95.00 295 PRO A O 1
ATOM 2251 N N . PHE A 1 296 ? 9.823 -11.140 9.085 1.00 94.44 296 PHE A N 1
ATOM 2252 C CA . PHE A 1 296 ? 9.530 -12.220 10.028 1.00 94.44 296 PHE A CA 1
ATOM 2253 C C . PHE A 1 296 ? 8.307 -11.879 10.875 1.00 94.44 296 PHE A C 1
ATOM 2255 O O . PHE A 1 296 ? 7.364 -12.675 10.933 1.00 94.44 296 PHE A O 1
ATOM 2262 N N . LEU A 1 297 ? 8.264 -10.672 11.446 1.00 96.00 297 LEU A N 1
ATOM 2263 C CA . LEU A 1 297 ? 7.073 -10.185 12.136 1.00 96.00 297 LEU A CA 1
ATOM 2264 C C . LEU A 1 297 ? 5.872 -10.133 11.186 1.00 96.00 297 LEU A C 1
ATOM 2266 O O . LEU A 1 297 ? 4.780 -10.565 11.559 1.00 96.00 297 LEU A O 1
ATOM 2270 N N . LYS A 1 298 ? 6.059 -9.679 9.938 1.00 96.25 298 LYS A N 1
ATOM 2271 C CA . LYS A 1 298 ? 4.992 -9.706 8.926 1.00 96.25 298 LYS A CA 1
ATOM 2272 C C . LYS A 1 298 ? 4.447 -11.113 8.699 1.00 96.25 298 LYS A C 1
ATOM 2274 O O . LYS A 1 298 ? 3.228 -11.272 8.627 1.00 96.25 298 LYS A O 1
ATOM 2279 N N . ASN A 1 299 ? 5.307 -12.130 8.609 1.00 96.62 299 ASN A N 1
ATOM 2280 C CA . ASN A 1 299 ? 4.866 -13.514 8.439 1.00 96.62 299 ASN A CA 1
ATOM 2281 C C . ASN A 1 299 ? 3.989 -13.974 9.613 1.00 96.62 299 ASN A C 1
ATOM 2283 O O . ASN A 1 299 ? 2.932 -14.569 9.389 1.00 96.62 299 ASN A O 1
ATOM 2287 N N . VAL A 1 300 ? 4.386 -13.654 10.849 1.00 97.69 300 VAL A N 1
ATOM 2288 C CA . VAL A 1 300 ? 3.596 -13.961 12.053 1.00 97.69 300 VAL A CA 1
ATOM 2289 C C . VAL A 1 300 ? 2.256 -13.225 12.027 1.00 97.69 300 VAL A C 1
ATOM 2291 O O . VAL A 1 300 ? 1.216 -13.861 12.193 1.00 97.69 300 VAL A O 1
ATOM 2294 N N . LEU A 1 301 ? 2.254 -11.919 11.741 1.00 97.88 301 LEU A N 1
ATOM 2295 C CA . LEU A 1 301 ? 1.033 -11.115 11.629 1.00 97.88 301 LEU A CA 1
ATOM 2296 C C . LEU A 1 301 ? 0.081 -11.664 10.565 1.00 97.88 301 LEU A C 1
ATOM 2298 O O . LEU A 1 301 ? -1.124 -11.733 10.801 1.00 97.88 301 LEU A O 1
ATOM 2302 N N . MET A 1 302 ? 0.601 -12.097 9.416 1.00 97.56 302 MET A N 1
ATOM 2303 C CA . MET A 1 302 ? -0.198 -12.690 8.344 1.00 97.56 302 MET A CA 1
ATOM 2304 C C . MET A 1 302 ? -0.871 -13.991 8.804 1.00 97.56 302 MET A C 1
ATOM 2306 O O . MET A 1 302 ? -2.082 -14.150 8.651 1.00 97.56 302 MET A O 1
ATOM 2310 N N . ARG A 1 303 ? -0.117 -14.903 9.433 1.00 97.81 303 ARG A N 1
ATOM 2311 C CA . ARG A 1 303 ? -0.665 -16.167 9.959 1.00 97.81 303 ARG A CA 1
ATOM 2312 C C . ARG A 1 303 ? -1.685 -15.939 11.076 1.00 97.81 303 ARG A C 1
ATOM 2314 O O . ARG A 1 303 ? -2.732 -16.586 11.077 1.00 97.81 303 ARG A O 1
ATOM 2321 N N . ALA A 1 304 ? -1.410 -15.006 11.983 1.00 98.44 304 ALA A N 1
ATOM 2322 C CA . ALA A 1 304 ? -2.331 -14.622 13.047 1.00 98.44 304 ALA A CA 1
ATOM 2323 C C . ALA A 1 304 ? -3.621 -14.007 12.483 1.00 98.44 304 ALA A C 1
ATOM 2325 O O . ALA A 1 304 ? -4.714 -14.353 12.923 1.00 98.44 304 ALA A O 1
ATOM 2326 N N . SER A 1 305 ? -3.519 -13.186 11.434 1.00 98.38 305 SER A N 1
ATOM 2327 C CA . SER A 1 305 ? -4.687 -12.623 10.744 1.00 98.38 305 SER A CA 1
ATOM 2328 C C . SER A 1 305 ? -5.542 -13.720 10.107 1.00 98.38 305 SER A C 1
ATOM 2330 O O . SER A 1 305 ? -6.753 -13.736 10.308 1.00 98.38 305 SER A O 1
ATOM 2332 N N . TYR A 1 306 ? -4.939 -14.728 9.461 1.00 98.31 306 TYR A N 1
ATOM 2333 C CA . TYR A 1 306 ? -5.690 -15.893 8.967 1.00 98.31 306 TYR A CA 1
ATOM 2334 C C . TYR A 1 306 ? -6.451 -16.629 10.078 1.00 98.31 306 TYR A C 1
ATOM 2336 O O . TYR A 1 306 ? -7.568 -17.105 9.845 1.00 98.31 306 TYR A O 1
ATOM 2344 N N . LYS A 1 307 ? -5.882 -16.690 11.289 1.00 98.56 307 LYS A N 1
ATOM 2345 C CA . LYS A 1 307 ? -6.549 -17.268 12.459 1.00 98.56 307 LYS A CA 1
ATOM 2346 C C . LYS A 1 307 ? -7.729 -16.418 12.930 1.00 98.56 307 LYS A C 1
ATOM 2348 O O . LYS A 1 307 ? -8.790 -16.970 13.223 1.00 98.56 307 LYS A O 1
ATOM 2353 N N . VAL A 1 308 ? -7.582 -15.092 12.933 1.00 98.69 308 VAL A N 1
ATOM 2354 C CA . VAL A 1 308 ? -8.690 -14.161 13.203 1.00 98.69 308 VAL A CA 1
ATOM 2355 C C . VAL A 1 308 ? -9.807 -14.352 12.181 1.00 98.69 308 VAL A C 1
ATOM 2357 O O . VAL A 1 308 ? -10.964 -14.472 12.579 1.00 98.69 308 VAL A O 1
ATOM 2360 N N . PHE A 1 309 ? -9.481 -14.473 10.890 1.00 98.25 309 PHE A N 1
ATOM 2361 C CA . PHE A 1 309 ? -10.488 -14.699 9.850 1.00 98.25 309 PHE A CA 1
ATOM 2362 C C . PHE A 1 309 ? -11.260 -16.007 10.100 1.00 98.25 309 PHE A C 1
ATOM 2364 O O . PHE A 1 309 ? -12.482 -16.049 9.980 1.00 98.25 309 PHE A O 1
ATOM 2371 N N . GLU A 1 310 ? -10.566 -17.090 10.473 1.00 98.25 310 GLU A N 1
ATOM 2372 C CA . GLU A 1 310 ? -11.196 -18.373 10.817 1.00 98.25 310 GLU A CA 1
ATOM 2373 C C . GLU A 1 310 ? -12.149 -18.241 12.013 1.00 98.25 310 GLU A C 1
ATOM 2375 O O . GLU A 1 310 ? -13.296 -18.693 11.941 1.00 98.25 310 GLU A O 1
ATOM 2380 N N . ALA A 1 311 ? -11.694 -17.600 13.090 1.00 98.50 311 ALA A N 1
ATOM 2381 C CA . ALA A 1 311 ? -12.486 -17.397 14.297 1.00 98.50 311 ALA A CA 1
ATOM 2382 C C . ALA A 1 311 ? -13.717 -16.513 14.033 1.00 98.50 311 ALA A C 1
ATOM 2384 O O . ALA A 1 311 ? -14.830 -16.884 14.411 1.00 98.50 311 ALA A O 1
ATOM 2385 N N . ALA A 1 312 ? -13.546 -15.407 13.306 1.00 98.06 312 ALA A N 1
ATOM 2386 C CA . ALA A 1 312 ? -14.632 -14.501 12.948 1.00 98.06 312 ALA A CA 1
ATOM 2387 C C . ALA A 1 312 ? -15.696 -15.209 12.099 1.00 98.06 312 ALA A C 1
ATOM 2389 O O . ALA A 1 312 ? -16.887 -15.096 12.386 1.00 98.06 312 ALA A O 1
ATOM 2390 N N . ARG A 1 313 ? -15.288 -16.028 11.117 1.00 96.62 313 ARG A N 1
ATOM 2391 C CA . ARG A 1 313 ? -16.216 -16.847 10.315 1.00 96.62 313 ARG A CA 1
ATOM 2392 C C . ARG A 1 313 ? -16.993 -17.845 11.167 1.00 96.62 313 ARG A C 1
ATOM 2394 O O . ARG A 1 313 ? -18.202 -17.992 10.990 1.00 96.62 313 ARG A O 1
ATOM 2401 N N . LYS A 1 314 ? -16.316 -18.524 12.096 1.00 97.56 314 LYS A N 1
ATOM 2402 C CA . LYS A 1 314 ? -16.943 -19.499 13.000 1.00 97.56 314 LYS A CA 1
ATOM 2403 C C . LYS A 1 314 ? -18.011 -18.851 13.884 1.00 97.56 314 LYS A C 1
ATOM 2405 O O . LYS A 1 314 ? -19.064 -19.448 14.098 1.00 97.56 314 LYS A O 1
ATOM 2410 N N . GLU A 1 315 ? -17.748 -17.641 14.366 1.00 97.38 315 GLU A N 1
ATOM 2411 C CA . GLU A 1 315 ? -18.656 -16.880 15.232 1.00 97.38 315 GLU A CA 1
ATOM 2412 C C . GLU A 1 315 ? -19.617 -15.963 14.457 1.00 97.38 315 GLU A C 1
ATOM 2414 O O . GLU A 1 315 ? -20.491 -15.343 15.058 1.00 97.38 315 GLU A O 1
ATOM 2419 N N . LYS A 1 316 ? -19.506 -15.925 13.120 1.00 96.62 316 LYS A N 1
ATOM 2420 C CA . LYS A 1 316 ? -20.279 -15.058 12.214 1.00 96.62 316 LYS A CA 1
ATOM 2421 C C . LYS A 1 316 ? -20.170 -13.573 12.578 1.00 96.62 316 LYS A C 1
ATOM 2423 O O . LYS A 1 316 ? -21.156 -12.839 12.548 1.00 96.62 316 LYS A O 1
ATOM 2428 N N . VAL A 1 317 ? -18.962 -13.142 12.924 1.00 96.94 317 VAL A N 1
ATOM 2429 C CA . VAL A 1 317 ? -18.644 -11.756 13.275 1.00 96.94 317 VAL A CA 1
ATOM 2430 C C . VAL A 1 317 ? -18.224 -10.990 12.024 1.00 96.94 317 VAL A C 1
ATOM 2432 O O . VAL A 1 317 ? -17.366 -11.445 11.273 1.00 96.94 317 VAL A O 1
ATOM 2435 N N . THR A 1 318 ? -18.818 -9.814 11.819 1.00 96.81 318 THR A N 1
ATOM 2436 C CA . THR A 1 318 ? -18.373 -8.857 10.795 1.00 96.81 318 THR A CA 1
ATOM 2437 C C . THR A 1 318 ? -17.352 -7.906 11.410 1.00 96.81 318 THR A C 1
ATOM 2439 O O . THR A 1 318 ? -17.590 -7.355 12.486 1.00 96.81 318 THR A O 1
ATOM 2442 N N . LEU A 1 319 ? -16.221 -7.738 10.731 1.00 98.00 319 LEU A N 1
ATOM 2443 C CA . LEU A 1 319 ? -15.091 -6.915 11.152 1.00 98.00 319 LEU A CA 1
ATOM 2444 C C . LEU A 1 319 ? -14.784 -5.885 10.065 1.00 98.00 319 LEU A C 1
ATOM 2446 O O . LEU A 1 319 ? -15.048 -6.146 8.893 1.00 98.00 319 LEU A O 1
ATOM 2450 N N . GLY A 1 320 ? -14.202 -4.756 10.461 1.00 97.94 320 GLY A N 1
ATOM 2451 C CA . GLY A 1 320 ? -13.474 -3.876 9.546 1.00 97.94 320 GLY A CA 1
ATOM 2452 C C . GLY A 1 320 ? -11.981 -4.140 9.686 1.00 97.94 320 GLY A C 1
ATOM 2453 O O . GLY A 1 320 ? -11.508 -4.317 10.813 1.00 97.94 320 GLY A O 1
ATOM 2454 N N . PHE A 1 321 ? -11.243 -4.183 8.581 1.00 97.88 321 PHE A N 1
ATOM 2455 C CA . PHE A 1 321 ? -9.804 -4.442 8.601 1.00 97.88 321 PHE A CA 1
ATOM 2456 C C . PHE A 1 321 ? -9.092 -3.550 7.600 1.00 97.88 321 PHE A C 1
ATOM 2458 O O . PHE A 1 321 ? -9.551 -3.415 6.473 1.00 97.88 321 PHE A O 1
ATOM 2465 N N . LYS A 1 322 ? -7.997 -2.919 8.021 1.00 96.38 322 LYS A N 1
ATOM 2466 C CA . LYS A 1 322 ? -7.234 -2.025 7.156 1.00 96.38 322 LYS A CA 1
ATOM 2467 C C . LYS A 1 322 ? -5.760 -2.016 7.512 1.00 96.38 322 LYS A C 1
ATOM 2469 O O . LYS A 1 322 ? -5.378 -2.257 8.663 1.00 96.38 322 LYS A O 1
ATOM 2474 N N . ASP A 1 323 ? -4.929 -1.751 6.520 1.00 94.94 323 ASP A N 1
ATOM 2475 C CA . ASP A 1 323 ? -3.494 -1.668 6.699 1.00 94.94 323 ASP A CA 1
ATOM 2476 C C . ASP A 1 323 ? -3.078 -0.300 7.269 1.00 94.94 323 ASP A C 1
ATOM 2478 O O . ASP A 1 323 ? -3.861 0.645 7.320 1.00 94.94 323 ASP A O 1
ATOM 2482 N N . CYS A 1 324 ? -1.848 -0.197 7.770 1.00 93.88 324 CYS A N 1
ATOM 2483 C CA . CYS A 1 324 ? -1.264 1.083 8.169 1.00 93.88 324 CYS A CA 1
ATOM 2484 C C . CYS A 1 324 ? -0.079 1.411 7.255 1.00 93.88 324 CYS A C 1
ATOM 2486 O O . CYS A 1 324 ? 1.063 1.074 7.579 1.00 93.88 324 CYS A O 1
ATOM 2488 N N . GLY A 1 325 ? -0.362 2.049 6.120 1.00 90.31 325 GLY A N 1
ATOM 2489 C CA . GLY A 1 325 ? 0.627 2.559 5.170 1.00 90.31 325 GLY A CA 1
ATOM 2490 C C . GLY A 1 325 ? 0.933 4.048 5.358 1.00 90.31 325 GLY A C 1
ATOM 2491 O O . GLY A 1 325 ? 1.256 4.504 6.461 1.00 90.31 325 GLY A O 1
ATOM 2492 N N . ALA A 1 326 ? 0.836 4.803 4.263 1.00 88.44 326 ALA A N 1
ATOM 2493 C CA . ALA A 1 326 ? 1.014 6.252 4.233 1.00 88.44 326 ALA A CA 1
ATOM 2494 C C . ALA A 1 326 ? 0.067 6.963 5.214 1.00 88.44 326 ALA A C 1
ATOM 2496 O O . ALA A 1 326 ? -1.135 6.704 5.245 1.00 88.44 326 ALA A O 1
ATOM 2497 N N . GLY A 1 327 ? 0.610 7.859 6.041 1.00 89.81 327 GLY A N 1
ATOM 2498 C CA . GLY A 1 327 ? -0.150 8.503 7.119 1.00 89.81 327 GLY A CA 1
ATOM 2499 C C . GLY A 1 327 ? -0.479 7.624 8.325 1.00 89.81 327 GLY A C 1
ATOM 2500 O O . GLY A 1 327 ? -1.149 8.091 9.252 1.00 89.81 327 GLY A O 1
ATOM 2501 N N . GLY A 1 328 ? -0.005 6.378 8.335 1.00 92.69 328 GLY A N 1
ATOM 2502 C CA . GLY A 1 328 ? -0.057 5.488 9.481 1.00 92.69 328 GLY A CA 1
ATOM 2503 C C . GLY A 1 328 ? -1.468 5.138 9.940 1.00 92.69 328 GLY A C 1
ATOM 2504 O O . GLY A 1 328 ? -2.418 5.039 9.164 1.00 92.69 328 GLY A O 1
ATOM 2505 N N . ILE A 1 329 ? -1.594 4.941 11.250 1.00 94.44 329 ILE A N 1
ATOM 2506 C CA . ILE A 1 329 ? -2.850 4.536 11.882 1.00 94.44 329 ILE A CA 1
ATOM 2507 C C . ILE A 1 329 ? -3.952 5.581 11.708 1.00 94.44 329 ILE A C 1
ATOM 2509 O O . ILE A 1 329 ? -5.095 5.190 11.517 1.00 94.44 329 ILE A O 1
ATOM 2513 N N . MET A 1 330 ? -3.626 6.881 11.704 1.00 95.88 330 MET A N 1
ATOM 2514 C CA . MET A 1 330 ? -4.618 7.933 11.483 1.00 95.88 330 MET A CA 1
ATOM 2515 C C . MET A 1 330 ? -5.303 7.795 10.126 1.00 95.88 330 MET A C 1
ATOM 2517 O O . MET A 1 330 ? -6.529 7.902 10.049 1.00 95.88 330 MET A O 1
ATOM 2521 N N . CYS A 1 331 ? -4.527 7.532 9.074 1.00 95.69 331 CYS A N 1
ATOM 2522 C CA . CYS A 1 331 ? -5.068 7.281 7.745 1.00 95.69 331 CYS A CA 1
ATOM 2523 C C . CYS A 1 331 ? -5.993 6.058 7.766 1.00 95.69 331 CYS A C 1
ATOM 2525 O O . CYS A 1 331 ? -7.176 6.175 7.453 1.00 95.69 331 CYS A O 1
ATOM 2527 N N . ALA A 1 332 ? -5.501 4.934 8.295 1.00 96.44 332 ALA A N 1
ATOM 2528 C CA . ALA A 1 332 ? -6.263 3.694 8.396 1.00 96.44 332 ALA A CA 1
ATOM 2529 C C . ALA A 1 332 ? -7.614 3.880 9.112 1.00 96.44 332 ALA A C 1
ATOM 2531 O O . ALA A 1 332 ? -8.667 3.499 8.603 1.00 96.44 332 ALA A O 1
ATOM 2532 N N . THR A 1 333 ? -7.619 4.497 10.293 1.00 97.69 333 THR A N 1
ATOM 2533 C CA . THR A 1 333 ? -8.843 4.649 11.086 1.00 97.69 333 THR A CA 1
ATOM 2534 C C . THR A 1 333 ? -9.789 5.700 10.519 1.00 97.69 333 THR A C 1
ATOM 2536 O O . THR A 1 333 ? -11.001 5.500 10.571 1.00 97.69 333 THR A O 1
ATOM 2539 N N . SER A 1 334 ? -9.274 6.804 9.969 1.00 97.25 334 SER A N 1
ATOM 2540 C CA . SER A 1 334 ? -10.130 7.823 9.347 1.00 97.25 334 SER A CA 1
ATOM 2541 C C . SER A 1 334 ? -10.822 7.292 8.089 1.00 97.25 334 SER A C 1
ATOM 2543 O O . SER A 1 334 ? -12.024 7.497 7.933 1.00 97.25 334 SER A O 1
ATOM 2545 N N . GLU A 1 335 ? -10.119 6.530 7.250 1.00 96.38 335 GLU A N 1
ATOM 2546 C CA . GLU A 1 335 ? -10.692 5.901 6.056 1.00 96.38 335 GLU A CA 1
ATOM 2547 C C . GLU A 1 335 ? -11.674 4.773 6.391 1.00 96.38 335 GLU A C 1
ATOM 2549 O O . GLU A 1 335 ? -12.732 4.689 5.763 1.00 96.38 335 GLU A O 1
ATOM 2554 N N . LEU A 1 336 ? -11.384 3.950 7.408 1.00 96.94 336 LEU A N 1
ATOM 2555 C CA . LEU A 1 336 ? -12.325 2.941 7.911 1.00 96.94 336 LEU A CA 1
ATOM 2556 C C . LEU A 1 336 ? -13.647 3.585 8.353 1.00 96.94 336 LEU A C 1
ATOM 2558 O O . LEU A 1 336 ? -14.723 3.107 7.986 1.00 96.94 336 LEU A O 1
ATOM 2562 N N . GLY A 1 337 ? -13.567 4.669 9.132 1.00 97.50 337 GLY A N 1
ATOM 2563 C CA . GLY A 1 337 ? -14.739 5.401 9.611 1.00 97.50 337 GLY A CA 1
ATOM 2564 C C . GLY A 1 337 ? -15.504 6.086 8.479 1.00 97.50 337 GLY A C 1
ATOM 2565 O O . GLY A 1 337 ? -16.710 5.883 8.348 1.00 97.50 337 GLY A O 1
ATOM 2566 N N . ALA A 1 338 ? -14.810 6.827 7.608 1.00 96.69 338 ALA A N 1
ATOM 2567 C CA . ALA A 1 338 ? -15.429 7.526 6.480 1.00 96.69 338 ALA A CA 1
ATOM 2568 C C . ALA A 1 338 ? -16.127 6.559 5.512 1.00 96.69 338 ALA A C 1
ATOM 2570 O O . ALA A 1 338 ? -17.261 6.810 5.104 1.00 96.69 338 ALA A O 1
ATOM 2571 N N . SER A 1 339 ? -15.499 5.420 5.204 1.00 95.38 339 SER A N 1
ATOM 2572 C CA . SER A 1 339 ? -16.078 4.391 4.328 1.00 95.38 339 SER A CA 1
ATOM 2573 C C . SER A 1 339 ? -17.311 3.720 4.941 1.00 95.38 339 SER A C 1
ATOM 2575 O O . SER A 1 339 ? -18.199 3.293 4.208 1.00 95.38 339 SER A O 1
ATOM 2577 N N . GLY A 1 340 ? -17.389 3.655 6.275 1.00 95.81 340 GLY A N 1
ATOM 2578 C CA . GLY A 1 340 ? -18.574 3.213 7.018 1.00 95.81 340 GLY A CA 1
ATOM 2579 C C . GLY A 1 340 ? -19.576 4.331 7.349 1.00 95.81 340 GLY A C 1
ATOM 2580 O O . GLY A 1 340 ? -20.533 4.081 8.077 1.00 95.81 340 GLY A O 1
ATOM 2581 N N . ASP A 1 341 ? -19.354 5.557 6.859 1.00 96.31 341 ASP A N 1
ATOM 2582 C CA . ASP A 1 341 ? -20.136 6.767 7.168 1.00 96.31 341 ASP A CA 1
ATOM 2583 C C . ASP A 1 341 ? -20.340 7.023 8.681 1.00 96.31 341 ASP A C 1
ATOM 2585 O O . ASP A 1 341 ? -21.410 7.447 9.133 1.00 96.31 341 ASP A O 1
ATOM 2589 N N . ILE A 1 342 ? -19.296 6.771 9.476 1.00 97.44 342 ILE A N 1
ATOM 2590 C CA . ILE A 1 342 ? -19.315 6.818 10.944 1.00 97.44 342 ILE A CA 1
ATOM 2591 C C . ILE A 1 342 ? -18.049 7.490 11.498 1.00 97.44 342 ILE A C 1
ATOM 2593 O O . ILE A 1 342 ? -17.035 7.583 10.809 1.00 97.44 342 ILE A O 1
ATOM 2597 N N . GLY A 1 343 ? -18.080 8.002 12.731 1.00 98.19 343 GLY A N 1
ATOM 2598 C CA . GLY A 1 343 ? -16.901 8.626 13.335 1.00 98.19 343 GLY A CA 1
ATOM 2599 C C . GLY A 1 343 ? -16.029 7.671 14.129 1.00 98.19 343 GLY A C 1
ATOM 2600 O O . GLY A 1 343 ? -16.416 6.552 14.470 1.00 98.19 343 GLY A O 1
ATOM 2601 N N . ILE A 1 344 ? -14.846 8.165 14.485 1.00 98.56 344 ILE A N 1
ATOM 2602 C CA . ILE A 1 344 ? -13.853 7.440 15.274 1.00 98.56 344 ILE A CA 1
ATOM 2603 C C . ILE A 1 344 ? -13.323 8.351 16.381 1.00 98.56 344 ILE A C 1
ATOM 2605 O O . ILE A 1 344 ? -12.960 9.503 16.135 1.00 98.56 344 ILE A O 1
ATOM 2609 N N . GLU A 1 345 ? -13.238 7.814 17.595 1.00 98.62 345 GLU A N 1
ATOM 2610 C CA . GLU A 1 345 ? -12.555 8.441 18.725 1.00 98.62 345 GLU A CA 1
ATOM 2611 C C . GLU A 1 345 ? -11.384 7.564 19.166 1.00 98.62 345 GLU A C 1
ATOM 2613 O O . GLU A 1 345 ? -11.587 6.414 19.562 1.00 98.62 345 GLU A O 1
ATOM 2618 N N . LEU A 1 346 ? -10.171 8.118 19.147 1.00 98.50 346 LEU A N 1
ATOM 2619 C CA . LEU A 1 346 ? -8.957 7.445 19.606 1.00 98.50 346 LEU A CA 1
ATOM 2620 C C . LEU A 1 346 ? -8.323 8.187 20.778 1.00 98.50 346 LEU A C 1
ATOM 2622 O O . LEU A 1 346 ? -8.363 9.419 20.860 1.00 98.50 346 LEU A O 1
ATOM 2626 N N . ASN A 1 347 ? -7.674 7.425 21.651 1.00 97.88 347 ASN A N 1
ATOM 2627 C CA . ASN A 1 347 ? -6.849 7.950 22.724 1.00 97.88 347 ASN A CA 1
ATOM 2628 C C . ASN A 1 347 ? -5.378 7.621 22.456 1.00 97.88 347 ASN A C 1
ATOM 2630 O O . ASN A 1 347 ? -4.968 6.468 22.551 1.00 97.88 347 ASN A O 1
ATOM 2634 N N . LEU A 1 348 ? -4.580 8.636 22.132 1.00 96.69 348 LEU A N 1
ATOM 2635 C CA . LEU A 1 348 ? -3.162 8.491 21.801 1.00 96.69 348 LEU A CA 1
ATOM 2636 C C . LEU A 1 348 ? -2.325 8.000 22.994 1.00 96.69 348 LEU A C 1
ATOM 2638 O O . LEU A 1 348 ? -1.285 7.386 22.778 1.00 96.69 348 LEU A O 1
ATOM 2642 N N . ASP A 1 349 ? -2.797 8.185 24.232 1.00 95.88 349 ASP A N 1
ATOM 2643 C CA . ASP A 1 349 ? -2.144 7.643 25.435 1.00 95.88 349 ASP A CA 1
ATOM 2644 C C . ASP A 1 349 ? -2.205 6.102 25.492 1.00 95.88 349 ASP A C 1
ATOM 2646 O O . ASP A 1 349 ? -1.380 5.455 26.141 1.00 95.88 349 ASP A O 1
ATOM 2650 N N . ASP A 1 350 ? -3.164 5.493 24.786 1.00 96.06 350 ASP A N 1
ATOM 2651 C CA . ASP A 1 350 ? -3.318 4.041 24.723 1.00 96.06 350 ASP A CA 1
ATOM 2652 C C . ASP A 1 350 ? -2.444 3.399 23.639 1.00 96.06 350 ASP A C 1
ATOM 2654 O O . ASP A 1 350 ? -2.349 2.172 23.578 1.00 96.06 350 ASP A O 1
ATOM 2658 N N . PHE A 1 351 ? -1.747 4.172 22.810 1.00 95.44 351 PHE A N 1
ATOM 2659 C CA . PHE A 1 351 ? -0.954 3.610 21.722 1.00 95.44 351 PHE A CA 1
ATOM 2660 C C . PHE A 1 351 ? 0.322 2.941 22.244 1.00 95.44 351 PHE A C 1
ATOM 2662 O O . PHE A 1 351 ? 1.023 3.507 23.085 1.00 95.44 351 PHE A O 1
ATOM 2669 N N . PRO A 1 352 ? 0.680 1.749 21.736 1.00 94.44 352 PRO A N 1
ATOM 2670 C CA . PRO A 1 352 ? 2.023 1.222 21.924 1.00 94.44 352 PRO A CA 1
ATOM 2671 C C . PRO A 1 352 ? 3.030 2.166 21.249 1.00 94.44 352 PRO A C 1
ATOM 2673 O O . PRO A 1 352 ? 2.902 2.447 20.054 1.00 94.44 352 PRO A O 1
ATOM 2676 N N . VAL A 1 353 ? 4.019 2.653 22.003 1.00 94.44 353 VAL A N 1
ATOM 2677 C CA . VAL A 1 353 ? 5.090 3.545 21.526 1.00 94.44 353 VAL A CA 1
ATOM 2678 C C . VAL A 1 353 ? 6.452 3.019 21.973 1.00 94.44 353 VAL A C 1
ATOM 2680 O O . VAL A 1 353 ? 6.580 2.511 23.086 1.00 94.44 353 VAL A O 1
ATOM 2683 N N . SER A 1 354 ? 7.471 3.127 21.119 1.00 91.00 354 SER A N 1
ATOM 2684 C CA . SER A 1 354 ? 8.849 2.705 21.443 1.00 91.00 354 SER A CA 1
ATOM 2685 C C . SER A 1 354 ? 9.730 3.857 21.932 1.00 91.00 354 SER A C 1
ATOM 2687 O O . SER A 1 354 ? 10.795 3.633 22.502 1.00 91.00 354 SER A O 1
ATOM 2689 N N . MET A 1 355 ? 9.282 5.099 21.735 1.00 87.00 355 MET A N 1
ATOM 2690 C CA . MET A 1 355 ? 10.000 6.314 22.108 1.00 87.00 355 MET A CA 1
ATOM 2691 C C . MET A 1 355 ? 9.198 7.129 23.121 1.00 87.00 355 MET A C 1
ATOM 2693 O O . MET A 1 355 ? 7.984 7.288 23.003 1.00 87.00 355 MET A O 1
ATOM 2697 N N . GLN A 1 356 ? 9.891 7.680 24.117 1.00 85.31 356 GLN A N 1
ATOM 2698 C CA . GLN A 1 356 ? 9.279 8.579 25.091 1.00 85.31 356 GLN A CA 1
ATOM 2699 C C . GLN A 1 356 ? 9.042 9.965 24.481 1.00 85.31 356 GLN A C 1
ATOM 2701 O O . GLN A 1 356 ? 9.834 10.436 23.667 1.00 85.31 356 GLN A O 1
ATOM 2706 N N . ASN A 1 357 ? 7.991 10.648 24.944 1.00 86.88 357 ASN A N 1
ATOM 2707 C CA . ASN A 1 357 ? 7.682 12.041 24.598 1.00 86.88 357 ASN A CA 1
ATOM 2708 C C . ASN A 1 357 ? 7.468 12.299 23.095 1.00 86.88 357 ASN A C 1
ATOM 2710 O O . ASN A 1 357 ? 7.773 13.388 22.605 1.00 86.88 357 ASN A O 1
ATOM 2714 N N . LEU A 1 358 ? 6.939 11.316 22.358 1.00 89.19 358 LEU A N 1
ATOM 2715 C CA . LEU A 1 358 ? 6.516 11.546 20.980 1.00 89.19 358 LEU A CA 1
ATOM 2716 C C . LEU A 1 358 ? 5.375 12.579 20.943 1.00 89.19 358 LEU A C 1
ATOM 2718 O O . LEU A 1 358 ? 4.409 12.447 21.698 1.00 89.19 358 LEU A O 1
ATOM 2722 N N . PRO A 1 359 ? 5.451 13.595 20.065 1.00 91.94 359 PRO A N 1
ATOM 2723 C CA . PRO A 1 359 ? 4.341 14.513 19.859 1.00 91.94 359 PRO A CA 1
ATOM 2724 C C . PRO A 1 359 ? 3.084 13.778 19.363 1.00 91.94 359 PRO A C 1
ATOM 2726 O O . PRO A 1 359 ? 3.206 12.803 18.615 1.00 91.94 359 PRO A O 1
ATOM 2729 N N . PRO A 1 360 ? 1.871 14.269 19.680 1.00 94.12 360 PRO A N 1
ATOM 2730 C CA . PRO A 1 360 ? 0.619 13.608 19.299 1.00 94.12 360 PRO A CA 1
ATOM 2731 C C . PRO A 1 360 ? 0.490 13.402 17.785 1.00 94.12 360 PRO A C 1
ATOM 2733 O O . PRO A 1 360 ? 0.027 12.358 17.333 1.00 94.12 360 PRO A O 1
ATOM 2736 N N . TYR A 1 361 ? 0.955 14.366 16.989 1.00 93.25 361 TYR A N 1
ATOM 2737 C CA . TYR A 1 361 ? 0.939 14.265 15.532 1.00 93.25 361 TYR A CA 1
ATOM 2738 C C . TYR A 1 361 ? 1.864 13.164 14.993 1.00 93.25 361 TYR A C 1
ATOM 2740 O O . TYR A 1 361 ? 1.541 12.564 13.972 1.00 93.25 361 TYR A O 1
ATOM 2748 N N . VAL A 1 362 ? 2.967 12.853 15.688 1.00 92.12 362 VAL A N 1
ATOM 2749 C CA . VAL A 1 362 ? 3.863 11.741 15.333 1.00 92.12 362 VAL A CA 1
ATOM 2750 C C . VAL A 1 362 ? 3.200 10.414 15.686 1.00 92.12 362 VAL A C 1
ATOM 2752 O O . VAL A 1 362 ? 3.095 9.548 14.828 1.00 92.12 362 VAL A O 1
ATOM 2755 N N . ILE A 1 363 ? 2.649 10.276 16.899 1.00 94.88 363 ILE A N 1
ATOM 2756 C CA . ILE A 1 363 ? 1.935 9.051 17.311 1.00 94.88 363 ILE A CA 1
ATOM 2757 C C . ILE A 1 363 ? 0.791 8.733 16.334 1.00 94.88 363 ILE A C 1
ATOM 2759 O O . ILE A 1 363 ? 0.616 7.585 15.927 1.00 94.88 363 ILE A O 1
ATOM 2763 N N . ALA A 1 364 ? 0.036 9.755 15.924 1.00 95.19 364 ALA A N 1
ATOM 2764 C CA . ALA A 1 364 ? -1.085 9.594 15.009 1.00 95.19 364 ALA A CA 1
ATOM 2765 C C . ALA A 1 364 ? -0.654 9.270 13.566 1.00 95.19 364 ALA A C 1
ATOM 2767 O O . ALA A 1 364 ? -1.314 8.467 12.911 1.00 95.19 364 ALA A O 1
ATOM 2768 N N . CYS A 1 365 ? 0.417 9.890 13.059 1.00 93.62 365 CYS A N 1
ATOM 2769 C CA . CYS A 1 365 ? 0.706 9.896 11.620 1.00 93.62 365 CYS A CA 1
ATOM 2770 C C . CYS A 1 365 ? 1.996 9.174 11.202 1.00 93.62 365 CYS A C 1
ATOM 2772 O O . CYS A 1 365 ? 2.292 9.131 10.010 1.00 93.62 365 CYS A O 1
ATOM 2774 N N . SER A 1 366 ? 2.787 8.640 12.137 1.00 90.75 366 SER A N 1
ATOM 2775 C CA . SER A 1 366 ? 3.990 7.872 11.798 1.00 90.75 366 SER A CA 1
ATOM 2776 C C . SER A 1 366 ? 3.664 6.658 10.941 1.00 90.75 366 SER A C 1
ATOM 2778 O O . SER A 1 366 ? 2.688 5.950 11.198 1.00 90.75 366 SER A O 1
ATOM 2780 N N . GLU A 1 367 ? 4.538 6.365 9.982 1.00 90.62 367 GLU A N 1
ATOM 2781 C CA . GLU A 1 367 ? 4.397 5.289 8.993 1.00 90.62 367 GLU A CA 1
ATOM 2782 C C . GLU A 1 367 ? 5.199 4.042 9.402 1.00 90.62 367 GLU A C 1
ATOM 2784 O O . GLU A 1 367 ? 5.771 3.334 8.567 1.00 90.62 367 GLU A O 1
ATOM 2789 N N . THR A 1 368 ? 5.253 3.771 10.714 1.00 91.00 368 THR A N 1
ATOM 2790 C CA . THR A 1 368 ? 5.893 2.576 11.268 1.00 91.00 368 THR A CA 1
ATOM 2791 C C . THR A 1 368 ? 5.311 1.330 10.603 1.00 91.00 368 THR A C 1
ATOM 2793 O O . THR A 1 368 ? 4.090 1.123 10.615 1.00 91.00 368 THR A O 1
ATOM 2796 N N . GLN A 1 369 ? 6.202 0.517 10.036 1.00 91.12 369 GLN A N 1
ATOM 2797 C CA . GLN A 1 369 ? 5.866 -0.667 9.254 1.00 91.12 369 GLN A CA 1
ATOM 2798 C C . GLN A 1 369 ? 5.284 -1.801 10.111 1.00 91.12 369 GLN A C 1
ATOM 2800 O O . GLN A 1 369 ? 5.271 -1.754 11.341 1.00 91.12 369 GLN A O 1
ATOM 2805 N N . GLU A 1 370 ? 4.776 -2.836 9.434 1.00 94.06 370 GLU A N 1
ATOM 2806 C CA . GLU A 1 370 ? 4.213 -4.034 10.068 1.00 94.06 370 GLU A CA 1
ATOM 2807 C C . GLU A 1 370 ? 3.040 -3.756 11.026 1.00 94.06 370 GLU A C 1
ATOM 2809 O O . GLU A 1 370 ? 2.902 -4.430 12.045 1.00 94.06 370 GLU A O 1
ATOM 2814 N N . ARG A 1 371 ? 2.158 -2.807 10.688 1.00 95.75 371 ARG A N 1
ATOM 2815 C CA . ARG A 1 371 ? 0.947 -2.512 11.469 1.00 95.75 371 ARG A CA 1
ATOM 2816 C C . ARG A 1 371 ? -0.342 -2.656 10.665 1.00 95.75 371 ARG A C 1
ATOM 2818 O O . ARG A 1 371 ? -0.337 -2.522 9.442 1.00 95.75 371 ARG A O 1
ATOM 2825 N N . PHE A 1 372 ? -1.425 -2.936 11.383 1.00 97.38 372 PHE A N 1
ATOM 2826 C CA . PHE A 1 372 ? -2.790 -2.972 10.861 1.00 97.38 372 PHE A CA 1
ATOM 2827 C C . PHE A 1 372 ? -3.783 -2.446 11.902 1.00 97.38 372 PHE A C 1
ATOM 2829 O O . PHE A 1 372 ? -3.456 -2.321 13.090 1.00 97.38 372 PHE A O 1
ATOM 2836 N N . CYS A 1 373 ? -5.014 -2.210 11.459 1.00 97.75 373 CYS A N 1
ATOM 2837 C CA . CYS A 1 373 ? -6.125 -1.764 12.279 1.00 97.75 373 CYS A CA 1
ATOM 2838 C C . CYS A 1 373 ? -7.355 -2.659 12.102 1.00 97.75 373 CYS A C 1
ATOM 2840 O O . CYS A 1 373 ? -7.779 -2.927 10.980 1.00 97.75 373 CYS A O 1
ATOM 2842 N N . TRP A 1 374 ? -7.953 -3.068 13.221 1.00 98.62 374 TRP A N 1
ATOM 2843 C CA . TRP A 1 374 ? -9.224 -3.782 13.276 1.00 98.62 374 TRP A CA 1
ATOM 2844 C C . TRP A 1 374 ? -10.325 -2.914 13.885 1.00 98.62 374 TRP A C 1
ATOM 2846 O O . TRP A 1 374 ? -10.102 -2.247 14.897 1.00 98.62 374 TRP A O 1
ATOM 2856 N N . ILE A 1 375 ? -11.535 -3.017 13.339 1.00 98.69 375 ILE A N 1
ATOM 2857 C CA . ILE A 1 375 ? -12.782 -2.610 13.995 1.00 98.69 375 ILE A CA 1
ATOM 2858 C C . ILE A 1 375 ? -13.551 -3.876 14.369 1.00 98.69 375 ILE A C 1
ATOM 2860 O O . ILE A 1 375 ? -13.919 -4.666 13.497 1.00 98.69 375 ILE A O 1
ATOM 2864 N N . SER A 1 376 ? -13.791 -4.071 15.667 1.00 98.69 376 SER A N 1
ATOM 2865 C CA . SER A 1 376 ? -14.350 -5.312 16.213 1.00 98.69 376 SER A CA 1
ATOM 2866 C C . SER A 1 376 ? -15.464 -5.052 17.226 1.00 98.69 376 SER A C 1
ATOM 2868 O O . SER A 1 376 ? -15.322 -4.167 18.072 1.00 98.69 376 SER A O 1
ATOM 2870 N N . PRO A 1 377 ? -16.545 -5.857 17.246 1.00 98.50 377 PRO A N 1
ATOM 2871 C CA . PRO A 1 377 ? -17.471 -5.823 18.366 1.00 98.50 377 PRO A CA 1
ATOM 2872 C C . PRO A 1 377 ? -16.750 -6.219 19.656 1.00 98.50 377 PRO A C 1
ATOM 2874 O O . PRO A 1 377 ? -15.933 -7.146 19.670 1.00 98.50 377 PRO A O 1
ATOM 2877 N N . LYS A 1 378 ? -17.131 -5.587 20.770 1.00 98.00 378 LYS A N 1
ATOM 2878 C CA . LYS A 1 378 ? -16.567 -5.856 22.107 1.00 98.00 378 LYS A CA 1
ATOM 2879 C C . LYS A 1 378 ? -16.606 -7.331 22.507 1.00 98.00 378 LYS A C 1
ATOM 2881 O O . LYS A 1 378 ? -15.727 -7.806 23.222 1.00 98.00 378 LYS A O 1
ATOM 2886 N N . SER A 1 379 ? -17.614 -8.069 22.038 1.00 98.06 379 SER A N 1
ATOM 2887 C CA . SER A 1 379 ? -17.752 -9.507 22.288 1.00 98.06 379 SER A CA 1
ATOM 2888 C C . SER A 1 379 ? -16.638 -10.346 21.657 1.00 98.06 379 SER A C 1
ATOM 2890 O O . SER A 1 379 ? -16.351 -11.424 22.166 1.00 98.06 379 SER A O 1
ATOM 2892 N N . PHE A 1 380 ? -16.007 -9.860 20.583 1.00 98.69 380 PHE A N 1
ATOM 2893 C CA . PHE A 1 380 ? -14.965 -10.569 19.837 1.00 98.69 380 PHE A CA 1
ATOM 2894 C C . PHE A 1 380 ? -13.559 -9.982 20.049 1.00 98.69 380 PHE A C 1
ATOM 2896 O O . PHE A 1 380 ? -12.564 -10.662 19.802 1.00 98.69 380 PHE A O 1
ATOM 2903 N N . THR A 1 381 ? -13.446 -8.764 20.592 1.00 98.75 381 THR A N 1
ATOM 2904 C CA . THR A 1 381 ? -12.162 -8.087 20.846 1.00 98.75 381 THR A CA 1
ATOM 2905 C C . THR A 1 381 ? -11.174 -8.959 21.614 1.00 98.75 381 THR A C 1
ATOM 2907 O O . THR A 1 381 ? -10.009 -9.063 21.234 1.00 98.75 381 THR A O 1
ATOM 2910 N N . LYS A 1 382 ? -11.629 -9.652 22.665 1.00 98.62 382 LYS A N 1
ATOM 2911 C CA . LYS A 1 382 ? -10.755 -10.533 23.451 1.00 98.62 382 LYS A CA 1
ATOM 2912 C C . LYS A 1 382 ? -10.157 -11.662 22.604 1.00 98.62 382 LYS A C 1
ATOM 2914 O O . LYS A 1 382 ? -8.987 -11.977 22.787 1.00 98.62 382 LYS A O 1
ATOM 2919 N N . THR A 1 383 ? -10.923 -12.226 21.672 1.00 98.81 383 THR A N 1
ATOM 2920 C CA . THR A 1 383 ? -10.446 -13.271 20.757 1.00 98.81 383 THR A CA 1
ATOM 2921 C C . THR A 1 383 ? -9.315 -12.747 19.877 1.00 98.81 383 THR A C 1
ATOM 2923 O O . THR A 1 383 ? -8.279 -13.397 19.778 1.00 98.81 383 THR A O 1
ATOM 2926 N N . ILE A 1 384 ? -9.458 -11.542 19.311 1.00 98.81 384 ILE A N 1
ATOM 2927 C CA . ILE A 1 384 ? -8.399 -10.895 18.517 1.00 98.81 384 ILE A CA 1
ATOM 2928 C C . ILE A 1 384 ? -7.138 -10.691 19.366 1.00 98.81 384 ILE A C 1
ATOM 2930 O O . ILE A 1 384 ? -6.046 -11.093 18.963 1.00 98.81 384 ILE A O 1
ATOM 2934 N N . LEU A 1 385 ? -7.285 -10.104 20.558 1.00 98.81 385 LEU A N 1
ATOM 2935 C CA . LEU A 1 385 ? -6.158 -9.841 21.455 1.00 98.81 385 LEU A CA 1
ATOM 2936 C C . LEU A 1 385 ? -5.446 -11.133 21.879 1.00 98.81 385 LEU A C 1
ATOM 2938 O O . LEU A 1 385 ? -4.218 -11.162 21.906 1.00 98.81 385 LEU A O 1
ATOM 2942 N N . ASP A 1 386 ? -6.193 -12.190 22.204 1.00 98.81 386 ASP A N 1
ATOM 2943 C CA . ASP A 1 386 ? -5.632 -13.475 22.624 1.00 98.81 386 ASP A CA 1
ATOM 2944 C C . ASP A 1 386 ? -4.909 -14.180 21.462 1.00 98.81 386 ASP A C 1
ATOM 2946 O O . ASP A 1 386 ? -3.814 -14.702 21.674 1.00 98.81 386 ASP A O 1
ATOM 2950 N N . ILE A 1 387 ? -5.446 -14.132 20.235 1.00 98.81 387 ILE A N 1
ATOM 2951 C CA . ILE A 1 387 ? -4.772 -14.687 19.050 1.00 98.81 387 ILE A CA 1
ATOM 2952 C C . ILE A 1 387 ? -3.408 -14.013 18.862 1.00 98.81 387 ILE A C 1
ATOM 2954 O O . ILE A 1 387 ? -2.379 -14.685 18.868 1.00 98.81 387 ILE A O 1
ATOM 2958 N N . TYR A 1 388 ? -3.364 -12.685 18.750 1.00 98.75 388 TYR A N 1
ATOM 2959 C CA . TYR A 1 388 ? -2.099 -11.996 18.483 1.00 98.75 388 TYR A CA 1
ATOM 2960 C C . TYR A 1 388 ? -1.130 -12.041 19.674 1.00 98.75 388 TYR A C 1
ATOM 2962 O O . TYR A 1 388 ? 0.044 -12.361 19.505 1.00 98.75 388 TYR A O 1
ATOM 2970 N N . ASN A 1 389 ? -1.592 -11.734 20.888 1.00 98.56 389 ASN A N 1
ATOM 2971 C CA . ASN A 1 389 ? -0.685 -11.554 22.025 1.00 98.56 389 ASN A CA 1
ATOM 2972 C C . ASN A 1 389 ? -0.315 -12.859 22.737 1.00 98.56 389 ASN A C 1
ATOM 2974 O O . ASN A 1 389 ? 0.721 -12.887 23.397 1.00 98.56 389 ASN A O 1
ATOM 2978 N N . LYS A 1 390 ? -1.149 -13.907 22.663 1.00 98.44 390 LYS A N 1
ATOM 2979 C CA . LYS A 1 390 ? -0.932 -15.160 23.410 1.00 98.44 390 LYS A CA 1
ATOM 2980 C C . LYS A 1 390 ? -0.696 -16.365 22.512 1.00 98.44 390 LYS A C 1
ATOM 2982 O O . LYS A 1 390 ? 0.217 -17.123 22.793 1.00 98.44 390 LYS A O 1
ATOM 2987 N N . GLU A 1 391 ? -1.503 -16.568 21.471 1.00 98.44 391 GLU A N 1
ATOM 2988 C CA . GLU A 1 391 ? -1.338 -17.730 20.580 1.00 98.44 391 GLU A CA 1
ATOM 2989 C C . GLU A 1 391 ? -0.131 -17.557 19.652 1.00 98.44 391 GLU A C 1
ATOM 2991 O O . GLU A 1 391 ? 0.654 -18.484 19.483 1.00 98.44 391 GLU A O 1
ATOM 2996 N N . PHE A 1 392 ? 0.033 -16.361 19.085 1.00 98.19 392 PHE A N 1
ATOM 2997 C CA . PHE A 1 392 ? 1.158 -16.012 18.212 1.00 98.19 392 PHE A CA 1
ATOM 2998 C C . PHE A 1 392 ? 2.266 -15.229 18.923 1.00 98.19 392 PHE A C 1
ATOM 3000 O O . PHE A 1 392 ? 3.258 -14.877 18.289 1.00 98.19 392 PHE A O 1
ATOM 3007 N N . GLU A 1 393 ? 2.090 -14.964 20.221 1.00 97.19 393 GLU A N 1
ATOM 3008 C CA . GLU A 1 393 ? 3.098 -14.375 21.105 1.00 97.19 393 GLU A CA 1
ATOM 3009 C C . GLU A 1 393 ? 3.792 -13.131 20.519 1.00 97.19 393 GLU A C 1
ATOM 3011 O O . GLU A 1 393 ? 5.007 -12.994 20.647 1.00 97.19 393 GLU A O 1
ATOM 3016 N N . LEU A 1 394 ? 3.048 -12.207 19.884 1.00 96.38 394 LEU A N 1
ATOM 3017 C CA . LEU A 1 394 ? 3.637 -11.006 19.261 1.00 96.38 394 LEU A CA 1
ATOM 3018 C C . LEU A 1 394 ? 4.677 -10.279 20.142 1.00 96.38 394 LEU A C 1
ATOM 3020 O O . LEU A 1 394 ? 5.737 -9.951 19.605 1.00 96.38 394 LEU A O 1
ATOM 3024 N N . PRO A 1 395 ? 4.457 -10.091 21.464 1.00 94.88 395 PRO A N 1
ATOM 3025 C CA . PRO A 1 395 ? 5.449 -9.445 22.329 1.00 94.88 395 PRO A CA 1
ATOM 3026 C C . PRO A 1 395 ? 6.799 -10.174 22.421 1.00 94.88 395 PRO A C 1
ATOM 3028 O O . PRO A 1 395 ? 7.802 -9.546 22.748 1.00 94.88 395 PRO A O 1
ATOM 3031 N N . ASN A 1 396 ? 6.830 -11.484 22.147 1.00 94.50 396 ASN A N 1
ATOM 3032 C CA . ASN A 1 396 ? 8.044 -12.306 22.112 1.00 94.50 396 ASN A CA 1
ATOM 3033 C C . ASN A 1 396 ? 8.676 -12.363 20.711 1.00 94.50 396 ASN A C 1
ATOM 3035 O O . ASN A 1 396 ? 9.842 -12.734 20.586 1.00 94.50 396 ASN A O 1
ATOM 3039 N N . VAL A 1 397 ? 7.924 -12.021 19.659 1.00 94.38 397 VAL A N 1
ATOM 3040 C CA . VAL A 1 397 ? 8.411 -12.006 18.270 1.00 94.38 397 VAL A CA 1
ATOM 3041 C C . VAL A 1 397 ? 9.168 -10.717 17.970 1.00 94.38 397 VAL A C 1
ATOM 3043 O O . VAL A 1 397 ? 10.239 -10.764 17.371 1.00 94.38 397 VAL A O 1
ATOM 3046 N N . ALA A 1 398 ? 8.626 -9.575 18.391 1.00 93.94 398 ALA A N 1
ATOM 3047 C CA . ALA A 1 398 ? 9.263 -8.275 18.233 1.00 93.94 398 ALA A CA 1
ATOM 3048 C C . ALA A 1 398 ? 9.002 -7.405 19.465 1.00 93.94 398 ALA A C 1
ATOM 3050 O O . ALA A 1 398 ? 7.889 -7.361 19.993 1.00 93.94 398 ALA A O 1
ATOM 3051 N N . GLU A 1 399 ? 10.034 -6.697 19.921 1.00 92.62 399 GLU A N 1
ATOM 3052 C CA . GLU A 1 399 ? 9.963 -5.892 21.139 1.00 92.62 399 GLU A CA 1
ATOM 3053 C C . GLU A 1 399 ? 8.852 -4.834 21.052 1.00 92.62 399 GLU A C 1
ATOM 3055 O O . GLU A 1 399 ? 8.770 -4.050 20.105 1.00 92.62 399 GLU A O 1
ATOM 3060 N N . GLY A 1 400 ? 7.964 -4.838 22.049 1.00 91.56 400 GLY A N 1
ATOM 3061 C CA . GLY A 1 400 ? 6.823 -3.926 22.133 1.00 91.56 400 GLY A CA 1
ATOM 3062 C C . GLY A 1 400 ? 5.704 -4.190 21.119 1.00 91.56 400 GLY A C 1
ATOM 3063 O O . GLY A 1 400 ? 4.696 -3.478 21.147 1.00 91.56 400 GLY A O 1
ATOM 3064 N N . ALA A 1 401 ? 5.841 -5.190 20.239 1.00 96.56 401 ALA A N 1
ATOM 3065 C CA . ALA A 1 401 ? 4.789 -5.541 19.299 1.00 96.56 401 ALA A CA 1
ATOM 3066 C C . ALA A 1 401 ? 3.609 -6.181 20.031 1.00 96.56 401 ALA A C 1
ATOM 3068 O O . ALA A 1 401 ? 3.774 -7.059 20.878 1.00 96.56 401 ALA A O 1
ATOM 3069 N N . CYS A 1 402 ? 2.396 -5.736 19.723 1.00 97.75 402 CYS A N 1
ATOM 3070 C CA . CYS A 1 402 ? 1.193 -6.238 20.377 1.00 97.75 402 CYS A CA 1
ATOM 3071 C C . CYS A 1 402 ? -0.067 -5.923 19.573 1.00 97.75 402 CYS A C 1
ATOM 3073 O O . CYS A 1 402 ? -0.039 -5.167 18.605 1.00 97.75 402 CYS A O 1
ATOM 3075 N N . ALA A 1 403 ? -1.181 -6.503 20.009 1.00 98.38 403 ALA A N 1
ATOM 3076 C CA . ALA A 1 403 ? -2.528 -6.051 19.713 1.00 98.38 403 ALA A CA 1
ATOM 3077 C C . ALA A 1 403 ? -3.084 -5.271 20.911 1.00 98.38 403 ALA A C 1
ATOM 3079 O O . ALA A 1 403 ? -3.027 -5.767 22.042 1.00 98.38 403 ALA A O 1
ATOM 3080 N N . LYS A 1 404 ? -3.631 -4.072 20.685 1.00 98.38 404 LYS A N 1
ATOM 3081 C CA . LYS A 1 404 ? -4.158 -3.212 21.755 1.00 98.38 404 LYS A CA 1
ATOM 3082 C C . LYS A 1 404 ? -5.358 -2.389 21.289 1.00 98.38 404 LYS A C 1
ATOM 3084 O O . LYS A 1 404 ? -5.351 -1.842 20.191 1.00 98.38 404 LYS A O 1
ATOM 3089 N N . VAL A 1 405 ? -6.381 -2.296 22.141 1.00 98.75 405 VAL A N 1
ATOM 3090 C CA . VAL A 1 405 ? -7.514 -1.378 21.941 1.00 98.75 405 VAL A CA 1
ATOM 3091 C C . VAL A 1 405 ? -7.022 0.052 22.154 1.00 98.75 405 VAL A C 1
ATOM 3093 O O . VAL A 1 405 ? -6.422 0.341 23.187 1.00 98.75 405 VAL A O 1
ATOM 3096 N N . ILE A 1 406 ? -7.275 0.923 21.184 1.00 98.25 406 ILE A N 1
ATOM 3097 C CA . ILE A 1 406 ? -6.797 2.318 21.152 1.00 98.25 406 ILE A CA 1
ATOM 3098 C C . ILE A 1 406 ? -7.928 3.343 21.064 1.00 98.25 406 ILE A C 1
ATOM 3100 O O . ILE A 1 406 ? -7.696 4.552 21.076 1.00 98.25 406 ILE A O 1
ATOM 3104 N N . GLY A 1 407 ? -9.164 2.875 20.933 1.00 98.31 407 GLY A N 1
ATOM 3105 C CA . GLY A 1 407 ? -10.303 3.747 20.736 1.00 98.31 407 GLY A CA 1
ATOM 3106 C C . GLY A 1 407 ? -11.557 2.980 20.376 1.00 98.31 407 GLY A C 1
ATOM 3107 O O . GLY A 1 407 ? -11.650 1.767 20.581 1.00 98.31 407 GLY A O 1
ATOM 3108 N N . LYS A 1 408 ? -12.528 3.711 19.842 1.00 98.56 408 LYS A N 1
ATOM 3109 C CA . LYS A 1 408 ? -13.849 3.187 19.516 1.00 98.56 408 LYS A CA 1
ATOM 3110 C C . LYS A 1 408 ? -14.486 3.921 18.345 1.00 98.56 408 LYS A C 1
ATOM 3112 O O . LYS A 1 408 ? -14.157 5.070 18.047 1.00 98.56 408 LYS A O 1
ATOM 3117 N N . VAL A 1 409 ? -15.461 3.261 17.745 1.00 98.75 409 VAL A N 1
ATOM 3118 C CA . VAL A 1 409 ? -16.368 3.865 16.771 1.00 98.75 409 VAL A CA 1
ATOM 3119 C C . VAL A 1 409 ? -17.442 4.688 17.491 1.00 98.75 409 VAL A C 1
ATOM 3121 O O . VAL A 1 409 ? -18.009 4.240 18.493 1.00 98.75 409 VAL A O 1
ATOM 3124 N N . ILE A 1 410 ? -17.739 5.883 16.977 1.00 98.50 410 ILE A N 1
ATOM 3125 C CA . ILE A 1 410 ? -18.711 6.833 17.543 1.00 98.50 410 ILE A CA 1
ATOM 3126 C C . ILE A 1 410 ? -19.765 7.239 16.508 1.00 98.50 410 ILE A C 1
ATOM 3128 O O . ILE A 1 410 ? -19.518 7.201 15.308 1.00 98.50 410 ILE A O 1
ATOM 3132 N N . ALA A 1 411 ? -20.956 7.628 16.966 1.00 97.06 411 ALA A N 1
ATOM 3133 C CA . ALA A 1 411 ? -22.079 7.937 16.078 1.00 97.06 411 ALA A CA 1
ATOM 3134 C C . ALA A 1 411 ? -21.902 9.267 15.325 1.00 97.06 411 ALA A C 1
ATOM 3136 O O . ALA A 1 411 ? -22.344 9.410 14.186 1.00 97.06 411 ALA A O 1
ATOM 3137 N N . GLU A 1 412 ? -21.284 10.259 15.964 1.00 96.50 412 GLU A N 1
ATOM 3138 C CA . GLU A 1 412 ? -20.972 11.542 15.349 1.00 96.50 412 GLU A CA 1
ATOM 3139 C C . GLU A 1 412 ? -19.946 11.348 14.235 1.00 96.50 412 GLU A C 1
ATOM 3141 O O . GLU A 1 412 ? -18.939 10.696 14.460 1.00 96.50 412 GLU A O 1
ATOM 3146 N N . LYS A 1 413 ? -20.134 11.970 13.064 1.00 96.88 413 LYS A N 1
ATOM 3147 C CA . LYS A 1 413 ? -19.212 11.881 11.908 1.00 96.88 413 LYS A CA 1
ATOM 3148 C C . LYS A 1 413 ? -17.933 12.708 12.098 1.00 96.88 413 LYS A C 1
ATOM 3150 O O . LYS A 1 413 ? -17.531 13.506 11.252 1.00 96.88 413 LYS A O 1
ATOM 3155 N N . LYS A 1 414 ? -17.326 12.574 13.272 1.00 97.69 414 LYS A N 1
ATOM 3156 C CA . LYS A 1 414 ? -16.120 13.271 13.695 1.00 97.69 414 LYS A CA 1
ATOM 3157 C C . LYS A 1 414 ? -14.975 12.289 13.836 1.00 97.69 414 LYS A C 1
ATOM 3159 O O . LYS A 1 414 ? -15.158 11.138 14.225 1.00 97.69 414 LYS A O 1
ATOM 3164 N N . TYR A 1 415 ? -13.790 12.786 13.534 1.00 98.12 415 TYR A N 1
ATOM 3165 C CA . TYR A 1 415 ? -12.541 12.130 13.845 1.00 98.12 415 TYR A CA 1
ATOM 3166 C C . TYR A 1 415 ? -11.913 12.850 15.035 1.00 98.12 415 TYR A C 1
ATOM 3168 O O . TYR A 1 415 ? -11.526 14.017 14.926 1.00 98.12 415 TYR A O 1
ATOM 3176 N N . ILE A 1 416 ? -11.889 12.179 16.186 1.00 98.25 416 ILE A N 1
ATOM 3177 C CA . ILE A 1 416 ? -11.480 12.761 17.4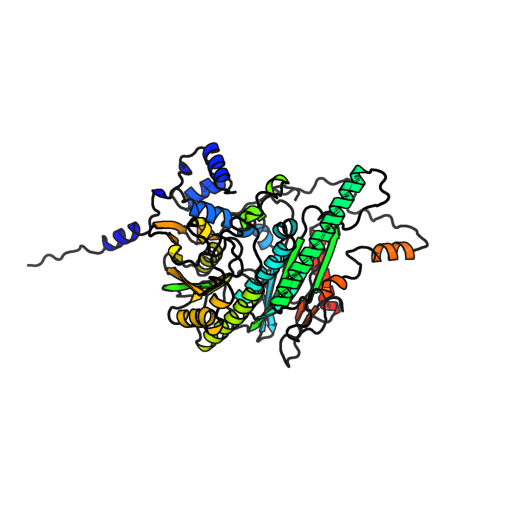64 1.00 98.25 416 ILE A CA 1
ATOM 3178 C C . ILE A 1 416 ? -10.217 12.057 17.951 1.00 98.25 416 ILE A C 1
ATOM 3180 O O . ILE A 1 416 ? -10.218 10.846 18.168 1.00 98.25 416 ILE A O 1
ATOM 3184 N N . LEU A 1 417 ? -9.154 12.827 18.180 1.00 98.06 417 LEU A N 1
ATOM 3185 C CA . LEU A 1 417 ? -7.935 12.344 18.828 1.00 98.06 417 LEU A CA 1
ATOM 3186 C C . LEU A 1 417 ? -7.767 13.015 20.187 1.00 98.06 417 LEU A C 1
ATOM 3188 O O . LEU A 1 417 ? -7.760 14.247 20.281 1.00 98.06 417 LEU A O 1
ATOM 3192 N N . LYS A 1 418 ? -7.588 12.200 21.226 1.00 97.44 418 LYS A N 1
ATOM 3193 C CA . LYS A 1 418 ? -7.281 12.644 22.589 1.00 97.44 418 LYS A CA 1
ATOM 3194 C C . LYS A 1 418 ? -5.835 12.319 22.950 1.00 97.44 418 LYS A C 1
ATOM 3196 O O . LYS A 1 418 ? -5.329 11.280 22.547 1.00 97.44 418 LYS A O 1
ATOM 3201 N N . PHE A 1 419 ? -5.178 13.200 23.694 1.00 95.88 419 PHE A N 1
ATOM 3202 C CA . PHE A 1 419 ? -3.836 12.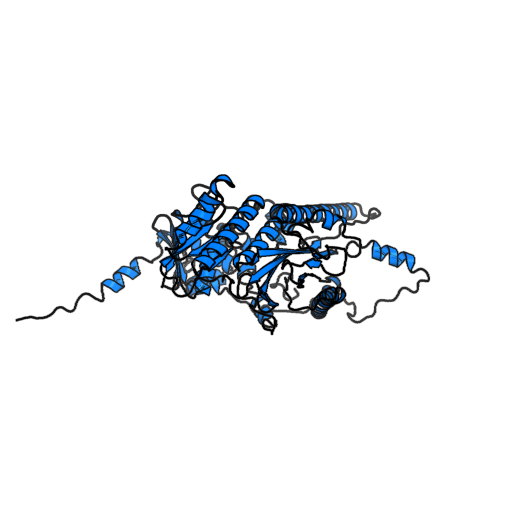988 24.234 1.00 95.88 419 PHE A CA 1
ATOM 3203 C C . PHE A 1 419 ? -3.674 13.774 25.533 1.00 95.88 419 PHE A C 1
ATOM 3205 O O . PHE A 1 419 ? -3.997 14.964 25.567 1.00 95.88 419 PHE A O 1
ATOM 3212 N N . ASN A 1 420 ? -3.206 13.136 26.605 1.00 93.75 420 ASN A N 1
ATOM 3213 C CA . ASN A 1 420 ? -3.096 13.731 27.940 1.00 93.75 420 ASN A CA 1
ATOM 3214 C C . ASN A 1 420 ? -4.389 14.438 28.396 1.00 93.75 420 ASN A C 1
ATOM 3216 O O . ASN A 1 420 ? -4.358 15.561 28.902 1.00 93.75 420 ASN A O 1
ATOM 3220 N N . ASN A 1 421 ? -5.542 13.787 28.193 1.00 90.25 421 ASN A N 1
ATOM 3221 C CA . ASN A 1 421 ? -6.891 14.320 28.459 1.00 90.25 421 ASN A CA 1
ATOM 3222 C C . ASN A 1 421 ? -7.298 15.573 27.655 1.00 90.25 421 ASN A C 1
ATOM 3224 O O . ASN A 1 421 ? -8.327 16.179 27.962 1.00 90.25 421 ASN A O 1
ATOM 3228 N N . LYS A 1 422 ? -6.543 15.958 26.622 1.00 94.50 422 LYS A N 1
ATOM 3229 C CA . LYS A 1 422 ? -6.876 17.066 25.716 1.00 94.50 422 LYS A CA 1
ATOM 3230 C C . LYS A 1 422 ? -7.289 16.551 24.347 1.00 94.50 422 LYS A C 1
ATOM 3232 O O . LYS A 1 422 ? -6.772 15.538 23.888 1.00 94.50 422 LYS A O 1
ATOM 3237 N N . ILE A 1 423 ? -8.178 17.270 23.668 1.00 96.12 423 ILE A N 1
ATOM 3238 C CA . ILE A 1 423 ? -8.518 16.992 22.270 1.00 96.12 423 ILE A CA 1
ATOM 3239 C C . ILE A 1 423 ? -7.501 17.700 21.380 1.00 96.12 423 ILE A C 1
ATOM 3241 O O . ILE A 1 423 ? -7.455 18.928 21.341 1.00 96.12 423 ILE A O 1
ATOM 3245 N N . VAL A 1 424 ? -6.698 16.914 20.665 1.00 96.31 424 VAL A N 1
ATOM 3246 C CA . VAL A 1 424 ? -5.652 17.404 19.752 1.00 96.31 424 VAL A CA 1
ATOM 3247 C C . VAL A 1 424 ? -6.102 17.396 18.291 1.00 96.31 424 VAL A C 1
ATOM 3249 O O . VAL A 1 424 ? -5.459 18.021 17.454 1.00 96.31 424 VAL A O 1
ATOM 3252 N N . CYS A 1 425 ? -7.203 16.714 17.972 1.00 96.81 425 CYS A N 1
ATOM 3253 C CA . CYS A 1 425 ? -7.884 16.785 16.682 1.00 96.81 425 CYS A CA 1
ATOM 3254 C C . CYS A 1 425 ? -9.385 16.587 16.894 1.00 96.81 425 CYS A C 1
ATOM 3256 O O . CYS A 1 425 ? -9.788 15.656 17.593 1.00 96.81 425 CYS A O 1
ATOM 3258 N N . ASN A 1 426 ? -10.192 17.457 16.292 1.00 96.50 426 ASN A N 1
ATOM 3259 C CA . ASN A 1 426 ? -11.623 17.252 16.112 1.00 96.50 426 ASN A CA 1
ATOM 3260 C C . ASN A 1 426 ? -12.056 17.915 14.804 1.00 96.50 426 ASN A C 1
ATOM 3262 O O . ASN A 1 426 ? -12.327 19.121 14.755 1.00 96.50 426 ASN A O 1
ATOM 3266 N N . ALA A 1 427 ? -12.129 17.103 13.758 1.00 95.94 427 ALA A N 1
ATOM 3267 C CA . ALA A 1 427 ? -12.594 17.512 12.445 1.00 95.94 427 ALA A CA 1
ATOM 3268 C C . ALA A 1 427 ? -13.646 16.531 11.923 1.00 95.94 427 ALA A C 1
ATOM 3270 O O . ALA A 1 427 ? -13.822 15.425 12.435 1.00 95.94 427 ALA A O 1
ATOM 3271 N N . ASP A 1 428 ? -14.399 16.974 10.922 1.00 96.38 428 ASP A N 1
ATOM 3272 C CA . ASP A 1 428 ? -15.294 16.085 10.192 1.00 96.38 428 ASP A CA 1
ATOM 3273 C C . ASP A 1 428 ? -14.481 15.005 9.463 1.00 96.38 428 ASP A C 1
ATOM 3275 O O . ASP A 1 428 ? -13.483 15.314 8.807 1.00 96.38 428 ASP A O 1
ATOM 3279 N N . ILE A 1 429 ? -14.879 13.741 9.617 1.00 96.44 429 ILE A N 1
ATOM 3280 C CA . ILE A 1 429 ? -14.110 12.607 9.089 1.00 96.44 429 ILE A CA 1
ATOM 3281 C C . ILE A 1 429 ? -14.099 12.578 7.552 1.00 96.44 429 ILE A C 1
ATOM 3283 O O . ILE A 1 429 ? -13.106 12.167 6.949 1.00 96.44 429 ILE A O 1
ATOM 3287 N N . HIS A 1 430 ? -15.152 13.090 6.910 1.00 95.31 430 HIS A N 1
ATOM 3288 C CA . HIS A 1 430 ? -15.233 13.190 5.450 1.00 95.31 430 HIS A CA 1
ATOM 3289 C C . HIS A 1 430 ? -14.342 14.314 4.929 1.00 95.31 430 HIS A C 1
ATOM 3291 O O . HIS A 1 430 ? -13.647 14.149 3.932 1.00 95.31 430 HIS A O 1
ATOM 3297 N N . VAL A 1 431 ? -14.258 15.431 5.654 1.00 93.50 431 VAL A N 1
ATOM 3298 C CA . VAL A 1 431 ? -13.349 16.536 5.298 1.00 93.50 431 VAL A CA 1
ATOM 3299 C C . VAL A 1 431 ? -11.881 16.092 5.320 1.00 93.50 431 VAL A C 1
ATOM 3301 O O . VAL A 1 431 ? -11.097 16.528 4.474 1.00 93.50 431 VAL A O 1
ATOM 3304 N N . ILE A 1 432 ? -11.504 15.217 6.259 1.00 93.06 432 ILE A N 1
ATOM 3305 C CA . ILE A 1 432 ? -10.156 14.633 6.316 1.00 93.06 432 ILE A CA 1
ATOM 3306 C C . ILE A 1 432 ? -9.883 13.761 5.077 1.00 93.06 432 ILE A C 1
ATOM 3308 O O . ILE A 1 432 ? -8.809 13.874 4.493 1.00 93.06 432 ILE A O 1
ATOM 3312 N N . THR A 1 433 ? -10.843 12.929 4.664 1.00 91.44 433 THR A N 1
ATOM 3313 C CA . THR A 1 433 ? -10.627 11.822 3.707 1.00 91.44 433 THR A CA 1
ATOM 3314 C C . THR A 1 433 ? -10.984 12.135 2.248 1.00 91.44 433 THR A C 1
ATOM 3316 O O . THR A 1 433 ? -10.453 11.508 1.333 1.00 91.44 433 THR A O 1
ATOM 3319 N N . GLU A 1 434 ? -11.848 13.113 1.959 1.00 85.25 434 GLU A N 1
ATOM 3320 C CA . GLU A 1 434 ? -12.271 13.407 0.575 1.00 85.25 434 GLU A CA 1
ATOM 3321 C C . GLU A 1 434 ? -11.122 13.903 -0.328 1.00 85.25 434 GLU A C 1
ATOM 3323 O O . GLU A 1 434 ? -11.131 13.669 -1.556 1.00 85.25 434 GLU A O 1
ATOM 3328 N N . GLY A 1 435 ? -10.139 14.560 0.296 1.00 77.88 435 GLY A N 1
ATOM 3329 C CA . GLY A 1 435 ? -8.997 15.204 -0.341 1.00 77.88 435 GLY A CA 1
ATOM 3330 C C . GLY A 1 435 ? -9.367 16.446 -1.160 1.00 77.88 435 GLY A C 1
ATOM 3331 O O . GLY A 1 435 ? -10.531 16.766 -1.402 1.00 77.88 435 GLY A O 1
ATOM 3332 N N . ILE A 1 436 ? -8.346 17.151 -1.641 1.00 83.62 436 ILE A N 1
ATOM 3333 C CA . ILE A 1 436 ? -8.494 18.255 -2.602 1.00 83.62 436 ILE A CA 1
ATOM 3334 C C . ILE A 1 436 ? -8.358 17.752 -4.036 1.00 83.62 436 ILE A C 1
ATOM 3336 O O . ILE A 1 436 ? -7.814 16.682 -4.290 1.00 83.62 436 ILE A O 1
ATOM 3340 N N . ARG A 1 437 ? -8.865 18.525 -4.999 1.00 86.31 437 ARG A N 1
ATOM 3341 C CA . ARG A 1 437 ? -8.763 18.198 -6.426 1.00 86.31 437 ARG A CA 1
ATOM 3342 C C . ARG A 1 437 ? -8.323 19.414 -7.216 1.00 86.31 437 ARG A C 1
ATOM 3344 O O . ARG A 1 437 ? -8.844 20.510 -7.012 1.00 86.31 437 ARG A O 1
ATOM 3351 N N . TYR A 1 438 ? -7.423 19.190 -8.158 1.00 86.31 438 TYR A N 1
ATOM 3352 C CA . TYR A 1 438 ? -6.970 20.180 -9.116 1.00 86.31 438 TYR A CA 1
ATOM 3353 C C . TYR A 1 438 ? -7.347 19.749 -10.529 1.00 86.31 438 TYR A C 1
ATOM 3355 O O . TYR A 1 438 ? -7.277 18.577 -10.887 1.00 86.31 438 TYR A O 1
ATOM 3363 N N . ASN A 1 439 ? -7.742 20.724 -11.342 1.00 86.56 439 ASN A N 1
ATOM 3364 C CA . ASN A 1 439 ? -7.735 20.568 -12.786 1.00 86.56 439 ASN A CA 1
ATOM 3365 C C . ASN A 1 439 ? -6.451 21.229 -13.287 1.00 86.56 439 ASN A C 1
ATOM 3367 O O . ASN A 1 439 ? -6.361 22.458 -13.299 1.00 86.56 439 ASN A O 1
ATOM 3371 N N . ARG A 1 440 ? -5.427 20.418 -13.557 1.00 89.19 440 ARG A N 1
ATOM 3372 C CA . ARG A 1 440 ? -4.114 20.906 -13.984 1.00 89.19 440 ARG A CA 1
ATOM 3373 C C . ARG A 1 440 ? -4.168 21.285 -15.463 1.00 89.19 440 ARG A C 1
ATOM 3375 O O . ARG A 1 440 ? -4.842 20.631 -16.255 1.00 89.19 440 ARG A O 1
ATOM 3382 N N . GLU A 1 441 ? -3.473 22.357 -15.824 1.00 89.88 441 GLU A N 1
ATOM 3383 C CA . GLU A 1 441 ? -3.260 22.697 -17.229 1.00 89.88 441 GLU A CA 1
ATOM 3384 C C . GLU A 1 441 ? -2.374 21.625 -17.876 1.00 89.88 441 GLU A C 1
ATOM 3386 O O . GLU A 1 441 ? -1.443 21.141 -17.239 1.00 89.88 441 GLU A O 1
ATOM 3391 N N . SER A 1 442 ? -2.663 21.252 -19.125 1.00 87.12 442 SER A N 1
ATOM 3392 C CA . SER A 1 442 ? -1.860 20.290 -19.885 1.00 87.12 442 SER A CA 1
ATOM 3393 C C . SER A 1 442 ? -1.528 20.833 -21.272 1.00 87.12 442 SER A C 1
ATOM 3395 O O . SER A 1 442 ? -2.346 21.490 -21.921 1.00 87.12 442 SER A O 1
ATOM 3397 N N . LYS A 1 443 ? -0.305 20.567 -21.725 1.00 87.50 443 LYS A N 1
ATOM 3398 C CA . LYS A 1 443 ? 0.272 20.993 -23.002 1.00 87.50 443 LYS A CA 1
ATOM 3399 C C . LYS A 1 443 ? 1.081 19.831 -23.577 1.00 87.50 443 LYS A C 1
ATOM 3401 O O . LYS A 1 443 ? 1.727 19.089 -22.854 1.00 87.50 443 LYS A O 1
ATOM 3406 N N . ALA A 1 444 ? 1.096 19.683 -24.899 1.00 80.62 444 ALA A N 1
ATOM 3407 C CA . ALA A 1 444 ? 2.028 18.754 -25.532 1.00 80.62 444 ALA A CA 1
ATOM 3408 C C . ALA A 1 444 ? 3.485 19.234 -25.326 1.00 80.62 444 ALA A C 1
ATOM 3410 O O . ALA A 1 444 ? 3.746 20.426 -25.529 1.00 80.62 444 ALA A O 1
ATOM 3411 N N . PRO A 1 445 ? 4.440 18.349 -24.978 1.00 77.62 445 PRO A N 1
ATOM 3412 C CA . PRO A 1 445 ? 5.850 18.716 -24.881 1.00 77.62 445 PRO A CA 1
ATOM 3413 C C . PRO A 1 445 ? 6.334 19.420 -26.150 1.00 77.62 445 PRO A C 1
ATOM 3415 O O . PRO A 1 445 ? 5.981 19.008 -27.256 1.00 77.62 445 PRO A O 1
ATOM 3418 N N . GLU A 1 446 ? 7.159 20.461 -26.004 1.00 71.06 446 GLU A N 1
ATOM 3419 C CA . GLU A 1 446 ? 7.816 21.094 -27.152 1.00 71.06 446 GLU A CA 1
ATOM 3420 C C . GLU A 1 446 ? 8.752 20.074 -27.808 1.00 71.06 446 GLU A C 1
ATOM 3422 O O . GLU A 1 446 ? 9.778 19.679 -27.255 1.00 71.06 446 GLU A O 1
ATOM 3427 N N . GLU A 1 447 ? 8.344 19.571 -28.969 1.00 60.38 447 GLU A N 1
ATOM 3428 C CA . GLU A 1 447 ? 9.025 18.473 -29.641 1.00 60.38 447 GLU A CA 1
ATOM 3429 C C . GLU A 1 447 ? 10.454 18.861 -30.060 1.00 60.38 447 GLU A C 1
ATOM 3431 O O . GLU A 1 447 ? 10.701 19.926 -30.634 1.00 60.38 447 GLU A O 1
ATOM 3436 N N . LYS A 1 448 ? 11.408 17.931 -29.899 1.00 52.62 448 LYS A N 1
ATOM 3437 C CA . LYS A 1 448 ? 12.535 17.881 -30.841 1.00 52.62 448 LYS A CA 1
ATOM 3438 C C . LYS A 1 448 ? 11.932 17.549 -32.206 1.00 52.62 448 LYS A C 1
ATOM 3440 O O . LYS A 1 448 ? 11.212 16.567 -32.299 1.00 52.62 448 LYS A O 1
ATOM 3445 N N . LYS A 1 449 ? 12.243 18.363 -33.221 1.00 48.78 449 LYS A N 1
ATOM 3446 C CA . LYS A 1 449 ? 11.766 18.368 -34.625 1.00 48.78 449 LYS A CA 1
ATOM 3447 C C . LYS A 1 449 ? 11.903 17.047 -35.427 1.00 48.78 449 LYS A C 1
ATOM 3449 O O . LYS A 1 449 ? 12.269 17.090 -36.599 1.00 48.78 449 LYS A O 1
ATOM 3454 N N . GLN A 1 450 ? 11.694 15.877 -34.840 1.00 53.84 450 GLN A N 1
ATOM 3455 C CA . GLN A 1 450 ? 11.597 14.621 -35.573 1.00 53.84 450 GLN A CA 1
ATOM 3456 C C . GLN A 1 450 ? 10.126 14.325 -35.814 1.00 53.84 450 GLN A C 1
ATOM 3458 O O . GLN A 1 450 ? 9.345 14.221 -34.873 1.00 53.84 450 GLN A O 1
ATOM 3463 N N . ASP A 1 451 ? 9.769 14.225 -37.090 1.00 57.28 451 ASP A N 1
ATOM 3464 C CA . ASP A 1 451 ? 8.437 13.854 -37.538 1.00 57.28 451 ASP A CA 1
ATOM 3465 C C . ASP A 1 451 ? 8.060 12.499 -36.917 1.00 57.28 451 ASP A C 1
ATOM 3467 O O . ASP A 1 451 ? 8.653 11.468 -37.251 1.00 57.28 451 ASP A O 1
ATOM 3471 N N . LYS A 1 452 ? 7.122 12.509 -35.958 1.00 57.91 452 LYS A N 1
ATOM 3472 C CA . LYS A 1 452 ? 6.723 11.346 -35.139 1.00 57.91 452 LYS A CA 1
ATOM 3473 C C . LYS A 1 452 ? 6.248 10.145 -35.964 1.00 57.91 452 LYS A C 1
ATOM 3475 O O . LYS A 1 452 ? 6.200 9.039 -35.433 1.00 57.91 452 LYS A O 1
ATOM 3480 N N . ASN A 1 453 ? 5.912 10.368 -37.233 1.00 63.78 453 ASN A N 1
ATOM 3481 C CA . ASN A 1 453 ? 5.402 9.359 -38.157 1.00 63.78 453 ASN A CA 1
ATOM 3482 C C . ASN A 1 453 ? 6.401 8.979 -39.258 1.00 63.78 453 ASN A C 1
ATOM 3484 O O . ASN A 1 453 ? 6.033 8.240 -40.169 1.00 63.78 453 ASN A O 1
ATOM 3488 N N . SER A 1 454 ? 7.635 9.487 -39.214 1.00 73.50 454 SER A N 1
ATOM 3489 C CA . SER A 1 454 ? 8.659 9.038 -40.155 1.00 73.50 454 SER A CA 1
ATOM 3490 C C . SER A 1 454 ? 9.093 7.620 -39.794 1.00 73.50 454 SER A C 1
ATOM 3492 O O . SER A 1 454 ? 9.460 7.333 -38.652 1.00 73.50 454 SER A O 1
ATOM 3494 N N . GLU A 1 455 ? 9.003 6.713 -40.765 1.00 78.25 455 GLU A N 1
ATOM 3495 C CA . GLU A 1 455 ? 9.560 5.377 -40.599 1.00 78.25 455 GLU A CA 1
ATOM 3496 C C . GLU A 1 455 ? 11.073 5.489 -40.369 1.00 78.25 455 GLU A C 1
ATOM 3498 O O . GLU A 1 455 ? 11.727 6.343 -40.982 1.00 78.25 455 GLU A O 1
ATOM 3503 N N . PRO A 1 456 ? 11.651 4.661 -39.479 1.00 79.12 456 PRO A N 1
ATOM 3504 C CA . PRO A 1 456 ? 13.094 4.621 -39.344 1.00 79.12 456 PRO A CA 1
ATOM 3505 C C . PRO A 1 456 ? 13.704 4.188 -40.677 1.00 79.12 456 PRO A C 1
ATOM 3507 O O . PRO A 1 456 ? 13.210 3.262 -41.322 1.00 79.12 456 PRO A O 1
ATOM 3510 N N . GLU A 1 457 ? 14.808 4.822 -41.068 1.00 82.00 457 GLU A N 1
ATOM 3511 C CA . GLU A 1 457 ? 15.599 4.333 -42.192 1.00 82.00 457 GLU A CA 1
ATOM 3512 C C . GLU A 1 457 ? 16.080 2.916 -41.867 1.00 82.00 457 GLU A C 1
ATOM 3514 O O . GLU A 1 457 ? 16.832 2.689 -40.913 1.00 82.00 457 GLU A O 1
ATOM 3519 N N . LEU A 1 458 ? 15.590 1.943 -42.634 1.00 79.69 458 LEU A N 1
ATOM 3520 C CA . LEU A 1 458 ? 16.015 0.561 -42.489 1.00 79.69 458 LEU A CA 1
ATOM 3521 C C . LEU A 1 458 ? 17.460 0.446 -42.968 1.00 79.69 458 LEU A C 1
ATOM 3523 O O . LEU A 1 458 ? 17.810 0.901 -44.056 1.00 79.69 458 LEU A O 1
ATOM 3527 N N . ILE A 1 459 ? 18.297 -0.182 -42.147 1.00 76.75 459 ILE A N 1
ATOM 3528 C CA . ILE A 1 459 ? 19.678 -0.466 -42.521 1.00 76.75 459 ILE A CA 1
ATOM 3529 C C . ILE A 1 459 ? 19.647 -1.536 -43.616 1.00 76.75 459 ILE A C 1
ATOM 3531 O O . ILE A 1 459 ? 19.278 -2.681 -43.353 1.00 76.75 459 ILE A O 1
ATOM 3535 N N . ASP A 1 460 ? 20.055 -1.168 -44.829 1.00 78.38 460 ASP A N 1
ATOM 3536 C CA . ASP A 1 460 ? 20.318 -2.115 -45.913 1.00 78.38 460 ASP A CA 1
ATOM 3537 C C . ASP A 1 460 ? 21.644 -2.836 -45.622 1.00 78.38 460 ASP A C 1
ATOM 3539 O O . ASP A 1 460 ? 22.732 -2.359 -45.948 1.00 78.38 460 ASP A O 1
ATOM 3543 N N . THR A 1 461 ? 21.561 -3.944 -44.881 1.00 82.19 461 THR A N 1
ATOM 3544 C CA . THR A 1 461 ? 22.708 -4.775 -44.496 1.00 82.19 461 THR A CA 1
ATOM 3545 C C . THR A 1 461 ? 22.531 -6.203 -44.993 1.00 82.19 461 THR A C 1
ATOM 3547 O O . THR A 1 461 ? 21.459 -6.794 -44.880 1.00 82.19 461 THR A O 1
ATOM 3550 N N . ALA A 1 462 ? 23.617 -6.790 -45.500 1.00 85.25 462 ALA A N 1
ATOM 3551 C CA . ALA A 1 462 ? 23.677 -8.217 -45.814 1.00 85.25 462 ALA A CA 1
ATOM 3552 C C . ALA A 1 462 ? 23.927 -9.091 -44.566 1.00 85.25 462 ALA A C 1
ATOM 3554 O O . ALA A 1 462 ? 23.753 -10.308 -44.633 1.00 85.25 462 ALA A O 1
ATOM 3555 N N . ASP A 1 463 ? 24.332 -8.491 -43.439 1.00 89.81 463 ASP A N 1
ATOM 3556 C CA . ASP A 1 463 ? 24.562 -9.182 -42.168 1.00 89.81 463 ASP A CA 1
ATOM 3557 C C . ASP A 1 463 ? 23.538 -8.764 -41.106 1.00 89.81 463 ASP A C 1
ATOM 3559 O O . ASP A 1 463 ? 23.611 -7.676 -40.530 1.00 89.81 463 ASP A O 1
ATOM 3563 N N . PHE A 1 464 ? 22.599 -9.668 -40.824 1.00 90.50 464 PHE A N 1
ATOM 3564 C CA . PHE A 1 464 ? 21.630 -9.533 -39.735 1.00 90.50 464 PHE A CA 1
ATOM 3565 C C . PHE A 1 464 ? 22.096 -10.195 -38.427 1.00 90.50 464 PHE A C 1
ATOM 3567 O O . PHE A 1 464 ? 21.450 -10.001 -37.395 1.00 90.50 464 PHE A O 1
ATOM 3574 N N . ASN A 1 465 ? 23.221 -10.926 -38.421 1.00 93.56 465 ASN A N 1
ATOM 3575 C CA . ASN A 1 465 ? 23.731 -11.556 -37.202 1.00 93.56 465 ASN A CA 1
ATOM 3576 C C . ASN A 1 465 ? 24.233 -10.509 -36.207 1.00 93.56 465 ASN A C 1
ATOM 3578 O O . ASN A 1 465 ? 23.931 -10.620 -35.020 1.00 93.56 465 ASN A O 1
ATOM 3582 N N . SER A 1 466 ? 24.960 -9.482 -36.667 1.00 90.25 466 SER A N 1
ATOM 3583 C CA . SER A 1 466 ? 25.445 -8.429 -35.764 1.00 90.25 466 SER A CA 1
ATOM 3584 C C . SER A 1 466 ? 24.293 -7.664 -35.088 1.00 90.25 466 SER A C 1
ATOM 3586 O O . SER A 1 466 ? 24.260 -7.662 -33.856 1.00 90.25 466 SER A O 1
ATOM 3588 N N . PRO A 1 467 ? 23.288 -7.118 -35.812 1.00 90.06 467 PRO A N 1
ATOM 3589 C CA . PRO A 1 467 ? 22.134 -6.476 -35.175 1.00 90.06 467 PRO A CA 1
ATOM 3590 C C . PRO A 1 467 ? 21.360 -7.398 -34.226 1.00 90.06 467 PRO A C 1
ATOM 3592 O O . PRO A 1 467 ? 20.927 -6.956 -33.163 1.00 90.06 467 PRO A O 1
ATOM 3595 N N . LEU A 1 468 ? 21.203 -8.684 -34.570 1.00 93.00 468 LEU A N 1
ATOM 3596 C CA . LEU A 1 468 ? 20.560 -9.661 -33.690 1.00 93.00 468 LEU A CA 1
ATOM 3597 C C . LEU A 1 468 ? 21.334 -9.825 -32.376 1.00 93.00 468 LEU A C 1
ATOM 3599 O O . LEU A 1 468 ? 20.733 -9.781 -31.303 1.00 93.00 468 LEU A O 1
ATOM 3603 N N . LEU A 1 469 ? 22.657 -9.990 -32.443 1.00 94.88 469 LEU A N 1
ATOM 3604 C CA . LEU A 1 469 ? 23.498 -10.090 -31.250 1.00 94.88 469 LEU A CA 1
ATOM 3605 C C . LEU A 1 469 ? 23.452 -8.807 -30.418 1.00 94.88 469 LEU A C 1
ATOM 3607 O O . LEU A 1 469 ? 23.468 -8.886 -29.192 1.00 94.88 469 LEU A O 1
ATOM 3611 N N . ASP A 1 470 ? 23.357 -7.643 -31.052 1.00 90.94 470 ASP A N 1
ATOM 3612 C CA . ASP A 1 470 ? 23.222 -6.371 -30.343 1.00 90.94 470 ASP A CA 1
ATOM 3613 C C . ASP A 1 470 ? 21.868 -6.254 -29.639 1.00 90.94 470 ASP A C 1
ATOM 3615 O O . ASP A 1 470 ? 21.823 -5.835 -28.482 1.00 90.94 470 ASP A O 1
ATOM 3619 N N . VAL A 1 471 ? 20.779 -6.717 -30.264 1.00 93.31 471 VAL A N 1
ATOM 3620 C CA . VAL A 1 471 ? 19.456 -6.800 -29.623 1.00 93.31 471 VAL A CA 1
ATOM 3621 C C . VAL A 1 471 ? 19.471 -7.770 -28.441 1.00 93.31 471 VAL A C 1
ATOM 3623 O O . VAL A 1 471 ? 18.980 -7.419 -27.370 1.00 93.31 471 VAL A O 1
ATOM 3626 N N . LEU A 1 472 ? 20.064 -8.957 -28.593 1.00 95.44 472 LEU A N 1
ATOM 3627 C CA . LEU A 1 472 ? 20.137 -9.967 -27.527 1.00 95.44 472 LEU A CA 1
ATOM 3628 C C . LEU A 1 472 ? 20.979 -9.514 -26.321 1.00 95.44 472 LEU A C 1
ATOM 3630 O O . LEU A 1 472 ? 20.750 -9.987 -25.208 1.00 95.44 472 LEU A O 1
ATOM 3634 N N . LYS A 1 473 ? 21.928 -8.588 -26.518 1.00 92.81 473 LYS A N 1
ATOM 3635 C CA . LYS A 1 473 ? 22.726 -7.979 -25.438 1.00 92.81 473 LYS A CA 1
ATOM 3636 C C . LYS A 1 473 ? 21.974 -6.901 -24.656 1.00 92.81 473 LYS A C 1
ATOM 3638 O O . LYS A 1 473 ? 22.424 -6.528 -23.572 1.00 92.81 473 LYS A O 1
ATOM 3643 N N . LEU A 1 474 ? 20.870 -6.366 -25.182 1.00 92.00 474 LEU A N 1
ATOM 3644 C CA . LEU A 1 474 ? 20.121 -5.310 -24.501 1.00 92.00 474 LEU A CA 1
ATOM 3645 C C . LEU A 1 474 ? 19.577 -5.832 -23.159 1.00 92.00 474 LEU A C 1
ATOM 3647 O O . LEU A 1 474 ? 18.923 -6.875 -23.160 1.00 92.00 474 LEU A O 1
ATOM 3651 N N . PRO A 1 475 ? 19.751 -5.124 -22.024 1.00 91.19 475 PRO A N 1
ATOM 3652 C CA . PRO A 1 475 ? 19.343 -5.629 -20.711 1.00 91.19 475 PRO A CA 1
ATOM 3653 C C . PRO A 1 475 ? 17.868 -5.992 -20.619 1.00 91.19 475 PRO A C 1
ATOM 3655 O O . PRO A 1 475 ? 17.521 -6.953 -19.944 1.00 91.19 475 PRO A O 1
ATOM 3658 N N . GLN A 1 476 ? 16.999 -5.260 -21.317 1.00 90.38 476 GLN A N 1
ATOM 3659 C CA . GLN A 1 476 ? 15.566 -5.540 -21.374 1.00 90.38 476 GLN A CA 1
ATOM 3660 C C . GLN A 1 476 ? 15.231 -6.818 -22.164 1.00 90.38 476 GLN A C 1
ATOM 3662 O O . GLN A 1 476 ? 14.235 -7.458 -21.853 1.00 90.38 476 GLN A O 1
ATOM 3667 N N . ILE A 1 477 ? 16.085 -7.258 -23.097 1.00 93.56 477 ILE A N 1
ATOM 3668 C CA . ILE A 1 477 ? 15.890 -8.481 -23.903 1.00 93.56 477 ILE A CA 1
ATOM 3669 C C . ILE A 1 477 ? 16.636 -9.684 -23.318 1.00 93.56 477 ILE A C 1
ATOM 3671 O O . ILE A 1 477 ? 16.125 -10.800 -23.345 1.00 93.56 477 ILE A O 1
ATOM 3675 N N . ALA A 1 478 ? 17.831 -9.462 -22.771 1.00 94.12 478 ALA A N 1
ATOM 3676 C CA . ALA A 1 478 ? 18.678 -10.505 -22.208 1.00 94.12 478 ALA A CA 1
ATOM 3677 C C . ALA A 1 478 ? 17.958 -11.322 -21.118 1.00 94.12 478 ALA A C 1
ATOM 3679 O O . ALA A 1 478 ? 17.007 -10.855 -20.484 1.00 94.12 478 ALA A O 1
ATOM 3680 N N . SER A 1 479 ? 18.443 -12.540 -20.869 1.00 94.00 479 SER A N 1
ATOM 3681 C CA . SER A 1 479 ? 17.879 -13.413 -19.836 1.00 94.00 479 SER A CA 1
ATOM 3682 C C . SER A 1 479 ? 17.849 -12.725 -18.469 1.00 94.00 479 SER A C 1
ATOM 3684 O O . SER A 1 479 ? 18.831 -12.122 -18.039 1.00 94.00 479 SER A O 1
ATOM 3686 N N . LYS A 1 480 ? 16.716 -12.851 -17.776 1.00 93.75 480 LYS A N 1
ATOM 3687 C CA . LYS A 1 480 ? 16.516 -12.368 -16.402 1.00 93.75 480 LYS A CA 1
ATOM 3688 C C . LYS A 1 480 ? 16.685 -13.481 -15.363 1.00 93.75 480 LYS A C 1
ATOM 3690 O O . LYS A 1 480 ? 16.364 -13.279 -14.199 1.00 93.75 480 LYS A O 1
ATOM 3695 N N . TYR A 1 481 ? 17.202 -14.641 -15.774 1.00 92.00 481 TYR A N 1
ATOM 3696 C CA . TYR A 1 481 ? 17.353 -15.835 -14.938 1.00 92.00 481 TYR A CA 1
ATOM 3697 C C . TYR A 1 481 ? 18.010 -15.544 -13.580 1.00 92.00 481 TYR A C 1
ATOM 3699 O O . TYR A 1 481 ? 17.491 -15.948 -12.546 1.00 92.00 481 TYR A O 1
ATOM 3707 N N . THR A 1 482 ? 19.083 -14.749 -13.572 1.00 91.25 482 THR A N 1
ATOM 3708 C CA . THR A 1 482 ? 19.803 -14.383 -12.343 1.00 91.25 482 THR A CA 1
ATOM 3709 C C . THR A 1 482 ? 18.974 -13.546 -11.375 1.00 91.25 482 THR A C 1
ATOM 3711 O O . THR A 1 482 ? 19.341 -13.451 -10.218 1.00 91.25 482 THR A O 1
ATOM 3714 N N . VAL A 1 483 ? 17.898 -12.896 -11.825 1.00 92.88 483 VAL A N 1
ATOM 3715 C CA . VAL A 1 483 ? 16.970 -12.188 -10.934 1.00 92.88 483 VAL A CA 1
ATOM 3716 C C . VAL A 1 483 ? 16.024 -13.189 -10.283 1.00 92.88 483 VAL A C 1
ATOM 3718 O O . VAL A 1 483 ? 15.874 -13.199 -9.066 1.00 92.88 483 VAL A O 1
ATOM 3721 N N . TYR A 1 484 ? 15.442 -14.085 -11.082 1.00 88.69 484 TYR A N 1
ATOM 3722 C CA . TYR A 1 484 ? 14.477 -15.075 -10.604 1.00 88.69 484 TYR A CA 1
ATOM 3723 C C . TYR A 1 484 ? 15.076 -16.084 -9.619 1.00 88.69 484 TYR A C 1
ATOM 3725 O O . TYR A 1 484 ? 14.345 -16.603 -8.782 1.00 88.69 484 TYR A O 1
ATOM 3733 N N . GLU A 1 485 ? 16.386 -16.343 -9.678 1.00 90.88 485 GLU A N 1
ATOM 3734 C CA . GLU A 1 485 ? 17.085 -17.193 -8.701 1.00 90.88 485 GLU A CA 1
ATOM 3735 C C . GLU A 1 485 ? 17.132 -16.601 -7.286 1.00 90.88 485 GLU A C 1
ATOM 3737 O O . GLU A 1 485 ? 17.310 -17.346 -6.324 1.00 90.88 485 GLU A O 1
ATOM 3742 N N . HIS A 1 486 ? 16.957 -15.285 -7.130 1.00 92.81 486 HIS A N 1
ATOM 3743 C CA . HIS A 1 486 ? 16.852 -14.679 -5.801 1.00 92.81 486 HIS A CA 1
ATOM 3744 C C . HIS A 1 486 ? 15.483 -14.954 -5.163 1.00 92.81 486 HIS A C 1
ATOM 3746 O O . HIS A 1 486 ? 15.354 -14.929 -3.936 1.00 92.81 486 HIS A O 1
ATOM 3752 N N . TYR A 1 487 ? 14.457 -15.194 -5.980 1.00 91.88 487 TYR A N 1
ATOM 3753 C CA . TYR A 1 487 ? 13.078 -15.340 -5.533 1.00 91.88 487 TYR A CA 1
ATOM 3754 C C . TYR A 1 487 ? 12.739 -16.806 -5.295 1.00 91.88 487 TYR A C 1
ATOM 3756 O O . TYR A 1 487 ? 13.007 -17.673 -6.129 1.00 91.88 487 TYR A O 1
ATOM 3764 N N . ASP A 1 488 ? 12.057 -17.086 -4.190 1.00 88.50 488 ASP A N 1
ATOM 3765 C CA . ASP A 1 488 ? 11.303 -18.320 -4.091 1.00 88.50 488 ASP A CA 1
ATOM 3766 C C . ASP A 1 488 ? 10.147 -18.257 -5.101 1.00 88.50 488 ASP A C 1
ATOM 3768 O O . ASP A 1 488 ? 9.339 -17.327 -5.113 1.00 88.50 488 ASP A O 1
ATOM 3772 N N . ASN A 1 489 ? 10.091 -19.250 -5.981 1.00 83.25 489 ASN A N 1
ATOM 3773 C CA . ASN A 1 489 ? 9.067 -19.376 -7.013 1.00 83.25 489 ASN A CA 1
ATOM 3774 C C . ASN A 1 489 ? 8.251 -20.674 -6.873 1.00 83.25 489 ASN A C 1
ATOM 3776 O O . ASN A 1 489 ? 7.473 -21.013 -7.766 1.00 83.25 489 ASN A O 1
ATOM 3780 N N . THR A 1 490 ? 8.391 -21.401 -5.758 1.00 87.62 490 THR A N 1
ATOM 3781 C CA . THR A 1 490 ? 7.708 -22.689 -5.512 1.00 87.62 490 THR A CA 1
ATOM 3782 C C . THR A 1 490 ? 7.066 -22.831 -4.133 1.00 87.62 490 THR A C 1
ATOM 3784 O O . THR A 1 490 ? 6.302 -23.779 -3.917 1.00 87.62 490 THR A O 1
ATOM 3787 N N . VAL A 1 491 ? 7.340 -21.920 -3.197 1.00 91.06 491 VAL A N 1
ATOM 3788 C CA . VAL A 1 491 ? 6.723 -21.888 -1.872 1.00 91.06 491 VAL A CA 1
ATOM 3789 C C . VAL A 1 491 ? 5.201 -21.894 -2.005 1.00 91.06 491 VAL A C 1
ATOM 3791 O O . VAL A 1 491 ? 4.635 -21.357 -2.951 1.00 91.06 491 VAL A O 1
ATOM 3794 N N . GLN A 1 492 ? 4.531 -22.556 -1.059 1.00 92.44 492 GLN A N 1
ATOM 3795 C CA . GLN A 1 492 ? 3.106 -22.921 -1.110 1.00 92.44 492 GLN A CA 1
ATOM 3796 C C . GLN A 1 492 ? 2.740 -24.064 -2.077 1.00 92.44 492 GLN A C 1
ATOM 3798 O O . GLN A 1 492 ? 1.593 -24.513 -2.048 1.00 92.44 492 GLN A O 1
ATOM 3803 N N . ALA A 1 493 ? 3.698 -24.589 -2.853 1.00 91.88 493 ALA A N 1
ATOM 3804 C CA . ALA A 1 493 ? 3.553 -25.777 -3.701 1.00 91.88 493 ALA A CA 1
ATOM 3805 C C . ALA A 1 493 ? 2.380 -25.705 -4.702 1.00 91.88 493 ALA A C 1
ATOM 3807 O O . ALA A 1 493 ? 1.708 -26.704 -4.962 1.00 91.88 493 ALA A O 1
ATOM 3808 N N . ASN A 1 494 ? 2.126 -24.516 -5.253 1.00 92.44 494 ASN A N 1
ATOM 3809 C CA . ASN A 1 494 ? 1.037 -24.252 -6.197 1.00 92.44 494 ASN A CA 1
ATOM 3810 C C . ASN A 1 494 ? 1.509 -23.713 -7.564 1.00 92.44 494 ASN A C 1
ATOM 3812 O O . ASN A 1 494 ? 0.676 -23.582 -8.458 1.00 92.44 494 ASN A O 1
ATOM 3816 N N . THR A 1 495 ? 2.798 -23.420 -7.764 1.00 93.94 495 THR A N 1
ATOM 3817 C CA . THR A 1 495 ? 3.338 -22.959 -9.056 1.00 93.94 495 THR A CA 1
ATOM 3818 C C . THR A 1 495 ? 3.340 -24.069 -10.104 1.00 93.94 495 THR A C 1
ATOM 3820 O O . THR A 1 495 ? 3.866 -25.156 -9.866 1.00 93.94 495 THR A O 1
ATOM 3823 N N . ILE A 1 496 ? 2.772 -23.777 -11.276 1.00 94.94 496 ILE A N 1
ATOM 3824 C CA . ILE A 1 496 ? 2.720 -24.668 -12.444 1.00 94.94 496 ILE A CA 1
ATOM 3825 C C . ILE A 1 496 ? 3.703 -24.214 -13.523 1.00 94.94 496 ILE A C 1
ATOM 3827 O O . ILE A 1 496 ? 4.438 -25.043 -14.047 1.00 94.94 496 ILE A O 1
ATOM 3831 N N . ILE A 1 497 ? 3.716 -22.915 -13.837 1.00 95.25 497 ILE A N 1
ATOM 3832 C CA . ILE A 1 497 ? 4.687 -22.289 -14.745 1.00 95.25 497 ILE A CA 1
ATOM 3833 C C . ILE A 1 497 ? 5.443 -21.247 -13.934 1.00 95.25 497 ILE A C 1
ATOM 3835 O O . ILE A 1 497 ? 4.826 -20.322 -13.390 1.00 95.25 497 ILE A O 1
ATOM 3839 N N . ARG A 1 498 ? 6.759 -21.421 -13.821 1.00 90.44 498 ARG A N 1
ATOM 3840 C CA . ARG A 1 498 ? 7.635 -20.527 -13.058 1.00 90.44 498 ARG A CA 1
ATOM 3841 C C . ARG A 1 498 ? 7.982 -19.285 -13.871 1.00 90.44 498 ARG A C 1
ATOM 3843 O O . ARG A 1 498 ? 7.881 -19.261 -15.098 1.00 90.44 498 ARG A O 1
ATOM 3850 N N . CYS A 1 499 ? 8.447 -18.254 -13.172 1.00 86.19 499 CYS A N 1
ATOM 3851 C CA . CYS A 1 499 ? 8.934 -17.047 -13.823 1.00 86.19 499 CYS A CA 1
ATOM 3852 C C . CYS A 1 499 ? 10.080 -17.385 -14.798 1.00 86.19 499 CYS A C 1
ATOM 3854 O O . CYS A 1 499 ? 11.008 -18.114 -14.447 1.00 86.19 499 CYS A O 1
ATOM 3856 N N . GLY A 1 500 ? 9.995 -16.875 -16.028 1.00 86.00 500 GLY A N 1
ATOM 3857 C CA . GLY A 1 500 ? 10.978 -17.118 -17.088 1.00 86.00 500 GLY A CA 1
ATOM 3858 C C . GLY A 1 500 ? 10.794 -18.411 -17.896 1.00 86.00 500 GLY A C 1
ATOM 3859 O O . GLY A 1 500 ? 11.510 -18.585 -18.878 1.00 86.00 500 GLY A O 1
ATOM 3860 N N . GLU A 1 501 ? 9.854 -19.299 -17.543 1.00 91.94 501 GLU A N 1
ATOM 3861 C CA . GLU A 1 501 ? 9.578 -20.525 -18.320 1.00 91.94 501 GLU A CA 1
ATOM 3862 C C . GLU A 1 501 ? 8.636 -20.290 -19.512 1.00 91.94 501 GLU A C 1
ATOM 3864 O O . GLU A 1 501 ? 8.695 -21.024 -20.498 1.00 91.94 501 GLU A O 1
ATOM 3869 N N . ALA A 1 502 ? 7.770 -19.277 -19.431 1.00 95.19 502 ALA A N 1
ATOM 3870 C CA . ALA A 1 502 ? 6.833 -18.893 -20.484 1.00 95.19 502 ALA A CA 1
ATOM 3871 C C . ALA A 1 502 ? 6.500 -17.391 -20.409 1.00 95.19 502 ALA A C 1
ATOM 3873 O O . ALA A 1 502 ? 7.040 -16.662 -19.573 1.00 95.19 502 ALA A O 1
ATOM 3874 N N . ASP A 1 503 ? 5.576 -16.933 -21.258 1.00 96.12 503 ASP A N 1
ATOM 3875 C CA . ASP A 1 503 ? 5.185 -15.521 -21.357 1.00 96.12 503 ASP A CA 1
ATOM 3876 C C . ASP A 1 503 ? 4.475 -14.978 -20.103 1.00 96.12 503 ASP A C 1
ATOM 3878 O O . ASP A 1 503 ? 4.505 -13.772 -19.854 1.00 96.12 503 ASP A O 1
ATOM 3882 N N . ALA A 1 504 ? 3.874 -15.849 -19.284 1.00 97.00 504 ALA A N 1
ATOM 3883 C CA . ALA A 1 504 ? 3.199 -15.498 -18.035 1.00 97.00 504 ALA A CA 1
ATOM 3884 C C . ALA A 1 504 ? 3.398 -16.569 -16.949 1.00 97.00 504 ALA A C 1
ATOM 3886 O O . ALA A 1 504 ? 3.572 -17.752 -17.249 1.00 97.00 504 ALA A O 1
ATOM 3887 N N . GLY A 1 505 ? 3.329 -16.150 -15.683 1.00 96.06 505 GLY A N 1
ATOM 3888 C CA . GLY A 1 505 ? 3.344 -17.060 -14.537 1.00 96.06 505 GLY A CA 1
ATOM 3889 C C . GLY A 1 505 ? 1.988 -17.730 -14.343 1.00 96.06 505 GLY A C 1
ATOM 3890 O O . GLY A 1 505 ? 0.954 -17.092 -14.552 1.00 96.06 505 GLY A O 1
ATOM 3891 N N . LEU A 1 506 ? 1.975 -18.997 -13.917 1.00 97.00 506 LEU A N 1
ATOM 3892 C CA . LEU A 1 506 ? 0.743 -19.760 -13.675 1.00 97.00 506 LEU A CA 1
ATOM 3893 C C . LEU A 1 506 ? 0.810 -20.504 -12.344 1.00 97.00 506 LEU A C 1
ATOM 3895 O O . LEU A 1 506 ? 1.710 -21.316 -12.125 1.00 97.00 506 LEU A O 1
ATOM 3899 N N . ILE A 1 507 ? -0.198 -20.300 -11.498 1.00 96.62 507 ILE A N 1
ATOM 3900 C CA . ILE A 1 507 ? -0.394 -21.043 -10.245 1.00 96.62 507 ILE A CA 1
ATOM 3901 C C . ILE A 1 507 ? -1.724 -21.806 -10.260 1.00 96.62 507 ILE A C 1
ATOM 3903 O O . ILE A 1 507 ? -2.685 -21.385 -10.901 1.00 96.62 507 ILE A O 1
ATOM 3907 N N . ALA A 1 508 ? -1.806 -22.906 -9.513 1.00 95.88 508 ALA A N 1
ATOM 3908 C CA . ALA A 1 508 ? -3.018 -23.685 -9.259 1.00 95.88 508 ALA A CA 1
ATOM 3909 C C . ALA A 1 508 ? -3.389 -23.601 -7.764 1.00 95.88 508 ALA A C 1
ATOM 3911 O O . ALA A 1 508 ? -3.068 -24.500 -6.984 1.00 95.88 508 ALA A O 1
ATOM 3912 N N . PRO A 1 509 ? -4.047 -22.514 -7.316 1.00 93.75 509 PRO A N 1
ATOM 3913 C CA . PRO A 1 509 ? -4.208 -22.218 -5.891 1.00 93.75 509 PRO A CA 1
ATOM 3914 C C . PRO A 1 509 ? -5.306 -23.037 -5.195 1.00 93.75 509 PRO A C 1
ATOM 3916 O O . PRO A 1 509 ? -5.482 -22.914 -3.984 1.00 93.75 509 PRO A O 1
ATOM 3919 N N . LEU A 1 510 ? -6.055 -23.860 -5.939 1.00 94.12 510 LEU A N 1
ATOM 3920 C CA . LEU A 1 510 ? -7.159 -24.678 -5.438 1.00 94.12 510 LEU A CA 1
ATOM 3921 C C . LEU A 1 510 ? -6.793 -26.173 -5.494 1.00 94.12 510 LEU A C 1
ATOM 3923 O O . LEU A 1 510 ? -6.959 -26.794 -6.548 1.00 94.12 510 LEU A O 1
ATOM 3927 N N . PRO A 1 511 ? -6.337 -26.782 -4.380 1.00 87.12 511 PRO A N 1
ATOM 3928 C CA . PRO A 1 511 ? -5.939 -28.187 -4.353 1.00 87.12 511 PRO A CA 1
ATOM 3929 C C . PRO A 1 511 ? -7.033 -29.122 -4.880 1.00 87.12 511 PRO A C 1
ATOM 3931 O O . PRO A 1 511 ? -8.191 -29.045 -4.470 1.00 87.12 511 PRO A O 1
ATOM 3934 N N . GLY A 1 512 ? -6.665 -30.010 -5.807 1.00 87.38 512 GLY A N 1
ATOM 3935 C CA . GLY A 1 512 ? -7.575 -30.994 -6.404 1.00 87.38 512 GLY A CA 1
ATOM 3936 C C . GLY A 1 512 ? -8.599 -30.431 -7.399 1.00 87.38 512 GLY A C 1
ATOM 3937 O O . GLY A 1 512 ? -9.336 -31.214 -8.001 1.00 87.38 512 GLY A O 1
ATOM 3938 N N . LYS A 1 513 ? -8.652 -29.110 -7.619 1.00 90.75 513 LYS A N 1
ATOM 3939 C CA . LYS A 1 513 ? -9.532 -28.485 -8.616 1.00 90.75 513 LYS A CA 1
ATOM 3940 C C . LYS A 1 513 ? -8.735 -28.112 -9.875 1.00 90.75 513 LYS A C 1
ATOM 3942 O O . LYS A 1 513 ? -7.576 -27.721 -9.800 1.00 90.75 513 LYS A O 1
ATOM 3947 N N . LYS A 1 514 ? -9.366 -28.203 -11.051 1.00 90.12 514 LYS A N 1
ATOM 3948 C CA . LYS A 1 514 ? -8.759 -27.841 -12.349 1.00 90.12 514 LYS A CA 1
ATOM 3949 C C . LYS A 1 514 ? -8.889 -26.339 -12.640 1.00 90.12 514 LYS A C 1
ATOM 3951 O O . LYS A 1 514 ? -9.461 -25.958 -13.656 1.00 90.12 514 LYS A O 1
ATOM 3956 N N . TYR A 1 515 ? -8.406 -25.498 -11.729 1.00 92.62 515 TYR A N 1
ATOM 3957 C CA . TYR A 1 515 ? -8.397 -24.041 -11.891 1.00 92.62 515 TYR A CA 1
ATOM 3958 C C . TYR A 1 515 ? -6.979 -23.502 -11.732 1.00 92.62 515 TYR A C 1
ATOM 3960 O O . TYR A 1 515 ? -6.284 -23.863 -10.783 1.00 92.62 515 TYR A O 1
ATOM 3968 N N . GLY A 1 516 ? -6.585 -22.624 -12.654 1.00 95.25 516 GLY A N 1
ATOM 3969 C CA . GLY A 1 516 ? -5.317 -21.906 -12.625 1.00 95.25 516 GLY A CA 1
ATOM 3970 C C . GLY A 1 516 ? -5.530 -20.395 -12.646 1.00 95.25 516 GLY A C 1
ATOM 3971 O O . GLY A 1 516 ? -6.569 -19.918 -13.101 1.00 95.25 516 GLY A O 1
ATOM 3972 N N . VAL A 1 517 ? -4.546 -19.658 -12.144 1.00 96.88 517 VAL A N 1
ATOM 3973 C CA . VAL A 1 517 ? -4.507 -18.193 -12.148 1.00 96.88 517 VAL A CA 1
ATOM 3974 C C . VAL A 1 517 ? -3.215 -17.770 -12.824 1.00 96.88 517 VAL A C 1
ATOM 3976 O O . VAL A 1 517 ? -2.130 -18.136 -12.367 1.00 96.88 517 VAL A O 1
ATOM 3979 N N . ALA A 1 518 ? -3.354 -17.041 -13.927 1.00 97.38 518 ALA A N 1
ATOM 3980 C CA . ALA A 1 518 ? -2.240 -16.503 -14.687 1.00 97.38 518 ALA A CA 1
ATOM 3981 C C . ALA A 1 518 ? -1.976 -15.048 -14.285 1.00 97.38 518 ALA A C 1
ATOM 3983 O O . ALA A 1 518 ? -2.923 -14.277 -14.122 1.00 97.38 518 ALA A O 1
ATOM 3984 N N . LEU A 1 519 ? -0.703 -14.678 -14.146 1.00 97.00 519 LEU A N 1
ATOM 3985 C CA . LEU A 1 519 ? -0.275 -13.321 -13.811 1.00 97.00 519 LEU A CA 1
ATOM 3986 C C . LEU A 1 519 ? 0.829 -12.865 -14.761 1.00 97.00 519 LEU A C 1
ATOM 3988 O O . LEU A 1 519 ? 1.766 -13.610 -15.057 1.00 97.00 519 LEU A O 1
ATOM 3992 N N . LYS A 1 520 ? 0.720 -11.618 -15.214 1.00 97.38 520 LYS A N 1
ATOM 3993 C CA . LYS A 1 520 ? 1.730 -10.944 -16.018 1.00 97.38 520 LYS A CA 1
ATOM 3994 C C . LYS A 1 520 ? 1.639 -9.431 -15.815 1.00 97.38 520 LYS A C 1
ATOM 3996 O O . LYS A 1 520 ? 0.570 -8.908 -15.508 1.00 97.38 520 LYS A O 1
ATOM 4001 N N . VAL A 1 521 ? 2.773 -8.761 -15.975 1.00 96.69 521 VAL A N 1
ATOM 4002 C CA . VAL A 1 521 ? 2.939 -7.307 -15.962 1.00 96.69 521 VAL A CA 1
ATOM 4003 C C . VAL A 1 521 ? 3.786 -6.925 -17.172 1.00 96.69 521 VAL A C 1
ATOM 4005 O O . VAL A 1 521 ? 4.730 -7.647 -17.481 1.00 96.69 521 VAL A O 1
ATOM 4008 N N . ASP A 1 522 ? 3.443 -5.829 -17.850 1.00 96.31 522 ASP A N 1
ATOM 4009 C CA . ASP A 1 522 ? 4.153 -5.346 -19.040 1.00 96.31 522 ASP A CA 1
ATOM 4010 C C . ASP A 1 522 ? 4.025 -3.821 -19.166 1.00 96.31 522 ASP A C 1
ATOM 4012 O O . ASP A 1 522 ? 2.974 -3.242 -18.876 1.00 96.31 522 ASP A O 1
ATOM 4016 N N . SER A 1 523 ? 5.087 -3.152 -19.622 1.00 94.56 523 SER A N 1
ATOM 4017 C CA . SER A 1 523 ? 5.027 -1.762 -20.096 1.00 94.56 523 SER A CA 1
ATOM 4018 C C . SER A 1 523 ? 6.281 -1.388 -20.889 1.00 94.56 523 SER A C 1
ATOM 4020 O O . SER A 1 523 ? 7.408 -1.589 -20.435 1.00 94.56 523 SER A O 1
ATOM 4022 N N . ASN A 1 524 ? 6.114 -0.761 -22.055 1.00 94.00 524 ASN A N 1
ATOM 4023 C CA . ASN A 1 524 ? 7.241 -0.347 -22.888 1.00 94.00 524 ASN A CA 1
ATOM 4024 C C . ASN A 1 524 ? 7.454 1.182 -22.860 1.00 94.00 524 ASN A C 1
ATOM 4026 O O . ASN A 1 524 ? 6.740 1.926 -23.545 1.00 94.00 524 ASN A O 1
ATOM 4030 N N . PRO A 1 525 ? 8.481 1.690 -22.149 1.00 92.19 525 PRO A N 1
ATOM 4031 C CA . PRO A 1 525 ? 8.715 3.129 -22.037 1.00 92.19 525 PRO A CA 1
ATOM 4032 C C . PRO A 1 525 ? 9.120 3.785 -23.365 1.00 92.19 525 PRO A C 1
ATOM 4034 O O . PRO A 1 525 ? 8.934 4.992 -23.532 1.00 92.19 525 PRO A O 1
ATOM 4037 N N . ARG A 1 526 ? 9.641 3.027 -24.345 1.00 89.94 526 ARG A N 1
ATOM 4038 C CA . ARG A 1 526 ? 9.961 3.587 -25.669 1.00 89.94 526 ARG A CA 1
ATOM 4039 C C . ARG A 1 526 ? 8.696 3.953 -26.437 1.00 89.94 526 ARG A C 1
ATOM 4041 O O . ARG A 1 526 ? 8.690 5.005 -27.070 1.00 89.94 526 ARG A O 1
ATOM 4048 N N . TYR A 1 527 ? 7.637 3.147 -26.342 1.00 90.62 527 TYR A N 1
ATOM 4049 C CA . TYR A 1 527 ? 6.343 3.488 -26.941 1.00 90.62 527 TYR A CA 1
ATOM 4050 C C . TYR A 1 527 ? 5.719 4.698 -26.255 1.00 90.62 527 TYR A C 1
ATOM 4052 O O . TYR A 1 527 ? 5.290 5.613 -26.950 1.00 90.62 527 TYR A O 1
ATOM 4060 N N . ASN A 1 528 ? 5.792 4.777 -24.921 1.00 89.00 528 ASN A N 1
ATOM 4061 C CA . ASN A 1 528 ? 5.318 5.949 -24.178 1.00 89.00 528 ASN A CA 1
ATOM 4062 C C . ASN A 1 528 ? 6.033 7.239 -24.608 1.00 89.00 528 ASN A C 1
ATOM 4064 O O . ASN A 1 528 ? 5.400 8.281 -24.742 1.00 89.00 528 ASN A O 1
ATOM 4068 N N . ARG A 1 529 ? 7.341 7.171 -24.889 1.00 85.19 529 ARG A N 1
ATOM 4069 C CA . ARG A 1 529 ? 8.116 8.325 -25.368 1.00 85.19 529 ARG A CA 1
ATOM 4070 C C . ARG A 1 529 ? 7.701 8.796 -26.766 1.00 85.19 529 ARG A C 1
ATOM 4072 O O . ARG A 1 529 ? 7.811 9.983 -27.055 1.00 85.19 529 ARG A O 1
ATOM 4079 N N . VAL A 1 530 ? 7.270 7.881 -27.635 1.00 84.81 530 VAL A N 1
ATOM 4080 C CA . VAL A 1 530 ? 6.761 8.223 -28.975 1.00 84.81 530 VAL A CA 1
ATOM 4081 C C . VAL A 1 530 ? 5.346 8.785 -28.864 1.00 84.81 530 VAL A C 1
ATOM 4083 O O . VAL A 1 530 ? 5.059 9.876 -29.360 1.00 84.81 530 VAL A O 1
ATOM 4086 N N . ASN A 1 531 ? 4.466 8.040 -28.196 1.00 87.06 531 ASN A N 1
ATOM 4087 C CA . ASN A 1 531 ? 3.076 8.397 -27.982 1.00 87.06 531 ASN A CA 1
ATOM 4088 C C . ASN A 1 531 ? 2.543 7.699 -26.710 1.00 87.06 531 ASN A C 1
ATOM 4090 O O . ASN A 1 531 ? 2.308 6.489 -26.743 1.00 87.06 531 ASN A O 1
ATOM 4094 N N . PRO A 1 532 ? 2.299 8.438 -25.610 1.00 88.06 532 PRO A N 1
ATOM 4095 C CA . PRO A 1 532 ? 1.811 7.868 -24.350 1.00 88.06 532 PRO A CA 1
ATOM 4096 C C . PRO A 1 532 ? 0.488 7.107 -24.476 1.00 88.06 532 PRO A C 1
ATOM 4098 O O . PRO A 1 532 ? 0.320 6.061 -23.855 1.00 88.06 532 PRO A O 1
ATOM 4101 N N . TYR A 1 533 ? -0.434 7.581 -25.322 1.00 90.19 533 TYR A N 1
ATOM 4102 C CA . TYR A 1 533 ? -1.720 6.917 -25.541 1.00 90.19 533 TYR A CA 1
ATOM 4103 C C . TYR A 1 533 ? -1.526 5.533 -26.172 1.00 90.19 533 TYR A C 1
ATOM 4105 O O . TYR A 1 533 ? -2.005 4.529 -25.646 1.00 90.19 533 TYR A O 1
ATOM 4113 N N . HIS A 1 534 ? -0.766 5.449 -27.268 1.00 92.38 534 HIS A N 1
ATOM 4114 C CA . HIS A 1 534 ? -0.482 4.161 -27.905 1.00 92.38 534 HIS A CA 1
ATOM 4115 C C . HIS A 1 534 ? 0.453 3.280 -27.075 1.00 92.38 534 HIS A C 1
ATOM 4117 O O . HIS A 1 534 ? 0.373 2.057 -27.177 1.00 92.38 534 HIS A O 1
ATOM 4123 N N . GLY A 1 535 ? 1.311 3.864 -26.242 1.00 94.00 535 GLY A N 1
ATOM 4124 C CA . GLY A 1 535 ? 2.102 3.117 -25.272 1.00 94.00 535 GLY A CA 1
ATOM 4125 C C . GLY A 1 535 ? 1.230 2.422 -24.221 1.00 94.00 535 GLY A C 1
ATOM 4126 O O . GLY A 1 535 ? 1.402 1.224 -24.002 1.00 94.00 535 GLY A O 1
ATOM 4127 N N . ALA A 1 536 ? 0.219 3.110 -23.679 1.00 94.38 536 ALA A N 1
ATOM 4128 C CA . ALA A 1 536 ? -0.764 2.511 -22.772 1.00 94.38 536 ALA A CA 1
ATOM 4129 C C . ALA A 1 536 ? -1.594 1.404 -23.451 1.00 94.38 536 ALA A C 1
ATOM 4131 O O . ALA A 1 536 ? -1.762 0.322 -22.888 1.00 94.38 536 ALA A O 1
ATOM 4132 N N . VAL A 1 537 ? -2.055 1.630 -24.689 1.00 95.81 537 VAL A N 1
ATOM 4133 C CA . VAL A 1 537 ? -2.757 0.597 -25.479 1.00 95.81 537 VAL A CA 1
ATOM 4134 C C . VAL A 1 537 ? -1.872 -0.636 -25.687 1.00 95.81 537 VAL A C 1
ATOM 4136 O O . VAL A 1 537 ? -2.343 -1.761 -25.529 1.00 95.81 537 VAL A O 1
ATOM 4139 N N . ASN A 1 538 ? -0.589 -0.442 -26.011 1.00 96.62 538 ASN A N 1
ATOM 4140 C CA . ASN A 1 538 ? 0.349 -1.549 -26.191 1.00 96.62 538 ASN A CA 1
ATOM 4141 C C . ASN A 1 538 ? 0.603 -2.316 -24.895 1.00 96.62 538 ASN A C 1
ATOM 4143 O O . ASN A 1 538 ? 0.616 -3.539 -24.950 1.00 96.62 538 ASN A O 1
ATOM 4147 N N . ALA A 1 539 ? 0.745 -1.641 -23.751 1.00 96.81 539 ALA A N 1
ATOM 4148 C CA . ALA A 1 539 ? 0.922 -2.316 -22.464 1.00 96.81 539 ALA A CA 1
ATOM 4149 C C . ALA A 1 539 ? -0.245 -3.277 -22.167 1.00 96.81 539 ALA A C 1
ATOM 4151 O O . ALA A 1 539 ? -0.027 -4.437 -21.820 1.00 96.81 539 ALA A O 1
ATOM 4152 N N . ILE A 1 540 ? -1.488 -2.837 -22.408 1.00 96.50 540 ILE A N 1
ATOM 4153 C CA . ILE A 1 540 ? -2.680 -3.685 -22.246 1.00 96.50 540 ILE A CA 1
ATOM 4154 C C . ILE A 1 540 ? -2.690 -4.837 -23.266 1.00 96.50 540 ILE A C 1
ATOM 4156 O O . ILE A 1 540 ? -2.978 -5.984 -22.921 1.00 96.50 540 ILE A O 1
ATOM 4160 N N . ALA A 1 541 ? -2.376 -4.560 -24.532 1.00 97.31 541 ALA A N 1
ATOM 4161 C CA . ALA A 1 541 ? -2.359 -5.589 -25.570 1.00 97.31 541 ALA A CA 1
ATOM 4162 C C . ALA A 1 541 ? -1.250 -6.636 -25.348 1.00 97.31 541 ALA A C 1
ATOM 4164 O O . ALA A 1 541 ? -1.436 -7.813 -25.654 1.00 97.31 541 ALA A O 1
ATOM 4165 N N . GLU A 1 542 ? -0.092 -6.228 -24.836 1.00 97.75 542 GLU A N 1
ATOM 4166 C CA . GLU A 1 542 ? 1.041 -7.099 -24.524 1.00 97.75 542 GLU A CA 1
ATOM 4167 C C . GLU A 1 542 ? 0.708 -8.049 -23.376 1.00 97.75 542 GLU A C 1
ATOM 4169 O O . GLU A 1 542 ? 0.761 -9.264 -23.581 1.00 97.75 542 GLU A O 1
ATOM 4174 N N . VAL A 1 543 ? 0.217 -7.528 -22.245 1.00 97.19 543 VAL A N 1
ATOM 4175 C CA . VAL A 1 543 ? -0.153 -8.371 -21.097 1.00 97.19 543 VAL A CA 1
ATOM 4176 C C . VAL A 1 543 ? -1.246 -9.376 -21.457 1.00 97.19 543 VAL A C 1
ATOM 4178 O O . VAL A 1 543 ? -1.153 -10.554 -21.111 1.00 97.19 543 VAL A O 1
ATOM 4181 N N . MET A 1 544 ? -2.252 -8.965 -22.237 1.00 97.12 544 MET A N 1
ATOM 4182 C CA . MET A 1 544 ? -3.311 -9.873 -22.686 1.00 97.12 544 MET A CA 1
ATOM 4183 C C . MET A 1 544 ? -2.787 -10.972 -23.616 1.00 97.12 544 MET A C 1
ATOM 4185 O O . MET A 1 544 ? -3.223 -12.118 -23.499 1.00 97.12 544 MET A O 1
ATOM 4189 N N . ARG A 1 545 ? -1.851 -10.653 -24.521 1.00 97.88 545 ARG A N 1
ATOM 4190 C CA . ARG A 1 545 ? -1.230 -11.649 -25.410 1.00 97.88 545 ARG A CA 1
ATOM 4191 C C . ARG A 1 545 ? -0.376 -12.641 -24.633 1.00 97.88 545 ARG A C 1
ATOM 4193 O O . ARG A 1 545 ? -0.496 -13.833 -24.891 1.00 97.88 545 ARG A O 1
ATOM 4200 N N . ASN A 1 546 ? 0.410 -12.172 -23.668 1.00 97.88 546 ASN A N 1
ATOM 4201 C CA . ASN A 1 546 ? 1.244 -13.026 -22.824 1.00 97.88 546 ASN A CA 1
ATOM 4202 C C . ASN A 1 546 ? 0.399 -14.024 -22.013 1.00 97.88 546 ASN A C 1
ATOM 4204 O O . ASN A 1 546 ? 0.695 -15.217 -21.971 1.00 97.88 546 ASN A O 1
ATOM 4208 N N . ILE A 1 547 ? -0.717 -13.564 -21.437 1.00 97.81 547 ILE A N 1
ATOM 4209 C CA . ILE A 1 547 ? -1.680 -14.432 -20.741 1.00 97.81 547 ILE A CA 1
ATOM 4210 C C . ILE A 1 547 ? -2.327 -15.438 -21.710 1.00 97.81 547 ILE A C 1
ATOM 4212 O O . ILE A 1 547 ? -2.433 -16.625 -21.395 1.00 97.81 547 ILE A O 1
ATOM 4216 N N . ALA A 1 548 ? -2.739 -14.992 -22.901 1.00 97.81 548 ALA A N 1
ATOM 4217 C CA . ALA A 1 548 ? -3.355 -15.861 -23.903 1.00 97.81 548 ALA A CA 1
ATOM 4218 C C . ALA A 1 548 ? -2.385 -16.915 -24.468 1.00 97.81 548 ALA A C 1
ATOM 4220 O O . ALA A 1 548 ? -2.807 -18.036 -24.754 1.00 97.81 548 ALA A O 1
ATOM 4221 N N . ALA A 1 549 ? -1.096 -16.587 -24.596 1.00 97.75 549 ALA A N 1
ATOM 4222 C CA . ALA A 1 549 ? -0.064 -17.473 -25.135 1.00 97.75 549 ALA A CA 1
ATOM 4223 C C . ALA A 1 549 ? 0.117 -18.752 -24.302 1.00 97.75 549 ALA A C 1
ATOM 4225 O O . ALA A 1 549 ? 0.374 -19.818 -24.860 1.00 97.75 549 ALA A O 1
ATOM 4226 N N . ILE A 1 550 ? -0.108 -18.678 -22.986 1.00 97.19 550 ILE A N 1
ATOM 4227 C CA . ILE A 1 550 ? -0.082 -19.847 -22.092 1.00 97.19 550 ILE A CA 1
ATOM 4228 C C . ILE A 1 550 ? -1.446 -20.556 -21.973 1.00 97.19 550 ILE A C 1
ATOM 4230 O O . ILE A 1 550 ? -1.614 -21.455 -21.148 1.00 97.19 550 ILE A O 1
ATOM 4234 N N . GLY A 1 551 ? -2.437 -20.156 -22.778 1.00 96.38 551 GLY A N 1
ATOM 4235 C CA . GLY A 1 551 ? -3.776 -20.751 -22.815 1.00 96.38 551 GLY A CA 1
ATOM 4236 C C . GLY A 1 551 ? -4.753 -20.230 -21.755 1.00 96.38 551 GLY A C 1
ATOM 4237 O O . GLY A 1 551 ? -5.822 -20.817 -21.581 1.00 96.38 551 GLY A O 1
ATOM 4238 N N . ALA A 1 552 ? -4.421 -19.150 -21.042 1.00 96.56 552 ALA A N 1
ATOM 4239 C CA . ALA A 1 552 ? -5.314 -18.521 -20.071 1.00 96.56 552 ALA A CA 1
ATOM 4240 C C . ALA A 1 552 ? -6.186 -17.430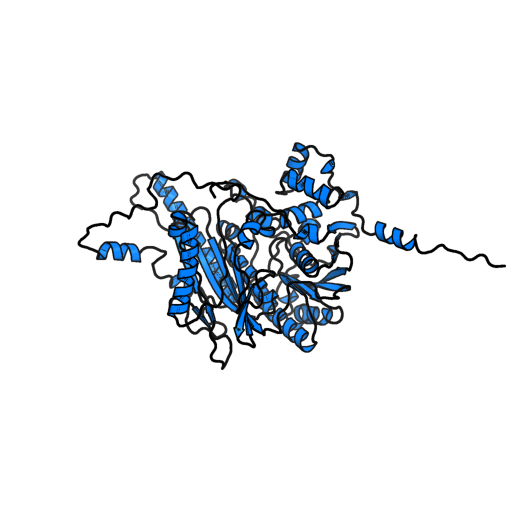 -20.720 1.00 96.56 552 ALA A C 1
ATOM 4242 O O . ALA A 1 552 ? -5.870 -16.882 -21.772 1.00 96.56 552 ALA A O 1
ATOM 4243 N N . THR A 1 553 ? -7.315 -17.104 -20.088 1.00 95.44 553 THR A N 1
ATOM 4244 C CA . THR A 1 553 ? -8.200 -16.014 -20.529 1.00 95.44 553 THR A CA 1
ATOM 4245 C C . THR A 1 553 ? -7.986 -14.793 -19.634 1.00 95.44 553 THR A C 1
ATOM 4247 O O . THR A 1 553 ? -8.149 -14.927 -18.421 1.00 95.44 553 THR A O 1
ATOM 4250 N N . PRO A 1 554 ? -7.651 -13.607 -20.177 1.00 94.62 554 PRO A N 1
ATOM 4251 C CA . PRO A 1 554 ? -7.617 -12.375 -19.392 1.00 94.62 554 PRO A CA 1
ATOM 4252 C C . PRO A 1 554 ? -9.004 -12.055 -18.814 1.00 94.62 554 PRO A C 1
ATOM 4254 O O . PRO A 1 554 ? -9.978 -11.961 -19.558 1.00 94.62 554 PRO A O 1
ATOM 4257 N N . ILE A 1 555 ? -9.097 -11.886 -17.492 1.00 93.06 555 ILE A N 1
ATOM 4258 C CA . ILE A 1 555 ? -10.370 -11.622 -16.788 1.00 93.06 555 ILE A CA 1
ATOM 4259 C C . ILE A 1 555 ? -10.459 -10.222 -16.171 1.00 93.06 555 ILE A C 1
ATOM 4261 O O . ILE A 1 555 ? -11.533 -9.813 -15.738 1.00 93.06 555 ILE A O 1
ATOM 4265 N N . GLY A 1 556 ? -9.353 -9.486 -16.122 1.00 92.75 556 GLY A N 1
ATOM 4266 C CA . GLY A 1 556 ? -9.275 -8.132 -15.587 1.00 92.75 556 GLY A CA 1
ATOM 4267 C C . GLY A 1 556 ? -7.840 -7.618 -15.620 1.00 92.75 556 GLY A C 1
ATOM 4268 O O . GLY A 1 556 ? -6.921 -8.359 -15.969 1.00 92.75 556 GLY A O 1
ATOM 4269 N N . LEU A 1 557 ? -7.669 -6.343 -15.289 1.00 92.81 557 LEU A N 1
ATOM 4270 C CA . LEU A 1 557 ? -6.381 -5.659 -15.280 1.00 92.81 557 LEU A CA 1
ATOM 4271 C C . LEU A 1 557 ? -6.284 -4.746 -14.059 1.00 92.81 557 LEU A C 1
ATOM 4273 O O . LEU A 1 557 ? -7.299 -4.312 -13.518 1.00 92.81 557 LEU A O 1
ATOM 4277 N N . THR A 1 558 ? -5.053 -4.457 -13.667 1.00 94.00 558 THR A N 1
ATOM 4278 C CA . THR A 1 558 ? -4.704 -3.420 -12.699 1.00 94.00 558 THR A CA 1
ATOM 4279 C C . THR A 1 558 ? -3.598 -2.567 -13.306 1.00 94.00 558 THR A C 1
ATOM 4281 O O . THR A 1 558 ? -2.756 -3.083 -14.048 1.00 94.00 558 THR A O 1
ATOM 4284 N N . ASP A 1 559 ? -3.590 -1.275 -13.014 1.00 93.81 559 ASP A N 1
ATOM 4285 C CA . ASP A 1 559 ? -2.591 -0.325 -13.474 1.00 93.81 559 ASP A CA 1
ATOM 4286 C C . ASP A 1 559 ? -1.891 0.352 -12.293 1.00 93.81 559 ASP A C 1
ATOM 4288 O O . ASP A 1 559 ? -2.503 0.690 -11.287 1.00 93.81 559 ASP A O 1
ATOM 4292 N N . CYS A 1 560 ? -0.581 0.560 -12.430 1.00 94.62 560 CYS A N 1
ATOM 4293 C CA . CYS A 1 560 ? 0.205 1.366 -11.504 1.00 94.62 560 CYS A CA 1
ATOM 4294 C C . CYS A 1 560 ? 0.914 2.447 -12.312 1.00 94.62 560 CYS A C 1
ATOM 4296 O O . CYS A 1 560 ? 1.889 2.200 -13.026 1.00 94.62 560 CYS A O 1
ATOM 4298 N N . LEU A 1 561 ? 0.330 3.641 -12.275 1.00 94.56 561 LEU A N 1
ATOM 4299 C CA . LEU A 1 561 ? 0.703 4.757 -13.127 1.00 94.56 561 LEU A CA 1
ATOM 4300 C C . LEU A 1 561 ? 1.905 5.504 -12.546 1.00 94.56 561 LEU A C 1
ATOM 4302 O O . LEU A 1 561 ? 1.866 5.985 -11.415 1.00 94.56 561 LEU A O 1
ATOM 4306 N N . ASN A 1 562 ? 2.973 5.645 -13.332 1.00 94.06 562 ASN A N 1
ATOM 4307 C CA . ASN A 1 562 ? 4.160 6.400 -12.936 1.00 94.06 562 ASN A CA 1
ATOM 4308 C C . ASN A 1 562 ? 4.464 7.469 -13.989 1.00 94.06 562 ASN A C 1
ATOM 4310 O O . ASN A 1 562 ? 4.870 7.153 -15.109 1.00 94.06 562 ASN A O 1
ATOM 4314 N N . TYR A 1 563 ? 4.256 8.731 -13.618 1.00 90.44 563 TYR A N 1
ATOM 4315 C CA . TYR A 1 563 ? 4.411 9.893 -14.492 1.00 90.44 563 TYR A CA 1
ATOM 4316 C C . TYR A 1 563 ? 5.283 10.969 -13.838 1.00 90.44 563 TYR A C 1
ATOM 4318 O O . TYR A 1 563 ? 5.724 10.821 -12.697 1.00 90.44 563 TYR A O 1
ATOM 4326 N N . GLY A 1 564 ? 5.576 12.025 -14.600 1.00 88.81 564 GLY A N 1
ATOM 4327 C CA . GLY A 1 564 ? 6.331 13.177 -14.121 1.00 88.81 564 GLY A CA 1
ATOM 4328 C C . GLY A 1 564 ? 5.526 14.069 -13.174 1.00 88.81 564 GLY A C 1
ATOM 4329 O O . GLY A 1 564 ? 4.488 13.690 -12.639 1.00 88.81 564 GLY A O 1
ATOM 4330 N N . ASN A 1 565 ? 6.026 15.282 -12.957 1.00 88.81 565 ASN A N 1
ATOM 4331 C CA . ASN A 1 565 ? 5.390 16.261 -12.091 1.00 88.81 565 ASN A CA 1
ATOM 4332 C C . ASN A 1 565 ? 4.143 16.865 -12.777 1.00 88.81 565 ASN A C 1
ATOM 4334 O O . ASN A 1 565 ? 4.319 17.654 -13.706 1.00 88.81 565 ASN A O 1
ATOM 4338 N N . PRO A 1 566 ? 2.918 16.631 -12.263 1.00 89.44 566 PRO A N 1
ATOM 4339 C CA . PRO A 1 566 ? 1.676 17.123 -12.870 1.00 89.44 566 PRO A CA 1
ATOM 4340 C C . PRO A 1 566 ? 1.483 18.648 -12.760 1.00 89.44 566 PRO A C 1
ATOM 4342 O O . PRO A 1 566 ? 0.469 19.190 -13.199 1.00 89.44 566 PRO A O 1
ATOM 4345 N N . GLU A 1 567 ? 2.407 19.368 -12.117 1.00 88.75 567 GLU A N 1
ATOM 4346 C CA . GLU A 1 567 ? 2.426 20.834 -12.097 1.00 88.75 567 GLU A CA 1
ATOM 4347 C C . GLU A 1 567 ? 3.128 21.440 -13.314 1.00 88.75 567 GLU A C 1
ATOM 4349 O O . GLU A 1 567 ? 2.988 22.638 -13.563 1.00 88.75 567 GLU A O 1
ATOM 4354 N N . LYS A 1 568 ? 3.878 20.629 -14.065 1.00 90.56 568 LYS A N 1
ATOM 4355 C CA . LYS A 1 568 ? 4.466 21.017 -15.343 1.00 90.56 568 LYS A CA 1
ATOM 4356 C C . LYS A 1 568 ? 3.479 20.647 -16.450 1.00 90.56 568 LYS A C 1
ATOM 4358 O O . LYS A 1 568 ? 3.228 19.458 -16.614 1.00 90.56 568 LYS A O 1
ATOM 4363 N N . PRO A 1 569 ? 2.927 21.611 -17.211 1.00 90.06 569 PRO A N 1
ATOM 4364 C CA . PRO A 1 569 ? 1.887 21.320 -18.198 1.00 90.06 569 PRO A CA 1
ATOM 4365 C C . PRO A 1 569 ? 2.278 20.265 -19.239 1.00 90.06 569 PRO A C 1
ATOM 4367 O O . PRO A 1 569 ? 1.410 19.590 -19.780 1.00 90.06 569 PRO A O 1
ATOM 4370 N N . GLU A 1 570 ? 3.569 20.130 -19.540 1.00 85.69 570 GLU A N 1
ATOM 4371 C CA . GLU A 1 570 ? 4.104 19.148 -20.481 1.00 85.69 570 GLU A CA 1
ATOM 4372 C C . GLU A 1 570 ? 4.296 17.719 -19.942 1.00 85.69 570 GLU A C 1
ATOM 4374 O O . GLU A 1 570 ? 4.672 16.848 -20.732 1.00 85.69 570 GLU A O 1
ATOM 4379 N N . GLN A 1 571 ? 4.114 17.471 -18.638 1.00 81.50 571 GLN A N 1
ATOM 4380 C CA . GLN A 1 571 ? 4.424 16.184 -17.988 1.00 81.50 571 GLN A CA 1
ATOM 4381 C C . GLN A 1 571 ? 3.206 15.352 -17.600 1.00 81.50 571 GLN A C 1
ATOM 4383 O O . GLN A 1 571 ? 2.125 15.927 -17.348 1.00 81.50 571 GLN A O 1
#

Foldseek 3Di:
DDDDDDDDDPVVVVVVVVLFDFDPVQFDPLVPDDLVRVVVVCVVLVQPDDNVQLVVLCVQQVHGAGPLVSLLQSQCQFCLNQVQACVVVVVVDDQDDPQWLAGPPALWTWGHQDPWKIKTKDKEWQWPLLLQQVQLSLLLLLLVRVQSQVQQVFAWAAKEKEKEFEALDADPPPPPPVRRVVRNVLNVSRVVSVVSNLLNNLVLCVLLLHFHFEYAYAYYNVCSNIMIIMMMIMGMDTSVLTAGLAADPPLFFFFKKKFWAFADLALSCVSSVVSDDDDPVVSVVCPRNRAGDDSNLSSLVSVLSNVLSVVCVVVVWHKNKFFQAAQGPLLSQLSRQVVNVFEWEFELVQTRHPDPPDDSSRSRGHGHGTMMMMGGHPVCLVVSQCSFCPVSVQCVRDPSGGMTGGTGIHHDQWYWYHYPSGTNDTRRSCVSNNHHHDHFAADAPPDPPDDLPDDPDDPPDPDPPVVVVVQCPRPSNDDPVVSSVSTDQQRVNFWDRGYPNALWTKGRNDPPDPGIDTDYFDFDVVVCVSPVVVRVVVRVVSRQVRCVVVPHHDRDDDDHDDDDNSNPNND